Protein AF-A0A7X7FXH4-F1 (afdb_monomer)

pLDDT: mean 91.99, std 8.46, range [44.16, 98.88]

Structure (mmCIF, N/CA/C/O backbone):
data_AF-A0A7X7FXH4-F1
#
_entry.id   AF-A0A7X7FXH4-F1
#
loop_
_atom_site.group_PDB
_atom_site.id
_atom_site.type_symbol
_atom_site.label_atom_id
_atom_site.label_alt_id
_atom_site.label_comp_id
_atom_site.label_asym_id
_atom_site.label_entity_id
_atom_site.label_seq_id
_atom_site.pdbx_PDB_ins_code
_atom_site.Cartn_x
_atom_site.Cartn_y
_atom_site.Cartn_z
_atom_site.occupancy
_atom_site.B_iso_or_equiv
_atom_site.auth_seq_id
_atom_site.auth_comp_id
_atom_site.auth_asym_id
_atom_site.auth_atom_id
_atom_site.pdbx_PDB_model_num
ATOM 1 N N . PHE A 1 1 ? -47.508 25.898 56.567 1.00 87.12 1 PHE A N 1
ATOM 2 C CA . PHE A 1 1 ? -46.304 25.087 56.293 1.00 87.12 1 PHE A CA 1
ATOM 3 C C . PHE A 1 1 ? -45.355 25.938 55.475 1.00 87.12 1 PHE A C 1
ATOM 5 O O . PHE A 1 1 ? -45.806 26.508 54.492 1.00 87.12 1 PHE A O 1
ATOM 12 N N . LEU A 1 2 ? -44.099 26.065 55.893 1.00 88.69 2 LEU A N 1
ATOM 13 C CA . LEU A 1 2 ? -43.096 26.923 55.261 1.00 88.69 2 LEU A CA 1
ATOM 14 C C . LEU A 1 2 ? -41.821 26.105 55.000 1.00 88.69 2 LEU A C 1
ATOM 16 O O . LEU A 1 2 ? -41.475 25.269 55.840 1.00 88.69 2 LEU A O 1
ATOM 20 N N . PRO A 1 3 ? -41.146 26.277 53.851 1.00 85.62 3 PRO A N 1
ATOM 21 C CA . PRO A 1 3 ? -39.884 25.593 53.584 1.00 85.62 3 PRO A CA 1
ATOM 22 C C . PRO A 1 3 ? -38.814 26.029 54.593 1.00 85.62 3 PRO A C 1
ATOM 24 O O . PRO A 1 3 ? -38.832 27.163 55.071 1.00 85.62 3 PRO A O 1
ATOM 27 N N . ILE A 1 4 ? -37.896 25.122 54.933 1.00 86.38 4 ILE A N 1
ATOM 28 C CA . ILE A 1 4 ? -36.772 25.408 55.829 1.00 86.38 4 ILE A CA 1
ATOM 29 C C . ILE A 1 4 ? -35.459 24.920 55.206 1.00 86.38 4 ILE A C 1
ATOM 31 O O . ILE A 1 4 ? -35.281 23.731 54.944 1.00 86.38 4 ILE A O 1
ATOM 35 N N . GLU A 1 5 ? -34.537 25.857 54.987 1.00 77.31 5 GLU A N 1
ATOM 36 C CA . GLU A 1 5 ? -33.232 25.616 54.344 1.00 77.31 5 GLU A CA 1
ATOM 37 C C . GLU A 1 5 ? -32.051 25.707 55.325 1.00 77.31 5 GLU A C 1
ATOM 39 O O . GLU A 1 5 ? -30.897 25.521 54.950 1.00 77.31 5 GLU A O 1
ATOM 44 N N . TYR A 1 6 ? -32.333 25.956 56.604 1.00 82.19 6 TYR A N 1
ATOM 45 C CA . TYR A 1 6 ? -31.351 26.039 57.683 1.00 82.19 6 TYR A CA 1
ATOM 46 C C . TYR A 1 6 ? -31.777 25.170 58.878 1.00 82.19 6 TYR A C 1
ATOM 48 O O . TYR A 1 6 ? -32.886 24.641 58.923 1.00 82.19 6 TYR A O 1
ATOM 56 N N . LYS A 1 7 ? -30.890 24.974 59.857 1.00 82.69 7 LYS A N 1
ATOM 57 C CA . LYS A 1 7 ? -31.190 24.150 61.038 1.00 82.69 7 LYS A CA 1
ATOM 58 C C . LYS A 1 7 ? -32.093 24.915 62.018 1.00 82.69 7 LYS A C 1
ATOM 60 O O . LYS A 1 7 ? -31.718 25.990 62.475 1.00 82.69 7 LYS A O 1
ATOM 65 N N . ALA A 1 8 ? -33.243 24.341 62.365 1.00 86.81 8 ALA A N 1
ATOM 66 C CA . ALA A 1 8 ? -34.108 24.790 63.458 1.00 86.81 8 ALA A CA 1
ATOM 67 C C . ALA A 1 8 ? -34.674 23.578 64.212 1.00 86.81 8 ALA A C 1
ATOM 69 O O . ALA A 1 8 ? -34.607 22.455 63.709 1.00 86.81 8 ALA A O 1
ATOM 70 N N . GLU A 1 9 ? -35.226 23.812 65.398 1.00 90.56 9 GLU A N 1
ATOM 71 C CA . GLU A 1 9 ? -35.767 22.776 66.282 1.00 90.56 9 GLU A CA 1
ATOM 72 C C . GLU A 1 9 ? -37.276 22.966 66.481 1.00 90.56 9 GLU A C 1
ATOM 74 O O . GLU A 1 9 ? -37.794 24.085 66.418 1.00 90.56 9 GLU A O 1
ATOM 79 N N . GLU A 1 10 ? -37.997 21.863 66.686 1.00 92.38 10 GLU A N 1
ATOM 80 C CA . GLU A 1 10 ? -39.409 21.909 67.077 1.00 92.38 10 GLU A CA 1
ATOM 81 C C . GLU A 1 10 ? -39.529 22.588 68.453 1.00 92.38 10 GLU A C 1
ATOM 83 O O . GLU A 1 10 ? -38.721 22.352 69.345 1.00 92.38 10 GLU A O 1
ATOM 88 N N . GLY A 1 11 ? -40.509 23.474 68.613 1.00 90.75 11 GLY A N 1
ATOM 89 C CA . GLY A 1 11 ? -40.687 24.325 69.792 1.00 90.75 11 GLY A CA 1
ATOM 90 C C . GLY A 1 11 ? -39.987 25.686 69.722 1.00 90.75 11 GLY A C 1
ATOM 91 O O . GLY A 1 11 ? -40.245 26.532 70.574 1.00 90.75 11 GLY A O 1
ATOM 92 N N . ALA A 1 12 ? -39.149 25.950 68.713 1.00 92.38 12 ALA A N 1
ATOM 93 C CA . ALA A 1 12 ? -38.445 27.226 68.611 1.00 92.38 12 ALA A CA 1
ATOM 94 C C . ALA A 1 12 ? -39.372 28.397 68.228 1.00 92.38 12 ALA A C 1
ATOM 96 O O . ALA A 1 12 ? -40.223 28.275 67.338 1.00 92.38 12 ALA A O 1
ATOM 97 N N . GLU A 1 13 ? -39.156 29.555 68.862 1.00 94.88 13 GLU A N 1
ATOM 98 C CA . GLU A 1 13 ? -39.858 30.799 68.541 1.00 94.88 13 GLU A CA 1
ATOM 99 C C . GLU A 1 13 ? -39.310 31.453 67.269 1.00 94.88 13 GLU A C 1
ATOM 101 O O . GLU A 1 13 ? -38.097 31.616 67.075 1.00 94.88 13 GLU A O 1
ATOM 106 N N . VAL A 1 14 ? -40.223 31.891 66.407 1.00 93.81 14 VAL A N 1
ATOM 107 C CA . VAL A 1 14 ? -39.904 32.477 65.107 1.00 93.81 14 VAL A CA 1
ATOM 108 C C . VAL A 1 14 ? -40.684 33.766 64.877 1.00 93.81 14 VAL A C 1
ATOM 110 O O . VAL A 1 14 ? -41.817 33.921 65.331 1.00 93.81 14 VAL A O 1
ATOM 113 N N . PHE A 1 15 ? -40.087 34.684 64.124 1.00 94.38 15 PHE A N 1
ATOM 114 C CA . PHE A 1 15 ? -40.820 35.749 63.450 1.00 94.38 15 PHE A CA 1
ATOM 115 C C . PHE A 1 15 ? -41.315 35.222 62.102 1.00 94.38 15 PHE A C 1
ATOM 117 O O . PHE A 1 15 ? -40.534 34.661 61.335 1.00 94.38 15 PHE A O 1
ATOM 124 N N . LEU A 1 16 ? -42.598 35.410 61.806 1.00 93.44 16 LEU A N 1
ATOM 125 C CA . LEU A 1 16 ? -43.154 35.231 60.466 1.00 93.44 16 LEU A CA 1
ATOM 126 C C . LEU A 1 16 ? -42.796 36.459 59.630 1.00 93.44 16 LEU A C 1
ATOM 128 O O . LEU A 1 16 ? -42.978 37.586 60.097 1.00 93.44 16 LEU A O 1
ATOM 132 N N . VAL A 1 17 ? -42.286 36.247 58.417 1.00 92.94 17 VAL A N 1
ATOM 133 C CA . VAL A 1 17 ? -41.763 37.325 57.565 1.00 92.94 17 VAL A CA 1
ATOM 134 C C . VAL A 1 17 ? -42.345 37.313 56.154 1.00 92.94 17 VAL A C 1
ATOM 136 O O . VAL A 1 17 ? -42.807 36.275 55.665 1.00 92.94 17 VAL A O 1
ATOM 139 N N . ASP A 1 18 ? -42.327 38.476 55.504 1.00 92.62 18 ASP A N 1
ATOM 140 C CA . ASP A 1 18 ? -42.646 38.637 54.082 1.00 92.62 18 ASP A CA 1
ATOM 141 C C . ASP A 1 18 ? -41.444 38.282 53.174 1.00 92.62 18 ASP A C 1
ATOM 143 O O . ASP A 1 18 ? -40.399 37.823 53.639 1.00 92.62 18 ASP A O 1
ATOM 147 N N . ASN A 1 19 ? -41.576 38.504 51.860 1.00 88.19 19 ASN A N 1
ATOM 148 C CA . ASN A 1 19 ? -40.495 38.270 50.888 1.00 88.19 19 ASN A CA 1
ATOM 149 C C . ASN A 1 19 ? -39.268 39.182 51.085 1.00 88.19 19 ASN A C 1
ATOM 151 O O . ASN A 1 19 ? -38.202 38.878 50.556 1.00 88.19 19 ASN A O 1
ATOM 155 N N . ASN A 1 20 ? -39.410 40.284 51.824 1.00 87.88 20 ASN A N 1
ATOM 156 C CA . ASN A 1 20 ? -38.341 41.238 52.114 1.00 87.88 20 ASN A CA 1
ATOM 157 C C . ASN A 1 20 ? -37.717 41.001 53.500 1.00 87.88 20 ASN A C 1
ATOM 159 O O . ASN A 1 20 ? -36.868 41.777 53.937 1.00 87.88 20 ASN A O 1
ATOM 163 N N . GLY A 1 21 ? -38.148 39.952 54.209 1.00 85.12 21 GLY A N 1
ATOM 164 C CA . GLY A 1 21 ? -37.692 39.640 55.558 1.00 85.12 21 GLY A CA 1
ATOM 165 C C . GLY A 1 21 ? -38.289 40.534 56.648 1.00 85.12 21 GLY A C 1
ATOM 166 O O . GLY A 1 21 ? -37.800 40.487 57.772 1.00 85.12 21 GLY A O 1
ATOM 167 N N . GLN A 1 22 ? -39.325 41.334 56.360 1.00 90.38 22 GLN A N 1
ATOM 168 C CA . GLN A 1 22 ? -39.981 42.200 57.346 1.00 90.38 22 GLN A CA 1
ATOM 169 C C . GLN A 1 22 ? -40.851 41.385 58.307 1.00 90.38 22 GLN A C 1
ATOM 171 O O . GLN A 1 22 ? -41.558 40.472 57.883 1.00 90.38 22 GLN A O 1
ATOM 176 N N . LYS A 1 23 ? -40.833 41.729 59.603 1.00 92.25 23 LYS A N 1
ATOM 177 C CA . LYS A 1 23 ? -41.642 41.053 60.634 1.00 92.25 23 LYS A CA 1
ATOM 178 C C . LYS A 1 23 ? -43.129 41.329 60.420 1.00 92.25 23 LYS A C 1
ATOM 180 O O . LYS A 1 23 ? -43.569 42.464 60.564 1.00 92.25 23 LYS A O 1
ATOM 185 N N . LEU A 1 24 ? -43.891 40.276 60.147 1.00 91.56 24 LEU A N 1
ATOM 186 C CA . LEU A 1 24 ? -45.350 40.321 60.039 1.00 91.56 24 LEU A CA 1
ATOM 187 C C . LEU A 1 24 ? -46.042 39.835 61.315 1.00 91.56 24 LEU A C 1
ATOM 189 O O . LEU A 1 24 ? -47.136 40.282 61.633 1.00 91.56 24 LEU A O 1
ATOM 193 N N . GLY A 1 25 ? -45.413 38.914 62.045 1.00 91.81 25 GLY A N 1
ATOM 194 C CA . GLY A 1 25 ? -45.962 38.353 63.273 1.00 91.81 25 GLY A CA 1
ATOM 195 C C . GLY A 1 25 ? -45.006 37.362 63.921 1.00 91.81 25 GLY A C 1
ATOM 196 O O . GLY A 1 25 ? -43.842 37.247 63.538 1.00 91.81 25 GLY A O 1
ATOM 197 N N . GLU A 1 26 ? -45.507 36.623 64.897 1.00 95.25 26 GLU A N 1
ATOM 198 C CA . GLU A 1 26 ? -44.761 35.639 65.669 1.00 95.25 26 GLU A CA 1
ATOM 199 C C . GLU A 1 26 ? -45.413 34.263 65.556 1.00 95.25 26 GLU A C 1
ATOM 201 O O . GLU A 1 26 ? -46.607 34.127 65.263 1.00 95.25 26 GLU A O 1
ATOM 206 N N . GLY A 1 27 ? -44.611 33.229 65.778 1.00 93.50 27 GLY A N 1
ATOM 207 C CA . GLY A 1 27 ? -45.081 31.859 65.808 1.00 93.50 27 GLY A CA 1
ATOM 208 C C . GLY A 1 27 ? -44.084 30.911 66.452 1.00 93.50 27 GLY A C 1
ATOM 209 O O . GLY A 1 27 ? -42.991 31.299 66.863 1.00 93.50 27 GLY A O 1
ATOM 210 N N . VAL A 1 28 ? -44.479 29.646 66.511 1.00 94.94 28 VAL A N 1
ATOM 211 C CA . VAL A 1 28 ? -43.669 28.550 67.047 1.00 94.94 28 VAL A CA 1
ATOM 212 C C . VAL A 1 28 ? -43.633 27.418 66.030 1.00 94.94 28 VAL A C 1
ATOM 214 O O . VAL A 1 28 ? -44.651 27.088 65.412 1.00 94.94 28 VAL A O 1
ATOM 217 N N . ILE A 1 29 ? -42.459 26.822 65.831 1.00 94.06 29 ILE A N 1
ATOM 218 C CA . ILE A 1 29 ? -42.316 25.637 64.981 1.00 94.06 29 ILE A CA 1
ATOM 219 C C . ILE A 1 29 ? -42.950 24.449 65.704 1.00 94.06 29 ILE A C 1
ATOM 221 O O . ILE A 1 29 ? -42.416 23.971 66.692 1.00 94.06 29 ILE A O 1
ATOM 225 N N . GLU A 1 30 ? -44.074 23.937 65.220 1.00 94.19 30 GLU A N 1
ATOM 226 C CA . GLU A 1 30 ? -44.713 22.764 65.825 1.00 94.19 30 GLU A CA 1
ATOM 227 C C . GLU A 1 30 ? -44.085 21.452 65.377 1.00 94.19 30 GLU A C 1
ATOM 229 O O . GLU A 1 30 ? -44.084 20.483 66.126 1.00 94.19 30 GLU A O 1
ATOM 234 N N . LYS A 1 31 ? -43.664 21.386 64.111 1.00 93.44 31 LYS A N 1
ATOM 235 C CA . LYS A 1 31 ? -43.157 20.150 63.521 1.00 93.44 31 LYS A CA 1
ATOM 236 C C . LYS A 1 31 ? -42.252 20.425 62.333 1.00 93.44 31 LYS A C 1
ATOM 238 O O . LYS A 1 31 ? -42.580 21.283 61.512 1.00 93.44 31 LYS A O 1
ATOM 243 N N . ILE A 1 32 ? -41.182 19.654 62.173 1.00 91.69 32 ILE A N 1
ATOM 244 C CA . ILE A 1 32 ? -40.305 19.702 61.001 1.00 91.69 32 ILE A CA 1
ATOM 245 C C . ILE A 1 32 ? -40.425 18.388 60.230 1.00 91.69 32 ILE A C 1
ATOM 247 O O . ILE A 1 32 ? -40.092 17.305 60.701 1.00 91.69 32 ILE A O 1
ATOM 251 N N . LEU A 1 33 ? -40.907 18.484 58.995 1.00 91.25 33 LEU A N 1
ATOM 252 C CA . LEU A 1 33 ? -41.013 17.365 58.070 1.00 91.25 33 LEU A CA 1
ATOM 253 C C . LEU A 1 33 ? -39.721 17.271 57.257 1.00 91.25 33 LEU A C 1
ATOM 255 O O . LEU A 1 33 ? -39.524 18.027 56.302 1.00 91.25 33 LEU A O 1
ATOM 259 N N . ILE A 1 34 ? -38.852 16.335 57.639 1.00 87.50 34 ILE A N 1
ATOM 260 C CA . ILE A 1 34 ? -37.597 16.071 56.931 1.00 87.50 34 ILE A CA 1
ATOM 261 C C . ILE A 1 34 ? -37.882 15.230 55.684 1.00 87.50 34 ILE A C 1
ATOM 263 O O . ILE A 1 34 ? -38.465 14.147 55.774 1.00 87.50 34 ILE A O 1
ATOM 267 N N . LYS A 1 35 ? -37.466 15.713 54.508 1.00 83.44 35 LYS A N 1
ATOM 268 C CA . LYS A 1 35 ? -37.659 15.013 53.228 1.00 83.44 35 LYS A CA 1
ATOM 269 C C . LYS A 1 35 ? -36.333 14.504 52.666 1.00 83.44 35 LYS A C 1
ATOM 271 O O . LYS A 1 35 ? -35.306 15.169 52.762 1.00 83.44 35 LYS A O 1
ATOM 276 N N . LYS A 1 36 ? -36.361 13.342 51.998 1.00 85.75 36 LYS A N 1
ATOM 277 C CA . LYS A 1 36 ? -35.167 12.719 51.384 1.00 85.75 36 LYS A CA 1
ATOM 278 C C . LYS A 1 36 ? -34.478 13.609 50.335 1.00 85.75 36 LYS A C 1
ATOM 280 O O . LYS A 1 36 ? -33.272 13.502 50.159 1.00 85.75 36 LYS A O 1
ATOM 285 N N . ASN A 1 37 ? -35.218 14.503 49.675 1.00 83.50 37 ASN A N 1
ATOM 286 C CA . ASN A 1 37 ? -34.687 15.464 48.700 1.00 83.50 37 ASN A CA 1
ATOM 287 C C . ASN A 1 37 ? -34.111 16.748 49.338 1.00 83.50 37 ASN A C 1
ATOM 289 O O . ASN A 1 37 ? -33.814 17.693 48.616 1.00 83.50 37 ASN A O 1
ATOM 293 N N . LYS A 1 38 ? -33.969 16.790 50.673 1.00 77.31 38 LYS A N 1
ATOM 294 C CA . LYS A 1 38 ? -33.465 17.924 51.471 1.00 77.31 38 LYS A CA 1
ATOM 295 C C . LYS A 1 38 ? -34.331 19.194 51.452 1.00 77.31 38 LYS A C 1
ATOM 297 O O . LYS A 1 38 ? -33.960 20.177 52.082 1.00 77.31 38 LYS A O 1
ATOM 302 N N . THR A 1 39 ? -35.512 19.171 50.828 1.00 81.56 39 THR A N 1
ATOM 303 C CA . THR A 1 39 ? -36.508 20.256 50.913 1.00 81.56 39 THR A CA 1
ATOM 304 C C . THR A 1 39 ? -37.391 20.059 52.145 1.00 81.56 39 THR A C 1
ATOM 306 O O . THR A 1 39 ? -38.536 19.602 52.058 1.00 81.56 39 THR A O 1
ATOM 309 N N . ASN A 1 40 ? -36.832 20.339 53.317 1.00 89.50 40 ASN A N 1
ATOM 310 C CA . ASN A 1 40 ? -37.548 20.195 54.579 1.00 89.50 40 ASN A CA 1
ATOM 311 C C . ASN A 1 40 ? -38.664 21.244 54.687 1.00 89.50 40 ASN A C 1
ATOM 313 O O . ASN A 1 40 ? -38.573 22.338 54.129 1.00 89.50 40 ASN A O 1
ATOM 317 N N . VAL A 1 41 ? -39.732 20.914 55.414 1.00 90.94 41 VAL A N 1
ATOM 318 C CA . VAL A 1 41 ? -40.881 21.813 55.594 1.00 90.94 41 VAL A CA 1
ATOM 319 C C . VAL A 1 41 ? -41.230 21.912 57.071 1.00 90.94 41 VAL A C 1
ATOM 321 O O . VAL A 1 41 ? -41.503 20.901 57.713 1.00 90.94 41 VAL A O 1
ATOM 324 N N . ALA A 1 42 ? -41.277 23.128 57.603 1.00 92.62 42 ALA A N 1
ATOM 325 C CA . ALA A 1 42 ? -41.728 23.406 58.956 1.00 92.62 42 ALA A CA 1
ATOM 326 C C . ALA A 1 42 ? -43.238 23.695 58.984 1.00 92.62 42 ALA A C 1
ATOM 328 O O . ALA A 1 42 ? -43.769 24.499 58.207 1.00 92.62 42 ALA A O 1
ATOM 329 N N . ARG A 1 43 ? -43.960 23.063 59.907 1.00 93.56 43 ARG A N 1
ATOM 330 C CA . ARG A 1 43 ? -45.296 23.495 60.317 1.00 93.56 43 ARG A CA 1
ATOM 331 C C . ARG A 1 43 ? -45.121 24.527 61.422 1.00 93.56 43 ARG A C 1
ATOM 333 O O . ARG A 1 43 ? -44.734 24.175 62.528 1.00 93.56 43 ARG A O 1
ATOM 340 N N . VAL A 1 44 ? -45.378 25.789 61.104 1.00 92.44 44 VAL A N 1
ATOM 341 C CA . VAL A 1 44 ? -45.296 26.897 62.060 1.00 92.44 44 VAL A CA 1
ATOM 342 C C . VAL A 1 44 ? -46.710 27.285 62.468 1.00 92.44 44 VAL A C 1
ATOM 344 O O . VAL A 1 44 ? -47.537 27.562 61.595 1.00 92.44 44 VAL A O 1
ATOM 347 N N . LYS A 1 45 ? -46.985 27.295 63.773 1.00 93.25 45 LYS A N 1
ATOM 348 C CA . LYS A 1 45 ? -48.217 27.847 64.338 1.00 93.25 45 LYS A CA 1
ATOM 349 C C . LYS A 1 45 ? -47.999 29.326 64.607 1.00 93.25 45 LYS A C 1
ATOM 351 O O . LYS A 1 45 ? -47.153 29.685 65.421 1.00 93.25 45 LYS A O 1
ATOM 356 N N . ALA A 1 46 ? -48.751 30.170 63.913 1.00 92.44 46 ALA A N 1
ATOM 357 C CA . ALA A 1 46 ? -48.772 31.596 64.191 1.00 92.44 46 ALA A CA 1
ATOM 358 C C . ALA A 1 46 ? -49.444 31.859 65.547 1.00 92.44 46 ALA A C 1
ATOM 360 O O . ALA A 1 46 ? -50.472 31.253 65.854 1.00 92.44 46 ALA A O 1
ATOM 361 N N . THR A 1 47 ? -48.864 32.749 66.349 1.00 91.44 47 THR A N 1
ATOM 362 C CA . THR A 1 47 ? -49.405 33.168 67.652 1.00 91.44 47 THR A CA 1
ATOM 363 C C . THR A 1 47 ? -50.016 34.562 67.596 1.00 91.44 47 THR A C 1
ATOM 365 O O . THR A 1 47 ? -50.998 34.812 68.287 1.00 91.44 47 THR A O 1
ATOM 368 N N . THR A 1 48 ? -49.478 35.454 66.759 1.00 90.69 48 THR A N 1
ATOM 369 C CA . THR A 1 48 ? -49.940 36.852 66.649 1.00 90.69 48 THR A CA 1
ATOM 370 C C . THR A 1 48 ? -50.517 37.215 65.279 1.00 90.69 48 THR A C 1
ATOM 372 O O . THR A 1 48 ? -51.000 38.328 65.099 1.00 90.69 48 THR A O 1
ATOM 375 N N . LEU A 1 49 ? -50.503 36.283 64.319 1.00 88.81 49 LEU A N 1
ATOM 376 C CA . LEU A 1 49 ? -51.020 36.471 62.959 1.00 88.81 49 LEU A CA 1
ATOM 377 C C . LEU A 1 49 ? -52.231 35.552 62.737 1.00 88.81 49 LEU A C 1
ATOM 379 O O . LEU A 1 49 ? -52.158 34.362 63.045 1.00 88.81 49 LEU A O 1
ATOM 383 N N . SER A 1 50 ? -53.343 36.075 62.214 1.00 88.12 50 SER A N 1
ATOM 384 C CA . SER A 1 50 ? -54.588 35.311 62.027 1.00 88.12 50 SER A CA 1
ATOM 385 C C . SER A 1 50 ? -55.355 35.744 60.772 1.00 88.12 50 SER A C 1
ATOM 387 O O . SER A 1 50 ? -55.029 36.757 60.160 1.00 88.12 50 SER A O 1
ATOM 389 N N . GLY A 1 51 ? -56.356 34.957 60.363 1.00 86.00 51 GLY A N 1
ATOM 390 C CA . GLY A 1 51 ? -57.206 35.281 59.213 1.00 86.00 51 GLY A CA 1
ATOM 391 C C . GLY A 1 51 ? -56.438 35.373 57.890 1.00 86.00 51 GLY A C 1
ATOM 392 O O . GLY A 1 51 ? -55.504 34.607 57.644 1.00 86.00 51 GLY A O 1
ATOM 393 N N . GLU A 1 52 ? -56.834 36.315 57.032 1.00 84.31 52 GLU A N 1
ATOM 394 C CA . GLU A 1 52 ? -56.219 36.533 55.714 1.00 84.31 52 GLU A CA 1
ATOM 395 C C . GLU A 1 52 ? -54.757 37.003 55.799 1.00 84.31 52 GLU A C 1
ATOM 397 O O . GLU A 1 52 ? -53.979 36.776 54.871 1.00 84.31 52 GLU A O 1
ATOM 402 N N . ASP A 1 53 ? -54.331 37.578 56.930 1.00 85.44 53 ASP A N 1
ATOM 403 C CA . ASP A 1 53 ? -52.954 38.044 57.111 1.00 85.44 53 ASP A CA 1
ATOM 404 C C . ASP A 1 53 ? -51.935 36.898 57.142 1.00 85.44 53 ASP A C 1
ATOM 406 O O . ASP A 1 53 ? -50.774 37.095 56.778 1.00 85.44 53 ASP A O 1
ATOM 410 N N . LEU A 1 54 ? -52.363 35.668 57.458 1.00 86.19 54 LEU A N 1
ATOM 411 C CA . LEU A 1 54 ? -51.521 34.473 57.330 1.00 86.19 54 LEU A CA 1
ATOM 412 C C . LEU A 1 54 ? -51.026 34.262 55.893 1.00 86.19 54 LEU A C 1
ATOM 414 O O . LEU A 1 54 ? -49.936 33.728 55.693 1.00 86.19 54 LEU A O 1
ATOM 418 N N . ILE A 1 55 ? -51.791 34.716 54.895 1.00 86.62 55 ILE A N 1
ATOM 419 C CA . ILE A 1 55 ? -51.436 34.608 53.475 1.00 86.62 55 ILE A CA 1
ATOM 420 C C . ILE A 1 55 ? -50.285 35.560 53.126 1.00 86.62 55 ILE A C 1
ATOM 422 O O . ILE A 1 55 ? -49.615 35.348 52.118 1.00 86.62 55 ILE A O 1
ATOM 426 N N . LYS A 1 56 ? -50.002 36.583 53.943 1.00 89.00 56 LYS A N 1
ATOM 427 C CA . LYS A 1 56 ? -48.881 37.513 53.724 1.00 89.00 56 LYS A CA 1
ATOM 428 C C . LYS A 1 56 ? -47.538 36.925 54.168 1.00 89.00 56 LYS A C 1
ATOM 430 O O . LYS A 1 56 ? -46.505 37.316 53.629 1.00 89.00 56 LYS A O 1
ATOM 435 N N . ALA A 1 57 ? -47.540 35.954 55.084 1.00 91.88 57 ALA A N 1
ATOM 436 C CA . ALA A 1 57 ? -46.326 35.262 55.500 1.00 91.88 57 ALA A CA 1
ATOM 437 C C . ALA A 1 57 ? -45.757 34.416 54.346 1.00 91.88 57 ALA A C 1
ATOM 439 O O . ALA A 1 57 ? -46.441 33.578 53.753 1.00 91.88 57 ALA A O 1
ATOM 440 N N . ARG A 1 58 ? -44.487 34.650 54.013 1.00 90.50 58 ARG A N 1
ATOM 441 C CA . ARG A 1 58 ? -43.749 33.951 52.945 1.00 90.50 58 ARG A CA 1
ATOM 442 C C . ARG A 1 58 ? -42.619 33.086 53.492 1.00 90.50 58 ARG A C 1
ATOM 444 O O . ARG A 1 58 ? -42.219 32.126 52.840 1.00 90.50 58 ARG A O 1
ATOM 451 N N . GLY A 1 59 ? -42.176 33.365 54.714 1.00 90.88 59 GLY A N 1
ATOM 452 C CA . GLY A 1 59 ? -41.177 32.581 55.423 1.00 90.88 59 GLY A CA 1
ATOM 453 C C . GLY A 1 59 ? -41.223 32.825 56.926 1.00 90.88 59 GLY A C 1
ATOM 454 O O . GLY A 1 59 ? -42.137 33.463 57.453 1.00 90.88 59 GLY A O 1
ATOM 455 N N . PHE A 1 60 ? -40.225 32.298 57.621 1.00 92.25 60 PHE A N 1
ATOM 456 C CA . PHE A 1 60 ? -40.002 32.563 59.034 1.00 92.25 60 PHE A CA 1
ATOM 457 C C . PHE A 1 60 ? -38.504 32.669 59.314 1.00 92.25 60 PHE A C 1
ATOM 459 O O . PHE A 1 60 ? -37.691 32.123 58.571 1.00 92.25 60 PHE A O 1
ATOM 466 N N . ILE A 1 61 ? -38.146 33.363 60.390 1.00 91.94 61 ILE A N 1
ATOM 467 C CA . ILE A 1 61 ? -36.770 33.488 60.879 1.00 91.94 61 ILE A CA 1
ATOM 468 C C . ILE A 1 61 ? -36.794 33.214 62.383 1.00 91.94 61 ILE A C 1
ATOM 470 O O . ILE A 1 61 ? -37.654 33.738 63.089 1.00 91.94 61 ILE A O 1
ATOM 474 N N . LEU A 1 62 ? -35.864 32.401 62.891 1.00 92.00 62 LEU A N 1
ATOM 475 C CA . LEU A 1 62 ? -35.700 32.207 64.340 1.00 92.00 62 LEU A CA 1
ATOM 476 C C . LEU A 1 62 ? -35.479 33.558 65.019 1.00 92.00 62 LEU A C 1
ATOM 478 O O . LEU A 1 62 ? -34.661 34.346 64.542 1.00 92.00 62 LEU A O 1
ATOM 482 N N . LYS A 1 63 ? -36.161 33.826 66.139 1.00 91.50 63 LYS A N 1
ATOM 483 C CA . LYS A 1 63 ? -36.033 35.130 66.816 1.00 91.50 63 LYS A CA 1
ATOM 484 C C . LYS A 1 63 ? -34.579 35.474 67.158 1.00 91.50 63 LYS A C 1
ATOM 486 O O . LYS A 1 63 ? -34.182 36.628 67.016 1.00 91.50 63 LYS A O 1
ATOM 491 N N . SER A 1 64 ? -33.779 34.470 67.521 1.00 88.44 64 SER A N 1
ATOM 492 C CA . SER A 1 64 ? -32.344 34.595 67.811 1.00 88.44 64 SER A CA 1
ATOM 493 C C . SER A 1 64 ? -31.498 35.065 66.622 1.00 88.44 64 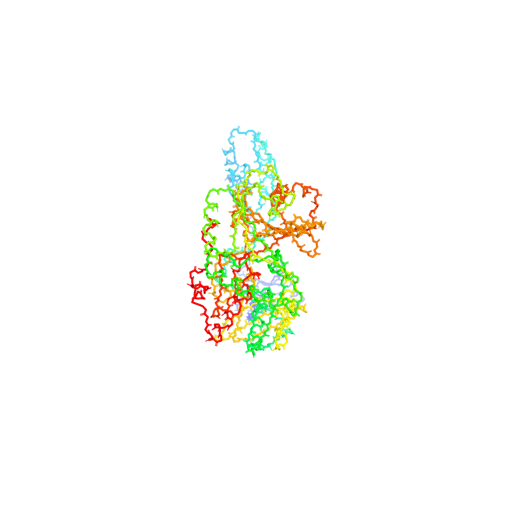SER A C 1
ATOM 495 O O . SER A 1 64 ? -30.428 35.629 66.823 1.00 88.44 64 SER A O 1
ATOM 497 N N . ASN A 1 65 ? -31.964 34.834 65.392 1.00 89.00 65 ASN A N 1
ATOM 498 C CA . ASN A 1 65 ? -31.193 35.029 64.162 1.00 89.00 65 ASN A CA 1
ATOM 499 C C . ASN A 1 65 ? -31.734 36.177 63.302 1.00 89.00 65 ASN A C 1
ATOM 501 O O . ASN A 1 65 ? -31.305 36.342 62.161 1.00 89.00 65 ASN A O 1
ATOM 505 N N . TYR A 1 66 ? -32.693 36.955 63.808 1.00 88.25 66 TYR A N 1
ATOM 506 C CA . TYR A 1 66 ? -33.235 38.073 63.048 1.00 88.25 66 TYR A CA 1
ATOM 507 C C . TYR A 1 66 ? -32.155 39.162 62.869 1.00 88.25 66 TYR A C 1
ATOM 509 O O . TYR A 1 66 ? -31.599 39.625 63.870 1.00 88.25 66 TYR A O 1
ATOM 517 N N . PRO A 1 67 ? -31.827 39.568 61.627 1.00 83.88 67 PRO A N 1
ATOM 518 C CA . PRO A 1 67 ? -30.677 40.424 61.355 1.00 83.88 67 PRO A CA 1
ATOM 519 C C . PRO A 1 67 ? -30.833 41.821 61.969 1.00 83.88 67 PRO A C 1
ATOM 521 O O . PRO A 1 67 ? -31.924 42.394 62.002 1.00 83.88 67 PRO A O 1
ATOM 524 N N . LYS A 1 68 ? -29.713 42.385 62.435 1.00 83.94 68 LYS A N 1
ATOM 525 C CA . LYS A 1 68 ? -29.621 43.799 62.827 1.00 83.94 68 LYS A CA 1
ATOM 526 C C . LYS A 1 68 ? -29.463 44.683 61.576 1.00 83.94 68 LYS A C 1
ATOM 528 O O . LYS A 1 68 ? -28.944 44.194 60.571 1.00 83.94 68 LYS A O 1
ATOM 533 N N . PRO A 1 69 ? -29.863 45.967 61.626 1.00 80.81 69 PRO A N 1
ATOM 534 C CA . PRO A 1 69 ? -29.588 46.920 60.550 1.00 80.81 69 PRO A CA 1
ATOM 535 C C . PRO A 1 69 ? -28.090 46.996 60.214 1.00 80.81 69 PRO A C 1
ATOM 537 O O . PRO A 1 69 ? -27.250 46.915 61.112 1.00 80.81 69 PRO A O 1
ATOM 540 N N . ILE A 1 70 ? -27.767 47.144 58.926 1.00 81.75 70 ILE A N 1
ATOM 541 C CA . ILE A 1 70 ? -26.386 47.286 58.442 1.00 81.75 70 ILE A CA 1
ATOM 542 C C . ILE A 1 70 ? -25.844 48.662 58.851 1.00 81.75 70 ILE A C 1
ATOM 544 O O . ILE A 1 70 ? -26.490 49.678 58.604 1.00 81.75 70 ILE A O 1
ATOM 548 N N . ASP A 1 71 ? -24.647 48.683 59.436 1.00 82.75 71 ASP A N 1
ATOM 549 C CA . ASP A 1 71 ? -23.902 49.896 59.785 1.00 82.75 71 ASP A CA 1
ATOM 550 C C . ASP A 1 71 ? -22.809 50.159 58.733 1.00 82.75 71 ASP A C 1
ATOM 552 O O . ASP A 1 71 ? -21.833 49.407 58.637 1.00 82.75 71 ASP A O 1
ATOM 556 N N . PHE A 1 72 ? -22.986 51.191 57.903 1.00 81.56 72 PHE A N 1
ATOM 557 C CA . PHE A 1 72 ? -22.017 51.569 56.870 1.00 81.56 72 PHE A CA 1
ATOM 558 C C . PHE A 1 72 ? -20.935 52.483 57.454 1.00 81.56 72 PHE A C 1
ATOM 560 O O . PHE A 1 72 ? -21.233 53.544 57.997 1.00 81.56 72 PHE A O 1
ATOM 567 N N . LYS A 1 73 ? -19.662 52.106 57.283 1.00 80.69 73 LYS A N 1
ATOM 568 C CA . LYS A 1 73 ? -18.502 52.894 57.737 1.00 80.69 73 LYS A CA 1
ATOM 569 C C . LYS A 1 73 ? -17.778 53.564 56.557 1.00 80.69 73 LYS A C 1
ATOM 571 O O . LYS A 1 73 ? -17.783 52.994 55.465 1.00 80.69 73 LYS A O 1
ATOM 576 N N . PRO A 1 74 ? -17.125 54.731 56.751 1.00 79.38 74 PRO A N 1
ATOM 577 C CA . PRO A 1 74 ? -16.349 55.396 55.701 1.00 79.38 74 PRO A CA 1
ATOM 578 C C . PRO A 1 74 ? -15.187 54.526 55.199 1.00 79.38 74 PRO A C 1
ATOM 580 O O . PRO A 1 74 ? -14.490 53.897 56.000 1.00 79.38 74 PRO A O 1
ATOM 583 N N . ALA A 1 75 ? -14.959 54.510 53.883 1.00 77.50 75 ALA A N 1
ATOM 584 C CA . ALA A 1 75 ? -13.848 53.782 53.271 1.00 77.50 75 ALA A CA 1
ATOM 585 C C . ALA A 1 75 ? -12.510 54.516 53.488 1.00 77.50 75 ALA A C 1
ATOM 587 O O . ALA A 1 75 ? -12.451 55.741 53.401 1.00 77.50 75 ALA A O 1
ATOM 588 N N . LYS A 1 76 ? -11.434 53.765 53.754 1.00 77.44 76 LYS A N 1
ATOM 589 C CA . LYS A 1 76 ? -10.054 54.278 53.772 1.00 77.44 76 LYS A CA 1
ATOM 590 C C . LYS A 1 76 ? -9.410 54.059 52.401 1.00 77.44 76 LYS A C 1
ATOM 592 O O . LYS A 1 76 ? -9.593 52.987 51.827 1.00 77.44 76 LYS A O 1
ATOM 597 N N . GLU A 1 77 ? -8.650 55.034 51.905 1.00 73.25 77 GLU A N 1
ATOM 598 C CA . GLU A 1 77 ? -7.788 54.840 50.732 1.00 73.25 77 GLU A CA 1
ATOM 599 C C . GLU A 1 77 ? -6.655 53.858 51.059 1.00 73.25 77 GLU A C 1
ATOM 601 O O . GLU A 1 77 ? -6.068 53.907 52.142 1.00 73.25 77 GLU A O 1
ATOM 606 N N . VAL A 1 78 ? -6.373 52.946 50.126 1.00 73.38 78 VAL A N 1
ATOM 607 C CA . VAL A 1 78 ? -5.308 51.941 50.229 1.00 73.38 78 VAL A CA 1
ATOM 608 C C . VAL A 1 78 ? -4.496 51.991 48.937 1.00 73.38 78 VAL A C 1
ATOM 610 O O . VAL A 1 78 ? -5.063 51.843 47.853 1.00 73.38 78 VAL A O 1
ATOM 613 N N . GLU A 1 79 ? -3.181 52.194 49.044 1.00 74.31 79 GLU A N 1
ATOM 614 C CA . GLU A 1 79 ? -2.274 52.072 47.898 1.00 74.31 79 GLU A CA 1
ATOM 615 C C . GLU A 1 79 ? -2.259 50.623 47.397 1.00 74.31 79 GLU A C 1
ATOM 617 O O . GLU A 1 79 ? -2.106 49.680 48.175 1.00 74.31 79 GLU A O 1
ATOM 622 N N . SER A 1 80 ? -2.449 50.435 46.089 1.00 76.69 80 SER A N 1
ATOM 623 C CA . SER A 1 80 ? -2.431 49.114 45.460 1.00 76.69 80 SER A CA 1
ATOM 624 C C . SER A 1 80 ? -1.822 49.171 44.064 1.00 76.69 80 SER A C 1
ATOM 626 O O . SER A 1 80 ? -1.963 50.155 43.334 1.00 76.69 80 SER A O 1
ATOM 628 N N . GLU A 1 81 ? -1.135 48.096 43.689 1.00 83.12 81 GLU A N 1
ATOM 629 C CA . GLU A 1 81 ? -0.547 47.958 42.363 1.00 83.12 81 GLU A CA 1
ATOM 630 C C . GLU A 1 81 ? -1.626 47.910 41.276 1.00 83.12 81 GLU A C 1
ATOM 632 O O . GLU A 1 81 ? -2.649 47.229 41.392 1.00 83.12 81 GLU A O 1
ATOM 637 N N . THR A 1 82 ? -1.374 48.606 40.166 1.00 87.50 82 THR A N 1
ATOM 638 C CA . THR A 1 82 ? -2.300 48.616 39.032 1.00 87.50 82 THR A CA 1
ATOM 639 C C . THR A 1 82 ? -1.891 47.587 37.983 1.00 87.50 82 THR A C 1
ATOM 641 O O . THR A 1 82 ? -0.834 47.689 37.355 1.00 87.50 82 THR A O 1
ATOM 644 N N . TYR A 1 83 ? -2.776 46.620 37.745 1.00 91.19 83 TYR A N 1
ATOM 645 C CA . TYR A 1 83 ? -2.564 45.532 36.793 1.00 91.19 83 TYR A CA 1
ATOM 646 C C . TYR A 1 83 ? -3.163 45.822 35.412 1.00 91.19 83 TYR A C 1
ATOM 648 O O . TYR A 1 83 ? -4.353 46.121 35.241 1.00 91.19 83 TYR A O 1
ATOM 656 N N . VAL A 1 84 ? -2.335 45.654 34.382 1.00 92.75 84 VAL A N 1
ATOM 657 C CA . VAL A 1 84 ? -2.751 45.700 32.976 1.00 92.75 84 VAL A CA 1
ATOM 658 C C . VAL A 1 84 ? -3.311 44.342 32.543 1.00 92.75 84 VAL A C 1
ATOM 660 O O . VAL A 1 84 ? -4.324 44.295 31.837 1.00 92.75 84 VAL A O 1
ATOM 663 N N . CYS A 1 85 ? -2.711 43.233 32.996 1.00 90.94 85 CYS A N 1
ATOM 664 C CA . CYS A 1 85 ? -3.196 41.873 32.749 1.00 90.94 85 CYS A CA 1
ATOM 665 C C . CYS A 1 85 ? -3.379 41.094 34.057 1.00 90.94 85 CYS A C 1
ATOM 667 O O . CYS A 1 85 ? -2.409 40.617 34.620 1.00 90.94 85 CYS A O 1
ATOM 669 N N . HIS A 1 86 ? -4.628 40.887 34.481 1.00 89.00 86 HIS A N 1
ATOM 670 C CA . HIS A 1 86 ? -4.951 40.083 35.674 1.00 89.00 86 HIS A CA 1
ATOM 671 C C . HIS A 1 86 ? -4.831 38.569 35.464 1.00 89.00 86 HIS A C 1
ATOM 673 O O . HIS A 1 86 ? -4.975 37.801 36.400 1.00 89.00 86 HIS A O 1
ATOM 679 N N . CYS A 1 87 ? -4.691 38.111 34.218 1.00 87.69 87 CYS A N 1
ATOM 680 C CA . CYS A 1 87 ? -4.556 36.680 33.950 1.00 87.69 87 CYS A CA 1
ATOM 681 C C . CYS A 1 87 ? -3.115 36.187 34.103 1.00 87.69 87 CYS A C 1
ATOM 683 O O . CYS A 1 87 ? -2.898 34.987 34.164 1.00 87.69 87 CYS A O 1
ATOM 685 N N . GLU A 1 88 ? -2.160 37.108 34.035 1.00 89.88 88 GLU A N 1
ATOM 686 C CA . GLU A 1 88 ? -0.720 36.839 33.990 1.00 89.88 88 GLU A CA 1
ATOM 687 C C . GLU A 1 88 ? 0.024 37.775 34.956 1.00 89.88 88 GLU A C 1
ATOM 689 O O . GLU A 1 88 ? 1.231 37.941 34.834 1.00 89.88 88 GLU A O 1
ATOM 694 N N . ASP A 1 89 ? -0.721 38.437 35.849 1.00 91.31 89 ASP A N 1
ATOM 695 C CA . ASP A 1 89 ? -0.241 39.374 36.868 1.00 91.31 89 ASP A CA 1
ATOM 696 C C . ASP A 1 89 ? 0.758 40.426 36.355 1.00 91.31 89 ASP A C 1
ATOM 698 O O . ASP A 1 89 ? 1.753 40.757 36.991 1.00 91.31 89 ASP A O 1
ATOM 702 N N . VAL A 1 90 ? 0.466 41.009 35.185 1.00 92.81 90 VAL A N 1
ATOM 703 C CA . VAL A 1 90 ? 1.307 42.056 34.578 1.00 92.81 90 VAL A CA 1
ATOM 704 C C . VAL A 1 90 ? 0.877 43.431 35.083 1.00 92.81 90 VAL A C 1
ATOM 706 O O . VAL A 1 90 ? -0.188 43.927 34.686 1.00 92.81 90 VAL A O 1
ATOM 709 N N . SER A 1 91 ? 1.703 44.052 35.929 1.00 93.69 91 SER A N 1
ATOM 710 C CA . SER A 1 91 ? 1.530 45.426 36.420 1.00 93.69 91 SER A CA 1
ATOM 711 C C . SER A 1 91 ? 1.985 46.478 35.400 1.00 93.69 91 SER A C 1
ATOM 713 O O . SER A 1 91 ? 2.725 46.177 34.461 1.00 93.69 91 SER A O 1
ATOM 715 N N . ILE A 1 92 ? 1.533 47.729 35.561 1.00 92.62 92 ILE A N 1
ATOM 716 C CA . ILE A 1 92 ? 2.012 48.856 34.736 1.00 92.62 92 ILE A CA 1
ATOM 717 C C . ILE A 1 92 ? 3.528 49.029 34.892 1.00 92.62 92 ILE A C 1
ATOM 719 O O . ILE A 1 92 ? 4.226 49.217 33.900 1.00 92.62 92 ILE A O 1
ATOM 723 N N . GLU A 1 93 ? 4.036 48.936 36.120 1.00 91.38 93 GLU A N 1
ATOM 724 C CA . GLU A 1 93 ? 5.457 49.112 36.419 1.00 91.38 93 GLU A CA 1
ATOM 725 C C . GLU A 1 93 ? 6.320 48.057 35.722 1.00 91.38 93 GLU A C 1
ATOM 727 O O . GLU A 1 93 ? 7.252 48.408 35.000 1.00 91.38 93 GLU A O 1
ATOM 732 N N . SER A 1 94 ? 5.945 46.777 35.835 1.00 91.81 94 SER A N 1
ATOM 733 C CA . SER A 1 94 ? 6.623 45.679 35.137 1.00 91.81 94 SER A CA 1
ATOM 734 C C . SER A 1 94 ? 6.609 45.882 33.618 1.00 91.81 94 SER A C 1
ATOM 736 O O . SER A 1 94 ? 7.619 45.661 32.943 1.00 91.81 94 SER A O 1
ATOM 738 N N . LEU A 1 95 ? 5.487 46.365 33.071 1.00 91.81 95 LEU A N 1
ATOM 739 C CA . LEU A 1 95 ? 5.346 46.657 31.647 1.00 91.81 95 LEU A CA 1
ATOM 740 C C . LEU A 1 95 ? 6.325 47.750 31.194 1.00 91.81 95 LEU A C 1
ATOM 742 O O . LEU A 1 95 ? 7.039 47.559 30.213 1.00 91.81 95 LEU A O 1
ATOM 746 N N . LEU A 1 96 ? 6.394 48.868 31.922 1.00 92.56 96 LEU A N 1
ATOM 747 C CA . LEU A 1 96 ? 7.291 49.987 31.614 1.00 92.56 96 LEU A CA 1
ATOM 748 C C . LEU A 1 96 ? 8.762 49.604 31.786 1.00 92.56 96 LEU A C 1
ATOM 750 O O . LEU A 1 96 ? 9.575 49.900 30.911 1.00 92.56 96 LEU A O 1
ATOM 754 N N . GLN A 1 97 ? 9.098 48.894 32.866 1.00 92.75 97 GLN A N 1
ATOM 755 C CA . GLN A 1 97 ? 10.450 48.393 33.108 1.00 92.75 97 GLN A CA 1
ATOM 756 C C . GLN A 1 97 ? 10.913 47.477 31.969 1.00 92.75 97 GLN A C 1
ATOM 758 O O . GLN A 1 97 ? 12.039 47.607 31.492 1.00 92.75 97 GLN A O 1
ATOM 763 N N . THR A 1 98 ? 10.034 46.586 31.500 1.00 90.94 98 THR A N 1
ATOM 764 C CA . THR A 1 98 ? 10.361 45.627 30.436 1.00 90.94 98 THR A CA 1
ATOM 765 C C . THR A 1 98 ? 10.476 46.296 29.063 1.00 90.94 98 THR A C 1
ATOM 767 O O . THR A 1 98 ? 11.327 45.911 28.261 1.00 90.94 98 THR A O 1
ATOM 770 N N . ILE A 1 99 ? 9.656 47.314 28.773 1.00 92.88 99 ILE A N 1
ATOM 771 C CA . ILE A 1 99 ? 9.750 48.080 27.517 1.00 92.88 99 ILE A CA 1
ATOM 772 C C . ILE A 1 99 ? 10.999 48.980 27.507 1.00 92.88 99 ILE A C 1
ATOM 774 O O . ILE A 1 99 ? 11.609 49.194 26.453 1.00 92.88 99 ILE A O 1
ATOM 778 N N . GLY A 1 100 ? 11.410 49.488 28.670 1.00 90.19 100 GLY A N 1
ATOM 779 C CA . GLY A 1 100 ? 12.580 50.345 28.818 1.00 90.19 100 GLY A CA 1
ATOM 780 C C . GLY A 1 100 ? 12.412 51.687 28.098 1.00 90.19 100 GLY A C 1
ATOM 781 O O . GLY A 1 100 ? 11.370 52.327 28.179 1.00 90.19 100 GLY A O 1
ATOM 782 N N . LYS A 1 101 ? 13.451 52.135 27.381 1.00 89.62 101 LYS A N 1
ATOM 783 C CA . LYS A 1 101 ? 13.491 53.455 26.712 1.00 89.62 101 LYS A CA 1
ATOM 784 C C . LYS A 1 101 ? 12.863 53.478 25.307 1.00 89.62 101 LYS A C 1
ATOM 786 O O . LYS A 1 101 ? 13.107 54.412 24.546 1.00 89.62 101 LYS A O 1
ATOM 791 N N . ARG A 1 102 ? 12.132 52.433 24.912 1.00 90.12 102 ARG A N 1
ATOM 792 C CA . ARG A 1 102 ? 11.558 52.321 23.561 1.00 90.12 102 ARG A CA 1
ATOM 793 C C . ARG A 1 102 ? 10.344 53.239 23.420 1.00 90.12 102 ARG A C 1
ATOM 795 O O . ARG A 1 102 ? 9.502 53.281 24.307 1.00 90.12 102 ARG A O 1
ATOM 802 N N . SER A 1 103 ? 10.227 53.908 22.277 1.00 91.31 103 SER A N 1
ATOM 803 C CA . SER A 1 103 ? 9.067 54.739 21.923 1.00 91.31 103 SER A CA 1
ATOM 804 C C . SER A 1 103 ? 7.969 53.972 21.179 1.00 91.31 103 SER A C 1
ATOM 806 O O . SER A 1 103 ? 6.873 54.496 20.995 1.00 91.31 103 SER A O 1
ATOM 808 N N . PHE A 1 104 ? 8.229 52.730 20.759 1.00 92.81 104 PHE A N 1
ATOM 809 C CA . PHE A 1 104 ? 7.228 51.852 20.156 1.00 92.81 104 PHE A CA 1
ATOM 810 C C . PHE A 1 104 ? 7.506 50.374 20.462 1.00 92.81 104 PHE A C 1
ATOM 812 O O . PHE A 1 104 ? 8.647 49.984 20.721 1.00 92.81 104 PHE A O 1
ATOM 819 N N . ILE A 1 105 ? 6.462 49.545 20.423 1.00 93.12 105 ILE A N 1
ATOM 820 C CA . ILE A 1 105 ? 6.541 48.088 20.584 1.00 93.12 105 ILE A CA 1
ATOM 821 C C . ILE A 1 105 ? 5.368 47.400 19.876 1.00 93.12 105 ILE A C 1
ATOM 823 O O . ILE A 1 105 ? 4.252 47.912 19.866 1.00 93.12 105 ILE A O 1
ATOM 827 N N . SER A 1 106 ? 5.580 46.223 19.286 1.00 93.06 106 SER A N 1
ATOM 828 C CA . SER A 1 106 ? 4.464 45.464 18.704 1.00 93.06 106 SER A CA 1
ATOM 829 C C . SER A 1 106 ? 3.679 44.692 19.769 1.00 93.06 106 SER A C 1
ATOM 831 O O . SER A 1 106 ? 4.219 44.268 20.789 1.00 93.06 106 SER A O 1
ATOM 833 N N . THR A 1 107 ? 2.394 44.441 19.515 1.00 90.94 107 THR A N 1
ATOM 834 C CA . THR A 1 107 ? 1.546 43.583 20.359 1.00 90.94 107 THR A CA 1
ATOM 835 C C . THR A 1 107 ? 2.154 42.189 20.559 1.00 90.94 107 THR A C 1
ATOM 837 O O . THR A 1 107 ? 2.054 41.629 21.651 1.00 90.94 107 THR A O 1
ATOM 840 N N . ASP A 1 108 ? 2.786 41.619 19.531 1.00 87.25 108 ASP A N 1
ATOM 841 C CA . ASP A 1 108 ? 3.407 40.298 19.636 1.00 87.25 108 ASP A CA 1
ATOM 842 C C . ASP A 1 108 ? 4.689 40.327 20.460 1.00 87.25 108 ASP A C 1
ATOM 844 O O . ASP A 1 108 ? 4.894 39.441 21.284 1.00 87.25 108 ASP A O 1
ATOM 848 N N . GLU A 1 109 ? 5.502 41.369 20.343 1.00 90.19 109 GLU A N 1
ATOM 849 C CA . GLU A 1 109 ? 6.672 41.532 21.201 1.00 90.19 109 GLU A CA 1
ATOM 850 C C . GLU A 1 109 ? 6.267 41.751 22.665 1.00 90.19 109 GLU A C 1
ATOM 852 O O . GLU A 1 109 ? 6.778 41.064 23.546 1.00 90.19 109 GLU A O 1
ATOM 857 N N . LEU A 1 110 ? 5.264 42.602 22.921 1.00 90.75 110 LEU A N 1
ATOM 858 C CA . LEU A 1 110 ? 4.716 42.844 24.258 1.00 90.75 110 LEU A CA 1
ATOM 859 C C . LEU A 1 110 ? 4.259 41.536 24.924 1.00 90.75 110 LEU A C 1
ATOM 861 O O . LEU A 1 110 ? 4.588 41.282 26.082 1.00 90.75 110 LEU A O 1
ATOM 865 N N . LYS A 1 111 ? 3.558 40.674 24.174 1.00 89.75 111 LYS A N 1
ATOM 866 C CA . LYS A 1 111 ? 3.153 39.330 24.617 1.00 89.75 111 LYS A CA 1
ATOM 867 C C . LYS A 1 111 ? 4.345 38.451 24.991 1.00 89.75 111 LYS A C 1
ATOM 869 O O . LYS A 1 111 ? 4.282 37.774 26.011 1.00 89.75 111 LYS A O 1
ATOM 874 N N . HIS A 1 112 ? 5.399 38.428 24.177 1.00 87.94 112 HIS A N 1
ATOM 875 C CA . HIS A 1 112 ? 6.546 37.544 24.401 1.00 87.94 112 HIS A CA 1
ATOM 876 C C . HIS A 1 112 ? 7.390 37.983 25.598 1.00 87.94 112 HIS A C 1
ATOM 878 O O . HIS A 1 112 ? 7.830 37.131 26.364 1.00 87.94 112 HIS A O 1
ATOM 884 N N . ILE A 1 113 ? 7.583 39.291 25.783 1.00 90.62 113 ILE A N 1
ATOM 885 C CA . ILE A 1 113 ? 8.484 39.800 26.825 1.00 90.62 113 ILE A CA 1
ATOM 886 C C . ILE A 1 113 ? 7.798 39.979 28.183 1.00 90.62 113 ILE A C 1
ATOM 888 O O . ILE A 1 113 ? 8.471 39.923 29.203 1.00 90.62 113 ILE A O 1
ATOM 892 N N . THR A 1 114 ? 6.471 40.160 28.217 1.00 90.56 114 THR A N 1
ATOM 893 C CA . THR A 1 114 ? 5.725 40.377 29.478 1.00 90.56 114 THR A CA 1
ATOM 894 C C . THR A 1 114 ? 4.684 39.308 29.790 1.00 90.56 114 THR A C 1
ATOM 896 O O . THR A 1 114 ? 4.033 39.375 30.823 1.00 90.56 114 THR A O 1
ATOM 899 N N . ARG A 1 115 ? 4.453 38.346 28.888 1.00 89.38 115 ARG A N 1
ATOM 900 C CA . ARG A 1 115 ? 3.309 37.410 28.924 1.00 89.38 115 ARG A CA 1
ATOM 901 C C . ARG A 1 115 ? 1.931 38.087 28.856 1.00 89.38 115 ARG A C 1
ATOM 903 O O . ARG A 1 115 ? 0.909 37.399 28.874 1.00 89.38 115 ARG A O 1
ATOM 910 N N . LEU A 1 116 ? 1.857 39.410 28.680 1.00 89.56 116 LEU A N 1
ATOM 911 C CA . LEU A 1 116 ? 0.598 40.138 28.548 1.00 89.56 116 LEU A CA 1
ATOM 912 C C . LEU A 1 116 ? -0.219 39.592 27.374 1.00 89.56 116 LEU A C 1
ATOM 914 O O . LEU A 1 116 ? 0.216 39.601 26.231 1.00 89.56 116 LEU A O 1
ATOM 918 N N . GLY A 1 117 ? -1.441 39.133 27.645 1.00 85.06 117 GLY A N 1
ATOM 919 C CA . GLY A 1 117 ? -2.325 38.556 26.628 1.00 85.06 117 GLY A CA 1
ATOM 920 C C . GLY A 1 117 ? -2.162 37.052 26.395 1.00 85.06 117 GLY A C 1
ATOM 921 O O . GLY A 1 117 ? -2.851 36.519 25.526 1.00 85.06 117 GLY A O 1
ATOM 922 N N . MET A 1 118 ? -1.330 36.358 27.181 1.00 86.00 118 MET A N 1
ATOM 923 C CA . MET A 1 118 ? -1.206 34.891 27.151 1.00 86.00 118 MET A CA 1
ATOM 924 C C . MET A 1 118 ? -2.321 34.158 27.911 1.00 86.00 118 MET A C 1
ATOM 926 O O . MET A 1 118 ? -2.617 33.007 27.578 1.00 86.00 118 MET A O 1
ATOM 930 N N . GLY A 1 119 ? -2.993 34.843 28.839 1.00 82.25 119 GLY A N 1
ATOM 931 C CA . GLY A 1 119 ? -4.042 34.260 29.670 1.00 82.25 119 GLY A CA 1
ATOM 932 C C . GLY A 1 119 ? -5.345 33.909 28.932 1.00 82.25 119 GLY A C 1
ATOM 933 O O . GLY A 1 119 ? -5.461 34.118 27.721 1.00 82.25 119 GLY A O 1
ATOM 934 N N . PRO A 1 120 ? -6.382 33.427 29.645 1.00 77.12 120 PRO A N 1
ATOM 935 C CA . PRO A 1 120 ? -7.602 32.871 29.043 1.00 77.12 120 PRO A CA 1
ATOM 936 C C . PRO A 1 120 ? -8.334 33.807 28.071 1.00 77.12 120 PRO A C 1
ATOM 938 O O . PRO A 1 120 ? -8.917 33.353 27.091 1.00 77.12 120 PRO A O 1
ATOM 941 N N . CYS A 1 121 ? -8.272 35.127 28.294 1.00 77.50 121 CYS A N 1
ATOM 942 C CA . CYS A 1 121 ? -8.878 36.114 27.393 1.00 77.50 121 CYS A CA 1
ATOM 943 C C . CYS A 1 121 ? -8.080 36.371 26.100 1.00 77.50 121 CYS A C 1
ATOM 945 O O . CYS A 1 121 ? -8.534 37.144 25.255 1.00 77.50 121 CYS A O 1
ATOM 947 N N . ARG A 1 122 ? -6.886 35.776 25.963 1.00 82.12 122 ARG A N 1
ATOM 948 C CA . ARG A 1 122 ? -5.982 35.869 24.803 1.00 82.12 122 ARG A CA 1
ATOM 949 C C . ARG A 1 122 ? -5.714 37.303 24.329 1.00 82.12 122 ARG A C 1
ATOM 951 O O . ARG A 1 122 ? -5.671 37.587 23.136 1.00 82.12 122 ARG A O 1
ATOM 958 N N . GLY A 1 123 ? -5.589 38.237 25.272 1.00 85.62 123 GLY A N 1
ATOM 959 C CA . GLY A 1 123 ? -5.306 39.643 24.976 1.00 85.62 123 GLY A CA 1
ATOM 960 C C . GLY A 1 123 ? -6.532 40.522 24.729 1.00 85.62 123 GLY A C 1
ATOM 961 O O . GLY A 1 123 ? -6.377 41.739 24.714 1.00 85.62 123 GLY A O 1
ATOM 962 N N . LYS A 1 124 ? -7.751 39.961 24.642 1.00 85.62 124 LYS A N 1
ATOM 963 C CA . LYS A 1 124 ? -8.989 40.717 24.346 1.00 85.62 124 LYS A CA 1
ATOM 964 C C . LYS A 1 124 ? -9.248 41.883 25.311 1.00 85.62 124 LYS A C 1
ATOM 966 O O . LYS A 1 124 ? -9.870 42.864 24.925 1.00 85.62 124 LYS A O 1
ATOM 971 N N . ARG A 1 125 ? -8.797 41.772 26.567 1.00 87.88 125 ARG A N 1
ATOM 972 C CA . ARG A 1 125 ? -8.958 42.814 27.600 1.00 87.88 125 ARG A CA 1
ATOM 973 C C . ARG A 1 125 ? -7.688 43.635 27.824 1.00 87.88 125 ARG A C 1
ATOM 975 O O . ARG A 1 125 ? -7.741 44.859 27.816 1.00 87.88 125 ARG A O 1
ATOM 982 N N . CYS A 1 126 ? -6.552 42.971 28.030 1.00 90.50 126 CYS A N 1
ATOM 983 C CA . CYS A 1 126 ? -5.319 43.644 28.436 1.00 90.50 126 CYS A CA 1
ATOM 984 C C . CYS A 1 126 ? -4.596 44.362 27.290 1.00 90.50 126 CYS A C 1
ATOM 986 O O . CYS A 1 126 ? -3.915 45.338 27.568 1.00 90.50 126 CYS A O 1
ATOM 988 N N . ILE A 1 127 ? -4.748 43.950 26.021 1.00 91.38 127 ILE A N 1
ATOM 989 C CA . ILE A 1 127 ? -4.080 44.621 24.889 1.00 91.38 127 ILE A CA 1
ATOM 990 C C . ILE A 1 127 ? -4.678 46.006 24.606 1.00 91.38 127 ILE A C 1
ATOM 992 O O . ILE A 1 127 ? -3.904 46.961 24.550 1.00 91.38 127 ILE A O 1
ATOM 996 N N . PRO A 1 128 ? -6.014 46.187 24.503 1.00 91.94 128 PRO A N 1
ATOM 997 C CA . PRO A 1 128 ? -6.595 47.528 24.402 1.00 91.94 128 PRO A CA 1
ATOM 998 C C . PRO A 1 128 ? -6.220 48.424 25.592 1.00 91.94 128 PRO A C 1
ATOM 1000 O O . PRO A 1 128 ? -5.896 49.594 25.404 1.00 91.94 128 PRO A O 1
ATOM 1003 N N . ARG A 1 129 ? -6.191 47.858 26.809 1.00 92.19 129 ARG A N 1
ATOM 1004 C CA . ARG A 1 129 ? -5.774 48.573 28.024 1.00 92.19 129 ARG A CA 1
ATOM 1005 C C . ARG A 1 129 ? -4.300 48.989 27.963 1.00 92.19 129 ARG A C 1
ATOM 1007 O O . ARG A 1 129 ? -3.992 50.140 28.247 1.00 92.19 129 ARG A O 1
ATOM 1014 N N . ALA A 1 130 ? -3.407 48.091 27.549 1.00 92.94 130 ALA A N 1
ATOM 1015 C CA . ALA A 1 130 ? -1.989 48.390 27.364 1.00 92.94 130 ALA A CA 1
ATOM 1016 C C . ALA A 1 130 ? -1.788 49.493 26.318 1.00 92.94 130 ALA A C 1
ATOM 1018 O O . ALA A 1 130 ? -1.075 50.450 26.592 1.00 92.94 130 ALA A O 1
ATOM 1019 N N . LYS A 1 131 ? -2.482 49.417 25.171 1.00 93.44 131 LYS A N 1
ATOM 1020 C CA . LYS A 1 131 ? -2.482 50.469 24.139 1.00 93.44 131 LYS A CA 1
ATOM 1021 C C . LYS A 1 131 ? -2.875 51.831 24.715 1.00 93.44 131 LYS A C 1
ATOM 1023 O O . LYS A 1 131 ? -2.237 52.829 24.404 1.00 93.44 131 LYS A O 1
ATOM 1028 N N . GLN A 1 132 ? -3.920 51.877 25.539 1.00 93.00 132 GLN A N 1
ATOM 1029 C CA . GLN A 1 132 ? -4.391 53.120 26.148 1.00 93.00 132 GLN A CA 1
ATOM 1030 C C . GLN A 1 132 ? -3.397 53.679 27.177 1.00 93.00 132 GLN A C 1
ATOM 1032 O O . GLN A 1 132 ? -3.093 54.866 27.132 1.00 93.00 132 GLN A O 1
ATOM 1037 N N . ILE A 1 133 ? -2.886 52.838 28.080 1.00 92.56 133 ILE A N 1
ATOM 1038 C CA . ILE A 1 133 ? -1.975 53.258 29.156 1.00 92.56 133 ILE A CA 1
ATOM 1039 C C . ILE A 1 133 ? -0.622 53.688 28.584 1.00 92.56 133 ILE A C 1
ATOM 1041 O O . ILE A 1 133 ? -0.142 54.772 28.898 1.00 92.56 133 ILE A O 1
ATOM 1045 N N . LEU A 1 134 ? -0.023 52.873 27.711 1.00 92.75 134 LEU A N 1
ATOM 1046 C CA . LEU A 1 134 ? 1.320 53.107 27.173 1.00 92.75 134 LEU A CA 1
ATOM 1047 C C . LEU A 1 134 ? 1.399 54.358 26.286 1.00 92.75 134 LEU A C 1
ATOM 1049 O O . LEU A 1 134 ? 2.426 55.036 26.290 1.00 92.75 134 LEU A O 1
ATOM 1053 N N . ARG A 1 135 ? 0.292 54.752 25.637 1.00 92.69 135 ARG A N 1
ATOM 1054 C CA . ARG A 1 135 ? 0.186 56.060 24.963 1.00 92.69 135 ARG A CA 1
ATOM 1055 C C . ARG A 1 135 ? 0.454 57.232 25.911 1.00 92.69 135 ARG A C 1
ATOM 1057 O O . ARG A 1 135 ? 1.103 58.186 25.501 1.00 92.69 135 ARG A O 1
ATOM 1064 N N . GLY A 1 136 ? 0.010 57.149 27.169 1.00 91.12 136 GLY A N 1
ATOM 1065 C CA . GLY A 1 136 ? 0.282 58.165 28.194 1.00 91.12 136 GLY A CA 1
ATOM 1066 C C . GLY A 1 136 ? 1.765 58.292 28.564 1.00 91.12 136 GLY A C 1
ATOM 1067 O O . GLY A 1 136 ? 2.181 59.337 29.050 1.00 91.12 136 GLY A O 1
ATOM 1068 N N . TYR A 1 137 ? 2.571 57.268 28.272 1.00 90.31 137 TYR A N 1
ATOM 1069 C CA . TYR A 1 137 ? 4.023 57.244 28.479 1.00 90.31 137 TYR A CA 1
ATOM 1070 C C . TYR A 1 137 ? 4.818 57.496 27.187 1.00 90.31 137 TYR A C 1
ATOM 1072 O O . TYR A 1 137 ? 6.023 57.271 27.156 1.00 90.31 137 TYR A O 1
ATOM 1080 N N . SER A 1 138 ? 4.169 57.975 26.117 1.00 91.88 138 SER A N 1
ATOM 1081 C CA . SER A 1 138 ? 4.782 58.173 24.789 1.00 91.88 138 SER A CA 1
ATOM 1082 C C . SER A 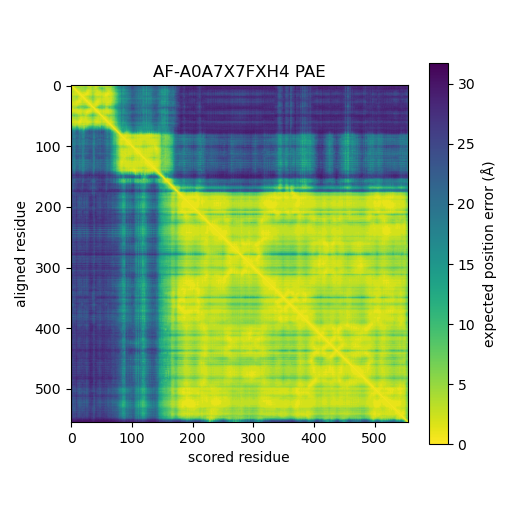1 138 ? 5.317 56.885 24.141 1.00 91.88 138 SER A C 1
ATOM 1084 O O . SER A 1 138 ? 6.288 56.923 23.387 1.00 91.88 138 SER A O 1
ATOM 1086 N N . ILE A 1 139 ? 4.677 55.744 24.425 1.00 94.31 139 ILE A N 1
ATOM 1087 C CA . ILE A 1 139 ? 5.018 54.437 23.850 1.00 94.31 139 ILE A CA 1
ATOM 1088 C C . ILE A 1 139 ? 3.874 53.975 22.942 1.00 94.31 139 ILE A C 1
ATOM 1090 O O . ILE A 1 139 ? 2.764 53.686 23.399 1.00 94.31 139 ILE A O 1
ATOM 1094 N N . GLU A 1 140 ? 4.136 53.880 21.641 1.00 93.69 140 GLU A N 1
ATOM 1095 C CA . GLU A 1 140 ? 3.164 53.386 20.669 1.00 93.69 140 GLU A CA 1
ATOM 1096 C C . GLU A 1 140 ? 3.130 51.852 20.639 1.00 93.69 140 GLU A C 1
ATOM 1098 O O . GLU A 1 140 ? 4.149 51.195 20.440 1.00 93.69 140 GLU A O 1
ATOM 1103 N N . VAL A 1 141 ? 1.941 51.261 20.790 1.00 92.94 141 VAL A N 1
ATOM 1104 C CA . VAL A 1 141 ? 1.758 49.809 20.656 1.00 92.94 141 VAL A CA 1
ATOM 1105 C C . VAL A 1 141 ? 1.137 49.476 19.300 1.00 92.94 141 VAL A C 1
ATOM 1107 O O . VAL A 1 141 ? -0.052 49.734 19.080 1.00 92.94 141 VAL A O 1
ATOM 1110 N N . THR A 1 142 ? 1.925 48.875 18.408 1.00 91.31 142 THR A N 1
ATOM 1111 C CA . THR A 1 142 ? 1.525 48.540 17.031 1.00 91.31 142 THR A CA 1
ATOM 1112 C C . THR A 1 142 ? 0.958 47.119 16.910 1.00 91.31 142 THR A C 1
ATOM 1114 O O . THR A 1 142 ? 1.167 46.254 17.768 1.00 91.31 142 THR A O 1
ATOM 1117 N N . GLY A 1 143 ? 0.198 46.861 15.841 1.00 84.94 143 GLY A N 1
ATOM 1118 C CA . GLY A 1 143 ? -0.488 45.582 15.615 1.00 84.94 143 GLY A CA 1
ATOM 1119 C C . GLY A 1 143 ? -1.672 45.350 16.560 1.00 84.94 143 GLY A C 1
ATOM 1120 O O . GLY A 1 143 ? -1.904 46.124 17.488 1.00 84.94 143 GLY A O 1
ATOM 1121 N N . ASP A 1 144 ? -2.442 44.289 16.331 1.00 79.38 144 ASP A N 1
ATOM 1122 C CA . ASP A 1 144 ? -3.619 43.949 17.135 1.00 79.38 144 ASP A CA 1
ATOM 1123 C C . ASP A 1 144 ? -3.476 42.607 17.846 1.00 79.38 144 ASP A C 1
ATOM 1125 O O . ASP A 1 144 ? -2.689 41.734 17.472 1.00 79.38 144 ASP A O 1
ATOM 1129 N N . SER A 1 145 ? -4.279 42.415 18.895 1.00 73.69 145 SER A N 1
ATOM 1130 C CA . SER A 1 145 ? -4.472 41.072 19.422 1.00 73.69 145 SER A CA 1
ATOM 1131 C C . SER A 1 145 ? -5.112 40.222 18.329 1.00 73.69 145 SER A C 1
ATOM 1133 O O . SER A 1 145 ? -6.154 40.596 17.797 1.00 73.69 145 SER A O 1
ATOM 1135 N N . THR A 1 146 ? -4.534 39.060 18.054 1.00 68.50 146 THR A N 1
ATOM 1136 C CA . THR A 1 146 ? -5.139 37.983 17.272 1.00 68.50 146 THR A CA 1
ATOM 1137 C C . THR A 1 146 ? -5.725 36.953 18.241 1.00 68.50 146 THR A C 1
ATOM 1139 O O . THR A 1 146 ? -5.137 35.883 18.425 1.00 68.50 146 THR A O 1
ATOM 1142 N N . PRO A 1 147 ? -6.842 37.245 18.947 1.00 63.78 147 PRO A N 1
ATOM 1143 C CA . PRO A 1 147 ? -7.483 36.245 19.779 1.00 63.78 147 PRO A CA 1
ATOM 1144 C C . PRO A 1 147 ? -7.998 35.155 18.839 1.00 63.78 147 PRO A C 1
ATOM 1146 O O . PRO A 1 147 ? -9.079 35.266 18.267 1.00 63.78 147 PRO A O 1
ATOM 1149 N N . ARG A 1 148 ? -7.213 34.092 18.639 1.00 59.34 148 ARG A N 1
ATOM 1150 C CA . ARG A 1 148 ? -7.751 32.858 18.069 1.00 59.34 148 ARG A CA 1
ATOM 1151 C C . ARG A 1 148 ? -8.859 32.447 19.014 1.00 59.34 148 ARG A C 1
ATOM 1153 O O . ARG A 1 148 ? -8.560 32.299 20.192 1.00 59.34 148 ARG A O 1
ATOM 1160 N N . ALA A 1 149 ? -10.092 32.302 18.543 1.00 50.44 149 ALA A N 1
ATOM 1161 C CA . ALA A 1 149 ? -11.150 31.727 19.358 1.00 50.44 149 ALA A CA 1
ATOM 1162 C C . ALA A 1 149 ? -10.728 30.298 19.730 1.00 50.44 149 ALA A C 1
ATOM 1164 O O . ALA A 1 149 ? -10.675 29.449 18.839 1.00 50.44 149 ALA A O 1
ATOM 1165 N N . PRO A 1 150 ? -10.381 29.986 20.989 1.00 52.75 150 PRO A N 1
ATOM 1166 C CA . PRO A 1 150 ? -10.360 28.605 21.409 1.00 52.75 150 PRO A CA 1
ATOM 1167 C C . PRO A 1 150 ? -11.811 28.253 21.750 1.00 52.75 150 PRO A C 1
ATOM 1169 O O . PRO A 1 150 ? -12.554 29.079 22.290 1.00 52.75 150 PRO A O 1
ATOM 1172 N N . LEU A 1 151 ? -12.216 27.014 21.475 1.00 53.09 151 LEU A N 1
ATOM 1173 C CA . LEU A 1 151 ? -13.302 26.402 22.233 1.00 53.09 151 LEU A CA 1
ATOM 1174 C C . LEU A 1 151 ? -13.048 26.719 23.713 1.00 53.09 151 LEU A C 1
ATOM 1176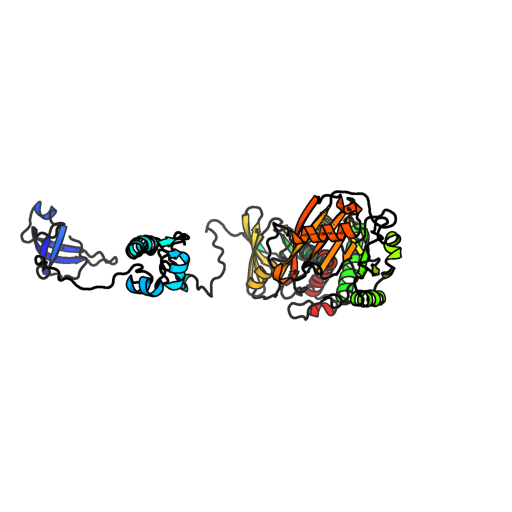 O O . LEU A 1 151 ? -11.909 26.639 24.179 1.00 53.09 151 LEU A O 1
ATOM 1180 N N . SER A 1 152 ? -14.082 27.145 24.433 1.00 51.19 152 SER A N 1
ATOM 1181 C CA . SER A 1 152 ? -14.065 27.159 25.892 1.00 51.19 152 SER A CA 1
ATOM 1182 C C . SER A 1 152 ? -13.750 25.729 26.344 1.00 51.19 152 SER A C 1
ATOM 1184 O O . SER A 1 152 ? -14.658 24.915 26.495 1.00 51.19 152 SER A O 1
ATOM 1186 N N . ASN A 1 153 ? -12.467 25.386 26.462 1.00 58.12 153 ASN A N 1
ATOM 1187 C CA . ASN A 1 153 ? -12.026 24.048 26.821 1.00 58.12 153 ASN A CA 1
ATOM 1188 C C . ASN A 1 153 ? -12.298 23.885 28.314 1.00 58.12 153 ASN A C 1
ATOM 1190 O O . ASN A 1 153 ? -11.454 24.192 29.148 1.00 58.12 153 ASN A O 1
ATOM 1194 N N . GLN A 1 154 ? -13.517 23.444 28.625 1.00 64.81 154 GLN A N 1
ATOM 1195 C CA . GLN A 1 154 ? -13.954 23.061 29.968 1.00 64.81 154 GLN A CA 1
ATOM 1196 C C . GLN A 1 154 ? -13.457 21.664 30.365 1.00 64.81 154 GLN A C 1
ATOM 1198 O O . GLN A 1 154 ? -13.807 21.180 31.433 1.00 64.81 154 GLN A O 1
ATOM 1203 N N . VAL A 1 155 ? -12.668 21.010 29.508 1.00 72.75 155 VAL A N 1
ATOM 1204 C CA . VAL A 1 155 ? -12.092 19.693 29.782 1.00 72.75 155 VAL A CA 1
ATOM 1205 C C . VAL A 1 155 ? -10.700 19.849 30.382 1.00 72.75 155 VAL A C 1
ATOM 1207 O O . VAL A 1 155 ? -9.858 20.592 29.872 1.00 72.75 155 VAL A O 1
ATOM 1210 N N . THR A 1 156 ? -10.461 19.152 31.485 1.00 78.31 156 THR A N 1
ATOM 1211 C CA . THR A 1 156 ? -9.154 19.058 32.129 1.00 78.31 156 THR A CA 1
ATOM 1212 C C . THR A 1 156 ? -8.257 18.075 31.374 1.00 78.31 156 THR A C 1
ATOM 1214 O O . THR A 1 156 ? -8.723 17.219 30.620 1.00 78.31 156 THR A O 1
ATOM 1217 N N . LEU A 1 157 ? -6.941 18.150 31.601 1.00 73.69 157 LEU A N 1
ATOM 1218 C CA . LEU A 1 157 ? -6.011 17.132 31.097 1.00 73.69 157 LEU A CA 1
ATOM 1219 C C . LEU A 1 157 ? -6.392 15.727 31.602 1.00 73.69 157 LEU A C 1
ATOM 1221 O O . LEU A 1 157 ? -6.227 14.753 30.875 1.00 73.69 157 LEU A O 1
ATOM 1225 N N . GLY A 1 158 ? -6.941 15.641 32.820 1.00 81.25 158 GLY A N 1
ATOM 1226 C CA . GLY A 1 158 ? -7.457 14.403 33.404 1.00 81.25 158 GLY A CA 1
ATOM 1227 C C . GLY A 1 158 ? -8.666 13.843 32.654 1.00 81.25 158 GLY A C 1
ATOM 1228 O O . GLY A 1 158 ? -8.725 12.639 32.438 1.00 81.25 158 GLY A O 1
ATOM 1229 N N . ASP A 1 159 ? -9.569 14.700 32.172 1.00 78.62 159 ASP A N 1
ATOM 1230 C CA . ASP A 1 159 ? -10.737 14.270 31.385 1.00 78.62 159 ASP A CA 1
ATOM 1231 C C . ASP A 1 159 ? -10.337 13.669 30.031 1.00 78.62 159 ASP A C 1
ATOM 1233 O O . ASP A 1 159 ? -11.024 12.800 29.495 1.00 78.62 159 ASP A O 1
ATOM 1237 N N . LEU A 1 160 ? -9.204 14.114 29.479 1.00 77.69 160 LEU A N 1
ATOM 1238 C CA . LEU A 1 160 ? -8.625 13.565 28.252 1.00 77.69 160 LEU A CA 1
ATOM 1239 C C . LEU A 1 160 ? -7.688 12.375 28.515 1.00 77.69 160 LEU A C 1
ATOM 1241 O O . LEU A 1 160 ? -7.388 11.611 27.595 1.00 77.69 160 LEU A O 1
ATOM 1245 N N . TYR A 1 161 ? -7.233 12.185 29.755 1.00 81.12 161 TYR A N 1
ATOM 1246 C CA . TYR A 1 161 ? -6.398 11.056 30.145 1.00 81.12 161 TYR A CA 1
ATOM 1247 C C . TYR A 1 161 ? -7.262 9.824 30.423 1.00 81.12 161 TYR A C 1
ATOM 1249 O O . TYR A 1 161 ? -7.677 9.552 31.547 1.00 81.12 161 TYR A O 1
ATOM 1257 N N . ASN A 1 162 ? -7.499 9.030 29.380 1.00 72.81 162 ASN A N 1
ATOM 1258 C CA . ASN A 1 162 ? -8.166 7.740 29.510 1.00 72.81 162 ASN A CA 1
ATOM 1259 C C . ASN A 1 162 ? -7.296 6.610 28.949 1.00 72.81 162 ASN A C 1
ATOM 1261 O O . ASN A 1 162 ? -7.474 6.157 27.820 1.00 72.81 162 ASN A O 1
ATOM 1265 N N . SER A 1 163 ? -6.367 6.116 29.772 1.00 68.94 163 SER A N 1
ATOM 1266 C CA . SER A 1 163 ? -5.463 5.007 29.423 1.00 68.94 163 SER A CA 1
ATOM 1267 C C . SER A 1 163 ? -6.173 3.672 29.165 1.00 68.94 163 SER A C 1
ATOM 1269 O O . SER A 1 163 ? -5.556 2.728 28.677 1.00 68.94 163 SER A O 1
ATOM 1271 N N . LYS A 1 164 ? -7.471 3.580 29.482 1.00 68.44 164 LYS A N 1
ATOM 1272 C CA . LYS A 1 164 ? -8.309 2.392 29.277 1.00 68.44 164 LYS A CA 1
ATOM 1273 C C . LYS A 1 164 ? -9.421 2.618 28.252 1.00 68.44 164 LYS A C 1
ATOM 1275 O O . LYS A 1 164 ? -10.284 1.748 28.123 1.00 68.44 164 LYS A O 1
ATOM 1280 N N . ALA A 1 165 ? -9.429 3.751 27.544 1.00 68.44 165 ALA A N 1
ATOM 1281 C CA . ALA A 1 165 ? -10.424 4.020 26.517 1.00 68.44 165 ALA A CA 1
ATOM 1282 C C . ALA A 1 165 ? -10.380 2.905 25.468 1.00 68.44 165 ALA A C 1
ATOM 1284 O O . ALA A 1 165 ? -9.359 2.677 24.823 1.00 68.44 165 ALA A O 1
ATOM 1285 N N . LYS A 1 166 ? -11.499 2.202 25.310 1.00 67.50 166 LYS A N 1
ATOM 1286 C CA . LYS A 1 166 ? -11.718 1.266 24.210 1.00 67.50 166 LYS A CA 1
ATOM 1287 C C . LYS A 1 166 ? -12.748 1.886 23.285 1.00 67.50 166 LYS A C 1
ATOM 1289 O O . LYS A 1 166 ? -13.705 2.493 23.758 1.00 67.50 166 LYS A O 1
ATOM 1294 N N . GLU A 1 167 ? -12.551 1.729 21.982 1.00 71.94 167 GLU A N 1
ATOM 1295 C CA . GLU A 1 167 ? -13.551 2.123 20.994 1.00 71.94 167 GLU A CA 1
ATOM 1296 C C . GLU A 1 167 ? -14.835 1.321 21.259 1.00 71.94 167 GLU A C 1
ATOM 1298 O O . GLU A 1 167 ? -14.862 0.096 21.133 1.00 71.94 167 GLU A O 1
ATOM 1303 N N . THR A 1 168 ? -15.880 2.006 21.723 1.00 73.44 168 THR A N 1
ATOM 1304 C CA . THR A 1 168 ? -17.188 1.416 22.017 1.00 73.44 168 THR A CA 1
ATOM 1305 C C . THR A 1 168 ? -18.158 1.732 20.896 1.00 73.44 168 THR A C 1
ATOM 1307 O O . THR A 1 168 ? -18.479 2.893 20.652 1.00 73.44 168 THR A O 1
ATOM 1310 N N . PHE A 1 169 ? -18.668 0.684 20.256 1.00 78.19 169 PHE A N 1
ATOM 1311 C CA . PHE A 1 169 ? -19.772 0.783 19.312 1.00 78.19 169 PHE A CA 1
ATOM 1312 C C . PHE A 1 169 ? -21.079 0.674 20.097 1.00 78.19 169 PHE A C 1
ATOM 1314 O O . PHE A 1 169 ? -21.382 -0.378 20.662 1.00 78.19 169 PHE A O 1
ATOM 1321 N N . VAL A 1 170 ? -21.817 1.780 20.185 1.00 78.25 170 VAL A N 1
ATOM 1322 C CA . VAL A 1 170 ? -23.119 1.836 20.858 1.00 78.25 170 VAL A CA 1
ATOM 1323 C C . VAL A 1 170 ? -24.201 1.776 19.790 1.00 78.25 170 VAL A C 1
ATOM 1325 O O . VAL A 1 170 ? -24.307 2.677 18.961 1.00 78.25 170 VAL A O 1
ATOM 1328 N N . PHE A 1 171 ? -24.991 0.709 19.815 1.00 79.69 171 PHE A N 1
ATOM 1329 C CA . PHE A 1 171 ? -26.131 0.521 18.924 1.00 79.69 171 PHE A CA 1
ATOM 1330 C C . PHE A 1 171 ? -27.422 0.838 19.674 1.00 79.69 171 PHE A C 1
ATOM 1332 O O . PHE A 1 171 ? -27.518 0.607 20.882 1.00 79.69 171 PHE A O 1
ATOM 1339 N N . SER A 1 172 ? -28.410 1.386 18.966 1.00 73.00 172 SER A N 1
ATOM 1340 C CA . SER A 1 172 ? -29.748 1.566 19.527 1.00 73.00 172 SER A CA 1
ATOM 1341 C C . SER A 1 172 ? -30.324 0.204 19.914 1.00 73.00 172 SER A C 1
ATOM 1343 O O . SER A 1 172 ? -30.109 -0.774 19.205 1.00 73.00 172 SER A O 1
ATOM 1345 N N . ALA A 1 173 ? -31.108 0.135 20.992 1.00 69.50 173 ALA A N 1
ATOM 1346 C CA . ALA A 1 173 ? -31.797 -1.099 21.384 1.00 69.50 173 ALA A CA 1
ATOM 1347 C C . ALA A 1 173 ? -32.727 -1.647 20.279 1.00 69.50 173 ALA A C 1
ATOM 1349 O O . ALA A 1 173 ? -33.054 -2.829 20.282 1.00 69.50 173 ALA A O 1
ATOM 1350 N N . ASN A 1 174 ? -33.123 -0.791 19.329 1.00 68.38 174 ASN A N 1
ATOM 1351 C CA . ASN A 1 174 ? -33.946 -1.156 18.178 1.00 68.38 174 ASN A CA 1
ATOM 1352 C C . ASN A 1 174 ? -33.122 -1.561 16.935 1.00 68.38 174 ASN A C 1
ATOM 1354 O O . ASN A 1 174 ? -33.686 -2.146 16.015 1.00 68.38 174 ASN A O 1
ATOM 1358 N N . ASP A 1 175 ? -31.811 -1.285 16.906 1.00 68.12 175 ASP A N 1
ATOM 1359 C CA . ASP A 1 175 ? -30.888 -1.702 15.841 1.00 68.12 175 ASP A CA 1
ATOM 1360 C C . ASP A 1 175 ? -30.149 -2.970 16.278 1.00 68.12 175 ASP A C 1
ATOM 1362 O O . ASP A 1 175 ? -29.023 -2.938 16.784 1.00 68.12 175 ASP A O 1
ATOM 1366 N N . ASN A 1 176 ? -30.796 -4.120 16.092 1.00 75.81 176 ASN A N 1
ATOM 1367 C CA . ASN A 1 176 ? -30.165 -5.401 16.382 1.00 75.81 176 ASN A CA 1
ATOM 1368 C C . ASN A 1 176 ? -29.032 -5.664 15.381 1.00 75.81 176 ASN A C 1
ATOM 1370 O O . ASN A 1 176 ? -29.280 -5.947 14.209 1.00 75.81 176 ASN A O 1
ATOM 1374 N N . VAL A 1 177 ? -27.785 -5.614 15.859 1.00 88.00 177 VAL A N 1
ATOM 1375 C CA . VAL A 1 177 ? -26.614 -6.070 15.096 1.00 88.00 177 VAL A CA 1
ATOM 1376 C C . VAL A 1 177 ? -26.833 -7.531 14.718 1.00 88.00 177 VAL A C 1
ATOM 1378 O O . VAL A 1 177 ? -26.938 -8.400 15.592 1.00 88.00 177 VAL A O 1
ATOM 1381 N N . LYS A 1 178 ? -26.913 -7.809 13.414 1.00 92.06 178 LYS A N 1
ATOM 1382 C CA . LYS A 1 178 ? -27.107 -9.172 12.918 1.00 92.06 178 LYS A CA 1
ATOM 1383 C C . LYS A 1 178 ? -25.878 -10.003 13.275 1.00 92.06 178 LYS A C 1
ATOM 1385 O O . LYS A 1 178 ? -24.754 -9.536 13.112 1.00 92.06 178 LYS A O 1
ATOM 1390 N N . LYS A 1 179 ? -26.083 -11.227 13.756 1.00 94.44 179 LYS A N 1
ATOM 1391 C CA . LYS A 1 179 ? -24.995 -12.150 14.089 1.00 94.44 179 LYS A CA 1
ATOM 1392 C C . LYS A 1 179 ? -24.953 -13.292 13.097 1.00 94.44 179 LYS A C 1
ATOM 1394 O O . LYS A 1 179 ? -25.966 -13.950 12.877 1.00 94.44 179 LYS A O 1
ATOM 1399 N N . GLU A 1 180 ? -23.780 -13.534 12.535 1.00 96.69 180 GLU A N 1
ATOM 1400 C CA . GLU A 1 180 ? -23.554 -14.587 11.548 1.00 96.69 180 GLU A CA 1
ATOM 1401 C C . GLU A 1 180 ? -22.279 -15.376 11.866 1.00 96.69 180 GLU A C 1
ATOM 1403 O O . GLU A 1 180 ? -21.459 -14.966 12.693 1.00 96.69 180 GLU A O 1
ATOM 1408 N N . SER A 1 181 ? -22.128 -16.545 11.241 1.00 96.38 181 SER A N 1
ATOM 1409 C CA . SER A 1 181 ? -20.959 -17.414 11.411 1.00 96.38 181 SER A CA 1
ATOM 1410 C C . SER A 1 181 ? -20.364 -17.754 10.054 1.00 96.38 181 SER A C 1
ATOM 1412 O O . SER A 1 181 ? -21.098 -18.076 9.125 1.00 96.38 181 SER A O 1
ATOM 1414 N N . VAL A 1 182 ? -19.040 -17.731 9.959 1.00 97.12 182 VAL A N 1
ATOM 1415 C CA . VAL A 1 182 ? -18.285 -18.179 8.782 1.00 97.12 182 VAL A CA 1
ATOM 1416 C C . VAL A 1 182 ? -17.008 -18.866 9.259 1.00 97.12 182 VAL A C 1
ATOM 1418 O O . VAL A 1 182 ? -16.532 -18.565 10.347 1.00 97.12 182 VAL A O 1
ATOM 1421 N N . ASP A 1 183 ? -16.445 -19.804 8.500 1.00 97.75 183 ASP A N 1
ATOM 1422 C CA . ASP A 1 183 ? -15.205 -20.472 8.923 1.00 97.75 183 ASP A CA 1
ATOM 1423 C C . ASP A 1 183 ? -14.012 -19.506 8.823 1.00 97.75 183 ASP A C 1
ATOM 1425 O O . ASP A 1 183 ? -13.331 -19.230 9.816 1.00 97.75 183 ASP A O 1
ATOM 1429 N N . ILE A 1 184 ? -13.834 -18.911 7.638 1.00 98.62 184 ILE A N 1
ATOM 1430 C CA . ILE A 1 184 ? -12.745 -17.980 7.325 1.00 98.62 184 ILE A CA 1
ATOM 1431 C C . ILE A 1 184 ? -13.318 -16.612 6.933 1.00 98.62 184 ILE A C 1
ATOM 1433 O O . ILE A 1 184 ? -14.086 -16.509 5.978 1.00 98.62 184 ILE A O 1
ATOM 1437 N N . LEU A 1 185 ? -12.907 -15.538 7.610 1.00 98.81 185 LEU A N 1
ATOM 1438 C CA . LEU A 1 185 ? -13.231 -14.166 7.204 1.00 98.81 185 LEU A CA 1
ATOM 1439 C C . LEU A 1 185 ? -11.965 -13.437 6.762 1.00 98.81 185 LEU A C 1
ATOM 1441 O O . LEU A 1 185 ? -11.016 -13.305 7.530 1.00 98.81 185 LEU A O 1
ATOM 1445 N N . ILE A 1 186 ? -11.963 -12.936 5.530 1.00 98.88 186 ILE A N 1
ATOM 1446 C CA . ILE A 1 186 ? -10.841 -12.224 4.916 1.00 98.88 186 ILE A CA 1
ATOM 1447 C C . ILE A 1 186 ? -11.237 -10.759 4.756 1.00 98.88 186 ILE A C 1
ATOM 1449 O O . ILE A 1 186 ? -12.226 -10.443 4.099 1.00 98.88 186 ILE A O 1
ATOM 1453 N N . ALA A 1 187 ? -10.461 -9.851 5.338 1.00 98.56 187 ALA A N 1
ATOM 1454 C CA . ALA A 1 187 ? -10.661 -8.417 5.195 1.00 98.56 187 ALA A CA 1
ATOM 1455 C C . ALA A 1 187 ? -9.632 -7.824 4.228 1.00 98.56 187 ALA A C 1
ATOM 1457 O O . ALA A 1 187 ? -8.428 -7.904 4.468 1.00 98.56 187 ALA A O 1
ATOM 1458 N N . GLY A 1 188 ? -10.112 -7.181 3.162 1.00 98.00 188 GLY A N 1
ATOM 1459 C CA . GLY A 1 188 ? -9.295 -6.517 2.145 1.00 98.00 188 GLY A CA 1
ATOM 1460 C C . GLY A 1 188 ? -9.320 -7.245 0.806 1.00 98.00 188 GLY A C 1
ATOM 1461 O O . GLY A 1 188 ? -8.753 -8.318 0.652 1.00 98.00 188 GLY A O 1
ATOM 1462 N N . GLY A 1 189 ? -9.940 -6.630 -0.197 1.00 97.00 189 GLY A N 1
ATOM 1463 C CA . GLY A 1 189 ? -10.187 -7.228 -1.507 1.00 97.00 189 GLY A CA 1
ATOM 1464 C C . GLY A 1 189 ? -9.178 -6.868 -2.595 1.00 97.00 189 GLY A C 1
ATOM 1465 O O . GLY A 1 189 ? -9.487 -7.041 -3.769 1.00 97.00 189 GLY A O 1
ATOM 1466 N N . GLY A 1 190 ? -7.980 -6.378 -2.276 1.00 96.94 190 GLY A N 1
ATOM 1467 C CA . GLY A 1 190 ? -6.924 -6.304 -3.294 1.00 96.94 190 GLY A CA 1
ATOM 1468 C C . GLY A 1 190 ? -6.519 -7.706 -3.777 1.00 96.94 190 GLY A C 1
ATOM 1469 O O . GLY A 1 190 ? -6.830 -8.692 -3.115 1.00 96.94 190 GLY A O 1
ATOM 1470 N N . ILE A 1 191 ? -5.752 -7.812 -4.865 1.00 98.06 191 ILE A N 1
ATOM 1471 C CA . ILE A 1 191 ? -4.484 -8.537 -4.755 1.00 98.06 191 ILE A CA 1
ATOM 1472 C C . ILE A 1 191 ? -4.452 -9.866 -3.984 1.00 98.06 191 ILE A C 1
ATOM 1474 O O . ILE A 1 191 ? -5.018 -10.896 -4.345 1.00 98.06 191 ILE A O 1
ATOM 1478 N N . ALA A 1 192 ? -3.747 -9.758 -2.861 1.00 97.88 192 ALA A N 1
ATOM 1479 C CA . ALA A 1 192 ? -3.477 -10.800 -1.896 1.00 97.88 192 ALA A CA 1
ATOM 1480 C C . ALA A 1 192 ? -4.748 -11.353 -1.239 1.00 97.88 192 ALA A C 1
ATOM 1482 O O . ALA A 1 192 ? -4.919 -12.563 -1.184 1.00 97.88 192 ALA A O 1
ATOM 1483 N N . GLY A 1 193 ? -5.665 -10.492 -0.784 1.00 98.38 193 GLY A N 1
ATOM 1484 C CA . GLY A 1 193 ? -6.898 -10.943 -0.134 1.00 98.38 193 GLY A CA 1
ATOM 1485 C C . GLY A 1 193 ? -7.879 -11.623 -1.090 1.00 98.38 193 GLY A C 1
ATOM 1486 O O . GLY A 1 193 ? -8.505 -12.612 -0.723 1.00 98.38 193 GLY A O 1
ATOM 1487 N N . SER A 1 194 ? -7.934 -11.186 -2.351 1.00 98.62 194 SER A N 1
ATOM 1488 C CA . SER A 1 194 ? -8.684 -11.885 -3.404 1.00 98.62 194 SER A CA 1
ATOM 1489 C C . SER A 1 194 ? -8.087 -13.264 -3.694 1.00 98.62 194 SER A C 1
ATOM 1491 O O . SER A 1 194 ? -8.823 -14.235 -3.848 1.00 98.62 194 SER A O 1
ATOM 1493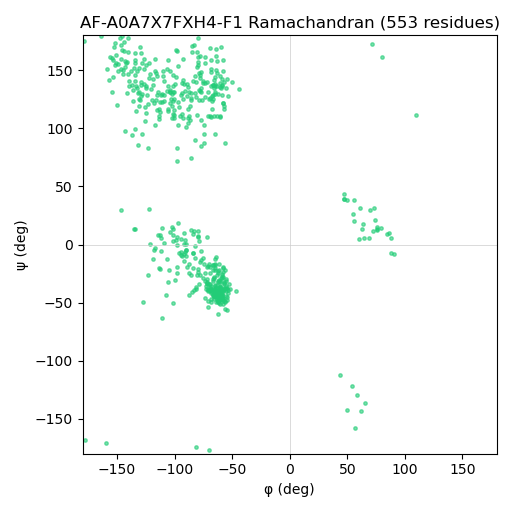 N N . ALA A 1 195 ? -6.757 -13.378 -3.728 1.00 98.75 195 ALA A N 1
ATOM 1494 C CA . ALA A 1 195 ? -6.092 -14.664 -3.912 1.00 98.75 195 ALA A CA 1
ATOM 1495 C C . ALA A 1 195 ? -6.268 -15.597 -2.701 1.00 98.75 195 ALA A C 1
ATOM 1497 O O . ALA A 1 195 ? -6.517 -16.784 -2.889 1.00 98.75 195 ALA A O 1
ATOM 1498 N N . LEU A 1 196 ? -6.223 -15.073 -1.470 1.00 98.88 196 LEU A N 1
ATOM 1499 C CA . LEU A 1 196 ? -6.564 -15.832 -0.261 1.00 98.88 196 LEU A CA 1
ATOM 1500 C C . LEU A 1 196 ? -7.989 -16.374 -0.348 1.00 98.88 196 LEU A C 1
ATOM 1502 O O . LEU A 1 196 ? -8.209 -17.557 -0.107 1.00 98.88 196 LEU A O 1
ATOM 1506 N N . PHE A 1 197 ? -8.941 -15.519 -0.733 1.00 98.88 197 PHE A N 1
ATOM 1507 C CA . PHE A 1 197 ? -10.341 -15.892 -0.907 1.00 98.88 197 PHE A CA 1
ATOM 1508 C C . PHE A 1 197 ? -10.493 -17.052 -1.890 1.00 98.88 197 PHE A C 1
ATOM 1510 O O . PHE A 1 197 ? -11.110 -18.061 -1.549 1.00 98.88 197 PHE A O 1
ATOM 1517 N N . ARG A 1 198 ? -9.846 -16.950 -3.056 1.00 98.62 198 ARG A N 1
ATOM 1518 C CA . ARG A 1 198 ? -9.789 -18.026 -4.046 1.00 98.62 198 ARG A CA 1
ATOM 1519 C C . ARG A 1 198 ? -9.255 -19.330 -3.452 1.00 98.62 198 ARG A C 1
ATOM 1521 O O . ARG A 1 198 ? -9.940 -20.341 -3.537 1.00 98.62 198 ARG A O 1
ATOM 1528 N N . TYR A 1 199 ? -8.057 -19.324 -2.866 1.00 98.81 199 TYR A N 1
ATOM 1529 C CA . TYR A 1 199 ? -7.409 -20.565 -2.425 1.00 98.81 199 TYR A CA 1
ATOM 1530 C C . TYR A 1 199 ? -8.098 -21.212 -1.221 1.00 98.81 199 TYR A C 1
ATOM 1532 O O . TYR A 1 199 ? -8.175 -22.436 -1.155 1.00 98.81 199 TYR A O 1
ATOM 1540 N N . PHE A 1 200 ? -8.654 -20.424 -0.297 1.00 98.81 200 PHE A N 1
ATOM 1541 C CA . PHE A 1 200 ? -9.487 -20.972 0.774 1.00 98.81 200 PHE A CA 1
ATOM 1542 C C . PHE A 1 200 ? -10.757 -21.634 0.226 1.00 98.81 200 PHE A C 1
ATOM 1544 O O . PHE A 1 200 ? -11.088 -22.743 0.646 1.00 98.81 200 PHE A O 1
ATOM 1551 N N . ALA A 1 201 ? -11.436 -20.997 -0.734 1.00 98.56 201 ALA A N 1
ATOM 1552 C CA . ALA A 1 201 ? -12.627 -21.566 -1.359 1.00 98.56 201 ALA A CA 1
ATOM 1553 C C . ALA A 1 201 ? -12.298 -22.833 -2.175 1.00 98.56 201 ALA A C 1
ATOM 1555 O O . ALA A 1 201 ? -12.992 -23.840 -2.065 1.00 98.56 201 ALA A O 1
ATOM 1556 N N . GLU A 1 202 ? -11.199 -22.832 -2.941 1.00 98.50 202 GLU A N 1
ATOM 1557 C CA . GLU A 1 202 ? -10.704 -24.013 -3.669 1.00 98.50 202 GLU A CA 1
ATOM 1558 C C . GLU A 1 202 ? -10.361 -25.181 -2.727 1.00 98.50 202 GLU A C 1
ATOM 1560 O O . GLU A 1 202 ? -10.560 -26.337 -3.099 1.00 98.50 202 GLU A O 1
ATOM 1565 N N . ALA A 1 203 ? -9.926 -24.892 -1.497 1.00 98.19 203 ALA A N 1
ATOM 1566 C CA . ALA A 1 203 ? -9.708 -25.880 -0.439 1.00 98.19 203 ALA A CA 1
ATOM 1567 C C . ALA A 1 203 ? -10.998 -26.326 0.286 1.00 98.19 203 ALA A C 1
ATOM 1569 O O . ALA A 1 203 ? -10.928 -27.033 1.293 1.00 98.19 203 ALA A O 1
ATOM 1570 N N . GLY A 1 204 ? -12.176 -25.905 -0.187 1.00 97.75 204 GLY A N 1
ATOM 1571 C CA . GLY A 1 204 ? -13.478 -26.283 0.369 1.00 97.75 204 GLY A CA 1
ATOM 1572 C C . GLY A 1 204 ? -13.847 -25.570 1.673 1.00 97.75 204 GLY A C 1
ATOM 1573 O O . GLY A 1 204 ? -14.760 -26.012 2.371 1.00 97.75 204 GLY A O 1
ATOM 1574 N N . LYS A 1 205 ? -13.149 -24.483 2.034 1.00 97.62 205 LYS A N 1
ATOM 1575 C CA . LYS A 1 205 ? -13.474 -23.685 3.223 1.00 97.62 205 LYS A CA 1
ATOM 1576 C C . LYS A 1 205 ? -14.610 -22.711 2.928 1.00 97.62 205 LYS A C 1
ATOM 1578 O O . LYS A 1 205 ? -14.628 -22.057 1.890 1.00 97.62 205 LYS A O 1
ATOM 1583 N N . GLN A 1 206 ? -15.524 -22.563 3.885 1.00 96.06 206 GLN A N 1
ATOM 1584 C CA . GLN A 1 206 ? -16.558 -21.529 3.844 1.00 96.06 206 GLN A CA 1
ATOM 1585 C C . GLN A 1 206 ? -15.917 -20.178 4.169 1.00 96.06 206 GLN A C 1
ATOM 1587 O O . GLN A 1 206 ? -15.600 -19.903 5.329 1.00 96.06 206 GLN A O 1
ATOM 1592 N N . CYS A 1 207 ? -15.682 -19.355 3.148 1.00 97.06 207 CYS A N 1
ATOM 1593 C CA . CYS A 1 207 ? -14.987 -18.083 3.299 1.00 97.06 207 CYS A CA 1
ATOM 1594 C C . CYS A 1 207 ? -15.845 -16.878 2.896 1.00 97.06 207 CYS A C 1
ATOM 1596 O O . CYS A 1 207 ? -16.601 -16.914 1.924 1.00 97.06 207 CYS A O 1
ATOM 1598 N N . LEU A 1 208 ? -15.686 -15.788 3.647 1.00 98.69 208 LEU A N 1
ATOM 1599 C CA . LEU A 1 208 ? -16.266 -14.480 3.362 1.00 98.69 208 LEU A CA 1
ATOM 1600 C C . LEU A 1 208 ? -15.142 -13.464 3.148 1.00 98.69 208 LEU A C 1
ATOM 1602 O O . LEU A 1 208 ? -14.331 -13.240 4.045 1.00 98.69 208 LEU A O 1
ATOM 1606 N N . LEU A 1 209 ? -15.118 -12.820 1.984 1.00 98.75 209 LEU A N 1
ATOM 1607 C CA . LEU A 1 209 ? -14.266 -11.670 1.699 1.00 98.75 209 LEU A CA 1
ATOM 1608 C C . LEU A 1 209 ? -15.058 -10.373 1.889 1.00 98.75 209 LEU A C 1
ATOM 1610 O O . LEU A 1 209 ? -16.049 -10.150 1.198 1.00 98.75 209 LEU A O 1
ATOM 1614 N N . VAL A 1 210 ? -14.589 -9.485 2.765 1.00 98.56 210 VAL A N 1
ATOM 1615 C CA . VAL A 1 210 ? -15.134 -8.124 2.911 1.00 98.56 210 VAL A CA 1
ATOM 1616 C C . VAL A 1 210 ? -14.169 -7.097 2.322 1.00 98.56 210 VAL A C 1
ATOM 1618 O O . VAL A 1 210 ? -12.961 -7.128 2.589 1.00 98.56 210 VAL A O 1
ATOM 1621 N N . ASN A 1 211 ? -14.687 -6.180 1.505 1.00 97.75 211 ASN A N 1
ATOM 1622 C CA . ASN A 1 211 ? -13.902 -5.129 0.866 1.00 97.75 211 ASN A CA 1
ATOM 1623 C C . ASN A 1 211 ? -14.643 -3.787 0.864 1.00 97.75 211 ASN A C 1
ATOM 1625 O O . ASN A 1 211 ? -15.840 -3.746 0.608 1.00 97.75 211 ASN A O 1
ATOM 1629 N N . PHE A 1 212 ? -13.917 -2.690 1.096 1.00 95.88 212 PHE A N 1
ATOM 1630 C CA . PHE A 1 212 ? -14.483 -1.334 1.151 1.00 95.88 212 PHE A CA 1
ATOM 1631 C C . PHE A 1 212 ? -13.760 -0.349 0.225 1.00 95.88 212 PHE A C 1
ATOM 1633 O O . PHE A 1 212 ? -14.387 0.345 -0.565 1.00 95.88 212 PHE A O 1
ATOM 1640 N N . ASP A 1 213 ? -12.427 -0.294 0.292 1.00 88.94 213 ASP A N 1
ATOM 1641 C CA . ASP A 1 213 ? -11.620 0.591 -0.557 1.00 88.94 213 ASP A CA 1
ATOM 1642 C C . ASP A 1 213 ? -11.066 -0.176 -1.772 1.00 88.94 213 ASP A C 1
ATOM 1644 O O . ASP A 1 213 ? -11.037 -1.405 -1.830 1.00 88.94 213 ASP A O 1
ATOM 1648 N N . ARG A 1 214 ? -10.567 0.570 -2.752 1.00 87.00 214 ARG A N 1
ATOM 1649 C CA . ARG A 1 214 ? -9.808 0.066 -3.898 1.00 87.00 214 ARG A CA 1
ATOM 1650 C C . ARG A 1 214 ? -8.339 -0.199 -3.530 1.00 87.00 214 ARG A C 1
ATOM 1652 O O . ARG A 1 214 ? -7.674 -1.037 -4.127 1.00 87.00 214 ARG A O 1
ATOM 1659 N N . GLY A 1 215 ? -7.789 0.491 -2.530 1.00 91.69 215 GLY A N 1
ATOM 1660 C CA . GLY A 1 215 ? -6.420 0.249 -2.054 1.00 91.69 215 GLY A CA 1
ATOM 1661 C C . GLY A 1 215 ? -5.315 0.378 -3.120 1.00 91.69 215 GLY A C 1
ATOM 1662 O O . GLY A 1 215 ? -5.473 1.085 -4.117 1.00 91.69 215 GLY A O 1
ATOM 1663 N N . ALA A 1 216 ? -4.159 -0.254 -2.892 1.00 94.94 216 ALA A N 1
ATOM 1664 C CA . ALA A 1 216 ? -2.994 -0.153 -3.784 1.00 94.94 216 ALA A CA 1
ATOM 1665 C C . ALA A 1 216 ? -3.150 -0.970 -5.081 1.00 94.94 216 ALA A C 1
ATOM 1667 O O . ALA A 1 216 ? -2.626 -0.601 -6.131 1.00 94.94 216 ALA A O 1
ATOM 1668 N N . SER A 1 217 ? -3.909 -2.069 -5.041 1.00 95.25 217 SER A N 1
ATOM 1669 C CA . SER A 1 217 ? -4.072 -2.973 -6.189 1.00 95.25 217 SER A CA 1
ATOM 1670 C C . SER A 1 217 ? -4.827 -2.351 -7.369 1.00 95.25 217 SER A C 1
ATOM 1672 O O . SER A 1 217 ? -4.701 -2.838 -8.484 1.00 95.25 217 SER A O 1
ATOM 1674 N N . TRP A 1 218 ? -5.553 -1.255 -7.151 1.00 92.00 218 TRP A N 1
ATOM 1675 C CA . TRP A 1 218 ? -6.228 -0.487 -8.205 1.00 92.00 218 TRP A CA 1
ATOM 1676 C C . TRP A 1 218 ? -5.439 0.744 -8.677 1.00 92.00 218 TRP A C 1
ATOM 1678 O O . TRP A 1 218 ? -5.911 1.482 -9.534 1.00 92.00 218 TRP A O 1
ATOM 1688 N N . ARG A 1 219 ? -4.263 0.994 -8.092 1.00 94.50 219 ARG A N 1
ATOM 1689 C CA . ARG A 1 219 ? -3.435 2.188 -8.334 1.00 94.50 219 ARG A CA 1
ATOM 1690 C C . ARG A 1 219 ? -2.029 1.855 -8.845 1.00 94.50 219 ARG A C 1
ATOM 1692 O O . ARG A 1 219 ? -1.234 2.768 -9.031 1.00 94.50 219 ARG A O 1
ATOM 1699 N N . ASN A 1 220 ? -1.705 0.574 -9.018 1.00 94.12 220 ASN A N 1
ATOM 1700 C CA . ASN A 1 220 ? -0.401 0.144 -9.522 1.00 94.12 220 ASN A CA 1
ATOM 1701 C C . ASN A 1 220 ? -0.324 0.263 -11.052 1.00 94.12 220 ASN A C 1
ATOM 1703 O O . ASN A 1 220 ? -1.342 0.393 -11.729 1.00 94.12 220 ASN A O 1
ATOM 1707 N N . ILE A 1 221 ? 0.895 0.176 -11.581 1.00 95.06 221 ILE A N 1
ATOM 1708 C CA . ILE A 1 221 ? 1.177 0.369 -13.007 1.00 95.06 221 ILE A CA 1
ATOM 1709 C C . ILE A 1 221 ? 1.142 -0.925 -13.843 1.00 95.06 221 ILE A C 1
ATOM 1711 O O . ILE A 1 221 ? 1.553 -0.913 -14.998 1.00 95.06 221 ILE A O 1
ATOM 1715 N N . GLY A 1 222 ? 0.677 -2.044 -13.274 1.00 93.69 222 GLY A N 1
ATOM 1716 C CA . GLY A 1 222 ? 0.393 -3.291 -13.995 1.00 93.69 222 GLY A CA 1
ATOM 1717 C C . GLY A 1 222 ? 1.601 -4.098 -14.478 1.00 93.69 222 GLY A C 1
ATOM 1718 O O . GLY A 1 222 ? 1.415 -5.010 -15.273 1.00 93.69 222 GLY A O 1
ATOM 1719 N N . GLY A 1 223 ? 2.822 -3.775 -14.043 1.00 93.06 223 GLY A N 1
ATOM 1720 C CA . GLY A 1 223 ? 4.046 -4.494 -14.422 1.00 93.06 223 GLY A CA 1
ATOM 1721 C C . GLY A 1 223 ? 4.488 -5.535 -13.390 1.00 93.06 223 GLY A C 1
ATOM 1722 O O . GLY A 1 223 ? 4.219 -5.388 -12.194 1.00 93.06 223 GLY A O 1
ATOM 1723 N N . GLY A 1 224 ? 5.210 -6.559 -13.843 1.00 94.69 224 GLY A N 1
ATOM 1724 C CA . GLY A 1 224 ? 5.842 -7.567 -12.999 1.00 94.69 224 GLY A CA 1
ATOM 1725 C C . GLY A 1 224 ? 7.180 -8.043 -13.557 1.00 94.69 224 GLY A C 1
ATOM 1726 O O . GLY A 1 224 ? 7.404 -8.052 -14.764 1.00 94.69 224 GLY A O 1
ATOM 1727 N N . ARG A 1 225 ? 8.085 -8.434 -12.656 1.00 93.06 225 ARG A N 1
ATOM 1728 C CA . ARG A 1 225 ? 9.385 -9.035 -12.980 1.00 93.06 225 ARG A CA 1
ATOM 1729 C C . ARG A 1 225 ? 9.612 -10.251 -12.079 1.00 93.06 225 ARG A C 1
ATOM 1731 O O . ARG A 1 225 ? 9.253 -10.171 -10.906 1.00 93.06 225 ARG A O 1
ATOM 1738 N N . PRO A 1 226 ? 10.184 -11.354 -12.578 1.00 89.56 226 PRO A N 1
ATOM 1739 C CA . PRO A 1 226 ? 10.461 -12.530 -11.765 1.00 89.56 226 PRO A CA 1
ATOM 1740 C C . PRO A 1 226 ? 11.880 -12.539 -11.179 1.00 89.56 226 PRO A C 1
ATOM 1742 O O . PRO A 1 226 ? 12.173 -13.352 -10.308 1.00 89.56 226 PRO A O 1
ATOM 1745 N N . THR A 1 227 ? 12.752 -11.628 -11.617 1.00 85.50 227 THR A N 1
ATOM 1746 C CA . THR A 1 227 ? 14.144 -11.553 -11.163 1.00 85.50 227 THR A CA 1
ATOM 1747 C C . THR A 1 227 ? 14.348 -10.439 -10.131 1.00 85.50 227 THR A C 1
ATOM 1749 O O . THR A 1 227 ? 14.103 -9.256 -10.395 1.00 85.50 227 THR A O 1
ATOM 1752 N N . PHE A 1 228 ? 14.860 -10.827 -8.962 1.00 86.81 228 PHE A N 1
ATOM 1753 C CA . PHE A 1 228 ? 15.235 -9.969 -7.839 1.00 86.81 228 PHE A CA 1
ATOM 1754 C C . PHE A 1 228 ? 16.664 -10.278 -7.368 1.00 86.81 228 PHE A C 1
ATOM 1756 O O . PHE A 1 228 ? 17.235 -11.317 -7.690 1.00 86.81 228 PHE A O 1
ATOM 1763 N N . SER A 1 229 ? 17.243 -9.380 -6.564 1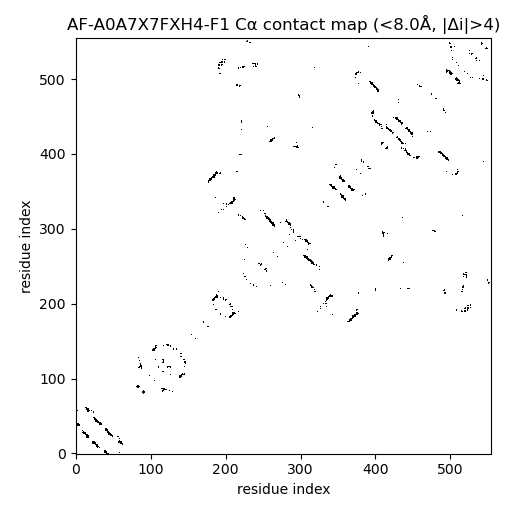.00 82.12 229 SER A N 1
ATOM 1764 C CA . SER A 1 229 ? 18.546 -9.627 -5.915 1.00 82.12 229 SER A CA 1
ATOM 1765 C C . SER A 1 229 ? 18.488 -10.704 -4.826 1.00 82.12 229 SER A C 1
ATOM 1767 O O . SER A 1 229 ? 19.510 -11.275 -4.464 1.00 82.12 229 SER A O 1
ATOM 1769 N N . ASN A 1 230 ? 17.290 -10.993 -4.315 1.00 87.12 230 ASN A N 1
ATOM 1770 C CA . ASN A 1 230 ? 17.044 -12.064 -3.364 1.00 87.12 230 ASN A CA 1
ATOM 1771 C C . ASN A 1 230 ? 16.455 -13.289 -4.102 1.00 87.12 230 ASN A C 1
ATOM 1773 O O . ASN A 1 230 ? 15.434 -13.141 -4.791 1.00 87.12 230 ASN A O 1
ATOM 1777 N N . PRO A 1 231 ? 17.063 -14.483 -3.976 1.00 88.25 231 PRO A N 1
ATOM 1778 C CA . PRO A 1 231 ? 16.608 -15.683 -4.677 1.00 88.25 231 PRO A CA 1
ATOM 1779 C C . PRO A 1 231 ? 15.220 -16.149 -4.222 1.00 88.25 231 PRO A C 1
ATOM 1781 O O . PRO A 1 231 ? 14.429 -16.554 -5.069 1.00 88.25 231 PRO A O 1
ATOM 1784 N N . ASP A 1 232 ? 14.878 -16.009 -2.940 1.00 93.38 232 ASP A N 1
ATOM 1785 C CA . ASP A 1 232 ? 13.571 -16.416 -2.406 1.00 93.38 232 ASP A CA 1
ATOM 1786 C C . ASP A 1 232 ? 12.450 -15.516 -2.946 1.00 93.38 232 ASP A C 1
ATOM 1788 O O . ASP A 1 232 ? 11.380 -15.987 -3.327 1.00 93.38 232 ASP A O 1
ATOM 1792 N N . ILE A 1 233 ? 12.708 -14.207 -3.069 1.00 93.81 233 ILE A N 1
ATOM 1793 C CA . ILE A 1 233 ? 11.758 -13.282 -3.715 1.00 93.81 233 ILE A CA 1
ATOM 1794 C C . ILE A 1 233 ? 11.602 -13.630 -5.202 1.00 93.81 233 ILE A C 1
ATOM 1796 O O . ILE A 1 233 ? 10.491 -13.588 -5.731 1.00 93.81 233 ILE A O 1
ATOM 1800 N N . SER A 1 234 ? 12.698 -13.999 -5.871 1.00 92.00 234 SER A N 1
ATOM 1801 C CA . SER A 1 234 ? 12.661 -14.415 -7.278 1.00 92.00 234 SER A CA 1
ATOM 1802 C C . SER A 1 234 ? 11.867 -15.708 -7.471 1.00 92.00 234 SER A C 1
ATOM 1804 O O . SER A 1 234 ? 11.079 -15.808 -8.407 1.00 92.00 234 SER A O 1
ATOM 1806 N N . ASP A 1 235 ? 12.018 -16.681 -6.570 1.00 94.62 235 ASP A N 1
ATOM 1807 C CA . ASP A 1 235 ? 11.227 -17.914 -6.559 1.00 94.62 235 ASP A CA 1
ATOM 1808 C C . ASP A 1 235 ? 9.724 -17.616 -6.455 1.00 94.62 235 ASP A C 1
ATOM 1810 O O . ASP A 1 235 ? 8.934 -18.092 -7.277 1.00 94.62 235 ASP A O 1
ATOM 1814 N N . ILE A 1 236 ? 9.338 -16.747 -5.514 1.00 97.12 236 ILE A N 1
ATOM 1815 C CA . ILE A 1 236 ? 7.945 -16.314 -5.341 1.00 97.12 236 ILE A CA 1
ATOM 1816 C C . ILE A 1 236 ? 7.415 -15.669 -6.627 1.00 97.12 236 ILE A C 1
ATOM 1818 O O . ILE A 1 236 ? 6.309 -15.973 -7.078 1.00 97.12 236 ILE A O 1
ATOM 1822 N N . ALA A 1 237 ? 8.201 -14.775 -7.225 1.00 96.19 237 ALA A N 1
ATOM 1823 C CA . ALA A 1 237 ? 7.802 -14.024 -8.406 1.00 96.19 237 ALA A CA 1
ATOM 1824 C C . ALA A 1 237 ? 7.690 -14.903 -9.664 1.00 96.19 237 ALA A C 1
ATOM 1826 O O . ALA A 1 237 ? 6.766 -14.708 -10.454 1.00 96.19 237 ALA A O 1
ATOM 1827 N N . LYS A 1 238 ? 8.573 -15.899 -9.831 1.00 95.88 238 LYS A N 1
ATOM 1828 C CA . LYS A 1 238 ? 8.512 -16.898 -10.914 1.00 95.88 238 LYS A CA 1
ATOM 1829 C C . LYS A 1 238 ? 7.242 -17.740 -10.825 1.00 95.88 238 LYS A C 1
ATOM 1831 O O . LYS A 1 238 ? 6.504 -17.832 -11.801 1.00 95.88 238 LYS A O 1
ATOM 1836 N N . HIS A 1 239 ? 6.928 -18.278 -9.648 1.00 97.81 239 HIS A N 1
ATOM 1837 C CA . HIS A 1 239 ? 5.689 -19.036 -9.457 1.00 97.81 239 HIS A CA 1
ATOM 1838 C C . HIS A 1 239 ? 4.445 -18.164 -9.655 1.00 97.81 239 HIS A C 1
ATOM 1840 O O . HIS A 1 239 ? 3.457 -18.601 -10.244 1.00 97.81 239 HIS A O 1
ATOM 1846 N N . ASN A 1 240 ? 4.491 -16.905 -9.215 1.00 98.12 240 ASN A N 1
ATOM 1847 C CA . ASN A 1 240 ? 3.398 -15.972 -9.442 1.00 98.12 240 ASN A CA 1
ATOM 1848 C C . ASN A 1 240 ? 3.225 -15.640 -10.937 1.00 98.12 240 ASN A C 1
ATOM 1850 O O . ASN A 1 240 ? 2.093 -15.573 -11.404 1.00 98.12 240 ASN A O 1
ATOM 1854 N N . LEU A 1 241 ? 4.311 -15.497 -11.704 1.00 97.50 241 LEU A N 1
ATOM 1855 C CA . LEU A 1 241 ? 4.271 -15.330 -13.163 1.00 97.50 241 LEU A CA 1
ATOM 1856 C C . LEU A 1 241 ? 3.573 -16.506 -13.862 1.00 97.50 241 LEU A C 1
ATOM 1858 O O . LEU A 1 241 ? 2.731 -16.278 -14.731 1.00 97.50 241 LEU A O 1
ATOM 1862 N N . GLU A 1 242 ? 3.850 -17.747 -13.460 1.00 98.12 242 GLU A N 1
ATOM 1863 C CA . GLU A 1 242 ? 3.152 -18.910 -14.025 1.00 98.12 242 GLU A CA 1
ATOM 1864 C C . GLU A 1 242 ? 1.638 -18.840 -13.780 1.00 98.12 242 GLU A C 1
ATOM 1866 O O . GLU A 1 242 ? 0.857 -19.091 -14.695 1.00 98.12 242 GLU A O 1
ATOM 1871 N N . ILE A 1 243 ? 1.196 -18.365 -12.607 1.00 98.38 243 ILE A N 1
ATOM 1872 C CA . ILE A 1 243 ? -0.234 -18.125 -12.346 1.00 98.38 243 ILE A CA 1
ATOM 1873 C C . ILE A 1 243 ? -0.817 -17.128 -13.362 1.00 98.38 243 ILE A C 1
ATOM 1875 O O . ILE A 1 243 ? -1.900 -17.363 -13.892 1.00 98.38 243 ILE A O 1
ATOM 1879 N N . PHE A 1 244 ? -0.116 -16.033 -13.673 1.00 98.31 244 PHE A N 1
ATOM 1880 C CA . PHE A 1 244 ? -0.574 -15.063 -14.677 1.00 98.31 244 PHE A CA 1
ATOM 1881 C C . PHE A 1 244 ? -0.687 -15.674 -16.081 1.00 98.31 244 PHE A C 1
ATOM 1883 O O . PHE A 1 244 ? -1.682 -15.426 -16.769 1.00 98.31 244 PHE A O 1
ATOM 1890 N N . LYS A 1 245 ? 0.283 -16.504 -16.486 1.00 98.25 245 LYS A N 1
ATOM 1891 C CA . LYS A 1 245 ? 0.239 -17.230 -17.766 1.00 98.25 245 LYS A CA 1
ATOM 1892 C C . LYS A 1 245 ? -0.956 -18.178 -17.830 1.00 98.25 245 LYS A C 1
ATOM 1894 O O . LYS A 1 245 ? -1.669 -18.175 -18.831 1.00 98.25 245 LYS A O 1
ATOM 1899 N N . GLU A 1 246 ? -1.217 -18.939 -16.767 1.00 98.31 246 GLU A N 1
ATOM 1900 C CA . GLU A 1 246 ? -2.375 -19.840 -16.709 1.00 98.31 246 GLU A CA 1
ATOM 1901 C C . GLU A 1 246 ? -3.704 -19.080 -16.752 1.00 98.31 246 GLU A C 1
ATOM 1903 O O . GLU A 1 246 ? -4.623 -19.494 -17.459 1.00 98.31 246 GLU A O 1
ATOM 1908 N N . ILE A 1 247 ? -3.809 -17.936 -16.065 1.00 98.19 247 ILE A N 1
ATOM 1909 C CA . ILE A 1 247 ? -5.010 -17.093 -16.133 1.00 98.19 247 ILE A CA 1
ATOM 1910 C C . ILE A 1 247 ? -5.243 -16.622 -17.570 1.00 98.19 247 ILE A C 1
ATOM 1912 O O . ILE A 1 247 ? -6.353 -16.771 -18.075 1.00 98.19 247 ILE A O 1
ATOM 1916 N N . GLN A 1 248 ? -4.210 -16.108 -18.246 1.00 97.38 248 GLN A N 1
ATOM 1917 C CA . GLN A 1 248 ? -4.338 -15.592 -19.612 1.00 97.38 248 GLN A CA 1
ATOM 1918 C C . GLN A 1 248 ? -4.875 -16.639 -20.600 1.00 97.38 248 GLN A C 1
ATOM 1920 O O . GLN A 1 248 ? -5.597 -16.270 -21.526 1.00 97.38 248 GLN A O 1
ATOM 1925 N N . LYS A 1 249 ? -4.565 -17.931 -20.406 1.00 98.12 249 LYS A N 1
ATOM 1926 C CA . LYS A 1 249 ? -5.066 -19.022 -21.263 1.00 98.12 249 LYS A CA 1
ATOM 1927 C C . LYS A 1 249 ? -6.589 -19.161 -21.226 1.00 98.12 249 LYS A C 1
ATOM 1929 O O . LYS A 1 249 ? -7.177 -19.579 -22.217 1.00 98.12 249 LYS A O 1
ATOM 1934 N N . VAL A 1 250 ? -7.221 -18.837 -20.096 1.00 98.00 250 VAL A N 1
ATOM 1935 C CA . VAL A 1 250 ? -8.663 -19.056 -19.874 1.00 98.00 250 VAL A CA 1
ATOM 1936 C C . VAL A 1 250 ? -9.464 -17.761 -19.759 1.00 98.00 250 VAL A C 1
ATOM 1938 O O . VAL A 1 250 ? -10.676 -17.762 -19.952 1.00 98.00 250 VAL A O 1
ATOM 1941 N N . TYR A 1 251 ? -8.807 -16.647 -19.446 1.00 97.81 251 TYR A N 1
ATOM 1942 C CA . TYR A 1 251 ? -9.423 -15.338 -19.317 1.00 97.81 251 TYR A CA 1
ATOM 1943 C C . TYR A 1 251 ? -8.416 -14.256 -19.692 1.00 97.81 251 TYR A C 1
ATOM 1945 O O . TYR A 1 251 ? -7.375 -14.103 -19.056 1.00 97.81 251 TYR A O 1
ATOM 1953 N N . ASN A 1 252 ? -8.740 -13.465 -20.715 1.00 97.12 252 ASN A N 1
ATOM 1954 C CA . ASN A 1 252 ? -7.849 -12.405 -21.163 1.00 97.12 252 ASN A CA 1
ATOM 1955 C C . ASN A 1 252 ? -7.672 -11.356 -20.053 1.00 97.12 252 ASN A C 1
ATOM 1957 O O . ASN A 1 252 ? -8.601 -10.601 -19.778 1.00 97.12 252 ASN A O 1
ATOM 1961 N N . ILE A 1 253 ? -6.491 -11.258 -19.453 1.00 96.62 253 ILE A N 1
ATOM 1962 C CA . ILE A 1 253 ? -6.115 -10.212 -18.486 1.00 96.62 253 ILE A CA 1
ATOM 1963 C C . ILE A 1 253 ? -5.229 -9.144 -19.128 1.00 96.62 253 ILE A C 1
ATOM 1965 O O . ILE A 1 253 ? -4.618 -8.346 -18.424 1.00 96.62 253 ILE A O 1
ATOM 1969 N N . ASP A 1 254 ? -5.178 -9.127 -20.461 1.00 95.31 254 ASP A N 1
ATOM 1970 C CA . ASP A 1 254 ? -4.245 -8.337 -21.257 1.00 95.31 254 ASP A CA 1
ATOM 1971 C C . ASP A 1 254 ? -2.779 -8.642 -20.869 1.00 95.31 254 ASP A C 1
ATOM 1973 O O . ASP A 1 254 ? -1.949 -7.737 -20.796 1.00 95.31 254 ASP A O 1
ATOM 1977 N N . TYR A 1 255 ? -2.463 -9.915 -20.576 1.00 96.25 255 TYR A N 1
ATOM 1978 C CA . TYR A 1 255 ? -1.093 -10.333 -20.272 1.00 96.25 255 TYR A CA 1
ATOM 1979 C C . TYR A 1 255 ? -0.202 -10.200 -21.509 1.00 96.25 255 TYR A C 1
ATOM 1981 O O . TYR A 1 255 ? -0.513 -10.750 -22.569 1.00 96.25 255 TYR A O 1
ATOM 1989 N N . LYS A 1 256 ? 0.934 -9.523 -21.349 1.00 93.75 256 LYS A N 1
ATOM 1990 C CA . LYS A 1 256 ? 1.958 -9.377 -22.384 1.00 93.75 256 LYS A CA 1
ATOM 1991 C C . LYS A 1 256 ? 3.351 -9.581 -21.780 1.00 93.75 256 LYS A C 1
ATOM 1993 O O . LYS A 1 256 ? 3.714 -8.826 -20.876 1.00 93.75 256 LYS A O 1
ATOM 1998 N N . PRO A 1 257 ? 4.154 -10.526 -22.298 1.00 95.12 257 PRO A N 1
ATOM 1999 C CA . PRO A 1 257 ? 5.595 -10.538 -22.070 1.00 95.12 257 PRO A CA 1
ATOM 2000 C C . PRO A 1 257 ? 6.240 -9.243 -22.583 1.00 95.12 257 PRO A C 1
ATOM 2002 O O . PRO A 1 257 ? 5.909 -8.755 -23.663 1.00 95.12 257 PRO A O 1
ATOM 2005 N N . THR A 1 258 ? 7.152 -8.675 -21.809 1.00 95.00 258 THR A N 1
ATOM 2006 C CA . THR A 1 258 ? 7.911 -7.467 -22.157 1.00 95.00 258 THR A CA 1
ATOM 2007 C C . THR A 1 258 ? 9.312 -7.590 -21.564 1.00 95.00 258 THR A C 1
ATOM 2009 O O . THR A 1 258 ? 9.636 -8.577 -20.908 1.00 95.00 258 THR A O 1
ATOM 2012 N N . ARG A 1 259 ? 10.170 -6.601 -21.776 1.00 95.81 259 ARG A N 1
ATOM 2013 C CA . ARG A 1 259 ? 11.516 -6.580 -21.207 1.00 95.81 259 ARG A CA 1
ATOM 2014 C C . ARG A 1 259 ? 11.603 -5.578 -20.063 1.00 95.81 259 ARG A C 1
ATOM 2016 O O . ARG A 1 259 ? 10.784 -4.664 -19.949 1.00 95.81 259 ARG A O 1
ATOM 2023 N N . TYR A 1 260 ? 12.600 -5.762 -19.207 1.00 95.75 260 TYR A N 1
ATOM 2024 C CA . TYR A 1 260 ? 12.932 -4.813 -18.149 1.00 95.75 260 TYR A CA 1
ATOM 2025 C C . TYR A 1 260 ? 14.295 -4.190 -18.426 1.00 95.75 260 TYR A C 1
ATOM 2027 O O . TYR A 1 260 ? 15.319 -4.866 -18.347 1.00 95.75 260 TYR A O 1
ATOM 2035 N N . VAL A 1 261 ? 14.293 -2.903 -18.765 1.00 97.25 261 VAL A N 1
ATOM 2036 C CA . VAL A 1 261 ? 15.474 -2.124 -19.144 1.00 97.25 261 VAL A CA 1
ATOM 2037 C C . VAL A 1 261 ? 15.967 -1.357 -17.918 1.00 97.25 261 VAL A C 1
ATOM 2039 O O . VAL A 1 261 ? 15.382 -0.347 -17.524 1.00 97.25 261 VAL A O 1
ATOM 2042 N N . ASN A 1 262 ? 17.042 -1.844 -17.297 1.00 96.25 262 ASN A N 1
ATOM 2043 C CA . ASN A 1 262 ? 17.667 -1.208 -16.136 1.00 96.25 262 ASN A CA 1
ATOM 2044 C C . ASN A 1 262 ? 18.824 -0.327 -16.600 1.00 96.25 262 ASN A C 1
ATOM 2046 O O . ASN A 1 262 ? 19.849 -0.841 -17.052 1.00 96.25 262 ASN A O 1
ATOM 2050 N N . LEU A 1 263 ? 18.661 0.990 -16.484 1.00 97.75 263 LEU A N 1
ATOM 2051 C CA . LEU A 1 263 ? 19.658 1.955 -16.933 1.00 97.75 263 LEU A CA 1
ATOM 2052 C C . LEU A 1 263 ? 20.827 2.055 -15.941 1.00 97.75 263 LEU A C 1
ATOM 2054 O O . LEU A 1 263 ? 20.636 2.220 -14.734 1.00 97.75 263 LEU A O 1
ATOM 2058 N N . VAL A 1 264 ? 22.050 1.989 -16.467 1.00 97.25 264 VAL A N 1
ATOM 2059 C CA . VAL A 1 264 ? 23.297 2.093 -15.703 1.00 97.25 264 VAL A CA 1
ATOM 2060 C C . VAL A 1 264 ? 23.776 3.539 -15.705 1.00 97.25 264 VAL A C 1
ATOM 2062 O O . VAL A 1 264 ? 24.199 4.043 -16.743 1.00 97.25 264 VAL A O 1
ATOM 2065 N N . HIS A 1 265 ? 23.751 4.187 -14.543 1.00 95.44 265 HIS A N 1
ATOM 2066 C CA . HIS A 1 265 ? 24.157 5.587 -14.369 1.00 95.44 265 HIS A CA 1
ATOM 2067 C C . HIS A 1 265 ? 25.503 5.765 -13.650 1.00 95.44 265 HIS A C 1
ATOM 2069 O O . HIS A 1 265 ? 26.056 6.861 -13.654 1.00 95.44 265 HIS A O 1
ATOM 2075 N N . ASP A 1 266 ? 26.041 4.705 -13.045 1.00 95.31 266 ASP A N 1
ATOM 2076 C CA . ASP A 1 266 ? 27.354 4.694 -12.403 1.00 95.31 266 ASP A CA 1
ATOM 2077 C C . ASP A 1 266 ? 27.982 3.288 -12.424 1.00 95.31 266 ASP A C 1
ATOM 2079 O O . ASP A 1 266 ? 27.374 2.300 -12.853 1.00 95.31 266 ASP A O 1
ATOM 2083 N N . GLU A 1 267 ? 29.236 3.194 -11.979 1.00 95.50 267 GLU A N 1
ATOM 2084 C CA . GLU A 1 267 ? 29.989 1.940 -11.995 1.00 95.50 267 GLU A CA 1
ATOM 2085 C C . GLU A 1 267 ? 29.490 0.927 -10.951 1.00 95.50 267 GLU A C 1
ATOM 2087 O O . GLU A 1 267 ? 29.554 -0.283 -11.179 1.00 95.50 267 GLU A O 1
ATOM 2092 N N . ALA A 1 268 ? 28.939 1.393 -9.827 1.00 92.62 268 ALA A N 1
ATOM 2093 C CA . ALA A 1 268 ? 28.357 0.518 -8.811 1.00 92.62 268 ALA A CA 1
ATOM 2094 C C . ALA A 1 268 ? 27.118 -0.212 -9.358 1.00 92.62 268 ALA A C 1
ATOM 2096 O O . ALA A 1 268 ? 27.017 -1.437 -9.261 1.00 92.62 268 ALA A O 1
ATOM 2097 N N . THR A 1 269 ? 26.228 0.530 -10.018 1.00 91.81 269 THR A N 1
ATOM 2098 C CA . THR A 1 269 ? 25.045 0.013 -10.709 1.00 91.81 269 THR A CA 1
ATOM 2099 C C . THR A 1 269 ? 25.442 -0.936 -11.832 1.00 91.81 269 THR A C 1
ATOM 2101 O O . THR A 1 269 ? 24.823 -1.992 -11.968 1.00 91.81 269 THR A O 1
ATOM 2104 N N . TYR A 1 270 ? 26.495 -0.615 -12.599 1.00 94.88 270 TYR A N 1
ATOM 2105 C CA . TYR A 1 270 ? 27.019 -1.514 -13.631 1.00 94.88 270 TYR A CA 1
ATOM 2106 C C . TYR A 1 270 ? 27.391 -2.869 -13.028 1.00 94.88 270 TYR A C 1
ATOM 2108 O O . TYR A 1 270 ? 26.869 -3.892 -13.457 1.00 94.88 270 TYR A O 1
ATOM 2116 N N . ARG A 1 271 ? 28.246 -2.880 -11.996 1.00 92.56 271 ARG A N 1
ATOM 2117 C CA . ARG A 1 271 ? 28.725 -4.118 -11.359 1.00 92.56 271 ARG A CA 1
ATOM 2118 C C . ARG A 1 271 ? 27.577 -4.940 -10.768 1.00 92.56 271 ARG A C 1
ATOM 2120 O O . ARG A 1 271 ? 27.558 -6.157 -10.934 1.00 92.56 271 ARG A O 1
ATOM 2127 N N . ALA A 1 272 ? 26.612 -4.288 -10.117 1.00 87.75 272 ALA A N 1
ATOM 2128 C CA . ALA A 1 272 ? 25.452 -4.958 -9.532 1.00 87.75 272 ALA A CA 1
ATOM 2129 C C . ALA A 1 272 ? 24.554 -5.610 -10.597 1.00 87.75 272 ALA A C 1
ATOM 2131 O O . ALA A 1 272 ? 24.139 -6.761 -10.442 1.00 87.75 272 ALA A O 1
ATOM 2132 N N . LEU A 1 273 ? 24.273 -4.898 -11.693 1.00 89.94 273 LEU A N 1
ATOM 2133 C CA . LEU A 1 273 ? 23.470 -5.424 -12.797 1.00 89.94 273 LEU A CA 1
ATOM 2134 C C . LEU A 1 273 ? 24.219 -6.502 -13.587 1.00 89.94 273 LEU A C 1
ATOM 2136 O O . LEU A 1 273 ? 23.625 -7.524 -13.924 1.00 89.94 273 LEU A O 1
ATOM 2140 N N . ASP A 1 274 ? 25.517 -6.327 -13.825 1.00 90.88 274 ASP A N 1
ATOM 2141 C CA . ASP A 1 274 ?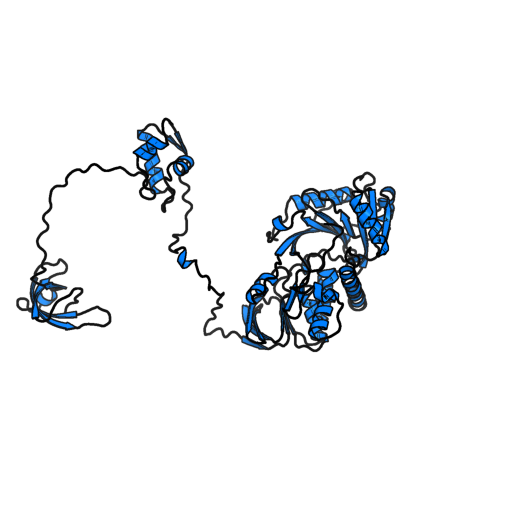 26.345 -7.300 -14.536 1.00 90.88 274 ASP A CA 1
ATOM 2142 C C . ASP A 1 274 ? 26.424 -8.640 -13.793 1.00 90.88 274 ASP A C 1
ATOM 2144 O O . ASP A 1 274 ? 26.238 -9.695 -14.405 1.00 90.88 274 ASP A O 1
ATOM 2148 N N . ALA A 1 275 ? 26.588 -8.592 -12.464 1.00 86.88 275 ALA A N 1
ATOM 2149 C CA . ALA A 1 275 ? 26.559 -9.771 -11.602 1.00 86.88 275 ALA A CA 1
ATOM 2150 C C . ALA A 1 275 ? 25.211 -10.506 -11.673 1.00 86.88 275 ALA A C 1
ATOM 2152 O O . ALA A 1 275 ? 25.177 -11.737 -11.670 1.00 86.88 275 ALA A O 1
ATOM 2153 N N . SER A 1 276 ? 24.100 -9.769 -11.798 1.00 84.88 276 SER A N 1
ATOM 2154 C CA . SER A 1 276 ? 22.758 -10.362 -11.831 1.00 84.88 276 SER A CA 1
ATOM 2155 C C . SER A 1 276 ? 22.481 -11.252 -13.047 1.00 84.88 276 SER A C 1
ATOM 2157 O O . SER A 1 276 ? 21.585 -12.098 -12.998 1.00 84.88 276 SER A O 1
ATOM 2159 N N . ARG A 1 277 ? 23.289 -11.148 -14.112 1.00 87.75 277 ARG A N 1
ATOM 2160 C CA . ARG A 1 277 ? 23.209 -12.026 -15.295 1.00 87.75 277 ARG A CA 1
ATOM 2161 C C . ARG A 1 277 ? 23.479 -13.495 -14.973 1.00 87.75 277 ARG A C 1
ATOM 2163 O O . ARG A 1 277 ? 23.024 -14.366 -15.700 1.00 87.75 277 ARG A O 1
ATOM 2170 N N . ALA A 1 278 ? 24.181 -13.793 -13.878 1.00 85.06 278 ALA A N 1
ATOM 2171 C CA . ALA A 1 278 ? 24.487 -15.173 -13.498 1.00 85.06 278 ALA A CA 1
ATOM 2172 C C . ALA A 1 278 ? 23.239 -15.994 -13.107 1.00 85.06 278 ALA A C 1
ATOM 2174 O O . ALA A 1 278 ? 23.299 -17.221 -13.082 1.00 85.06 278 ALA A O 1
ATOM 2175 N N . TRP A 1 279 ? 22.111 -15.341 -12.808 1.00 78.06 279 TRP A N 1
ATOM 2176 C CA . TRP A 1 279 ? 20.856 -16.000 -12.423 1.00 78.06 279 TRP A CA 1
ATOM 2177 C C . TRP A 1 279 ? 19.612 -15.417 -13.111 1.00 78.06 279 TRP A C 1
ATOM 2179 O O . TRP A 1 279 ? 18.486 -15.721 -12.701 1.00 78.06 279 TRP A O 1
ATOM 2189 N N . SER A 1 280 ? 19.798 -14.594 -14.149 1.00 82.19 280 SER A N 1
ATOM 2190 C CA . SER A 1 280 ? 18.719 -13.969 -14.918 1.00 82.19 280 SER A CA 1
ATOM 2191 C C . SER A 1 280 ? 18.955 -14.070 -16.423 1.00 82.19 280 SER A C 1
ATOM 2193 O O . SER A 1 280 ? 20.093 -14.017 -16.885 1.00 82.19 280 SER A O 1
ATOM 2195 N N . ASP A 1 281 ? 17.873 -14.219 -17.190 1.00 90.50 281 ASP A N 1
ATOM 2196 C CA . ASP A 1 281 ? 17.912 -14.133 -18.653 1.00 90.50 281 ASP A CA 1
ATOM 2197 C C . ASP A 1 281 ? 17.989 -12.657 -19.061 1.00 90.50 281 ASP A C 1
ATOM 2199 O O . ASP A 1 281 ? 16.972 -11.983 -19.268 1.00 90.50 281 ASP A O 1
ATOM 2203 N N . ALA A 1 282 ? 19.218 -12.141 -19.068 1.00 93.31 282 ALA A N 1
ATOM 2204 C CA . ALA A 1 282 ? 19.502 -10.746 -19.334 1.00 93.31 282 ALA A CA 1
ATOM 2205 C C . ALA A 1 282 ? 20.832 -10.547 -20.065 1.00 93.31 282 ALA A C 1
ATOM 2207 O O . ALA A 1 282 ? 21.798 -11.290 -19.879 1.00 93.31 282 ALA A O 1
ATOM 2208 N N . TYR A 1 283 ? 20.903 -9.481 -20.856 1.00 95.69 283 TYR A N 1
ATOM 2209 C CA . TYR A 1 283 ? 22.110 -9.066 -21.564 1.00 95.69 283 TYR A CA 1
ATOM 2210 C C . TYR A 1 283 ? 22.378 -7.575 -21.354 1.00 95.69 283 TYR A C 1
ATOM 2212 O O . TYR A 1 283 ? 21.466 -6.789 -21.093 1.00 95.69 283 TYR A O 1
ATOM 2220 N N . MET A 1 284 ? 23.653 -7.193 -21.425 1.00 97.06 284 MET A N 1
ATOM 2221 C CA . MET A 1 284 ? 24.083 -5.802 -21.291 1.00 97.06 284 MET A CA 1
ATOM 2222 C C . MET A 1 284 ? 24.144 -5.150 -22.672 1.00 97.06 284 MET A C 1
ATOM 2224 O O . MET A 1 284 ? 24.610 -5.768 -23.628 1.00 97.06 284 MET A O 1
ATOM 2228 N N . VAL A 1 285 ? 23.682 -3.907 -22.764 1.00 97.56 285 VAL A N 1
ATOM 2229 C CA . VAL A 1 285 ? 23.652 -3.110 -23.992 1.00 97.56 285 VAL A CA 1
ATOM 2230 C C . VAL A 1 285 ? 24.404 -1.806 -23.770 1.00 97.56 285 VAL A C 1
ATOM 2232 O O . VAL A 1 285 ? 24.116 -1.084 -22.817 1.00 97.56 285 VAL A O 1
ATOM 2235 N N . ASP A 1 286 ? 25.337 -1.482 -24.662 1.00 97.75 286 ASP A N 1
ATOM 2236 C CA . ASP A 1 286 ? 26.023 -0.190 -24.693 1.00 97.75 286 ASP A CA 1
ATOM 2237 C C . ASP A 1 286 ? 25.081 0.953 -25.093 1.00 97.75 286 ASP A C 1
ATOM 2239 O O . ASP A 1 286 ? 24.212 0.792 -25.952 1.00 97.75 286 ASP A O 1
ATOM 2243 N N . ARG A 1 287 ? 25.329 2.164 -24.575 1.00 97.25 287 ARG A N 1
ATOM 2244 C CA . ARG A 1 287 ? 24.574 3.382 -24.933 1.00 97.25 287 ARG A CA 1
ATOM 2245 C C . ARG A 1 287 ? 24.374 3.572 -26.441 1.00 97.25 287 ARG A C 1
ATOM 2247 O O . ARG A 1 287 ? 23.302 3.994 -26.868 1.00 97.25 287 ARG A O 1
ATOM 2254 N N . LYS A 1 288 ? 25.398 3.273 -27.251 1.00 96.94 288 LYS A N 1
ATOM 2255 C CA . LYS A 1 288 ? 25.353 3.425 -28.720 1.00 96.94 288 LYS A CA 1
ATOM 2256 C C . LYS A 1 288 ? 24.227 2.610 -29.373 1.00 96.94 288 LYS A C 1
ATOM 2258 O O . LYS A 1 288 ? 23.770 2.969 -30.450 1.00 96.94 288 LYS A O 1
ATOM 2263 N N . ASP A 1 289 ? 23.774 1.547 -28.711 1.00 97.88 289 ASP A N 1
ATOM 2264 C CA . ASP A 1 289 ? 22.770 0.616 -29.210 1.00 97.88 289 ASP A CA 1
ATOM 2265 C C . ASP A 1 289 ? 21.374 0.863 -28.609 1.00 97.88 289 ASP A C 1
ATOM 2267 O O . ASP A 1 289 ? 20.430 0.157 -28.954 1.00 97.88 289 ASP A O 1
ATOM 2271 N N . PHE A 1 290 ? 21.171 1.886 -27.767 1.00 98.25 290 PHE A N 1
ATOM 2272 C CA . PHE A 1 290 ? 19.855 2.164 -27.165 1.00 98.25 290 PHE A CA 1
ATOM 2273 C C . PHE A 1 290 ? 18.759 2.457 -28.192 1.00 98.25 290 PHE A C 1
ATOM 2275 O O . PHE A 1 290 ? 17.628 1.997 -28.019 1.00 98.25 290 PHE A O 1
ATOM 2282 N N . GLN A 1 291 ? 19.090 3.140 -29.294 1.00 97.62 291 GLN A N 1
ATOM 2283 C CA . GLN A 1 291 ? 18.126 3.370 -30.374 1.00 97.62 291 GLN A CA 1
ATOM 2284 C C . GLN A 1 291 ? 17.648 2.063 -31.025 1.00 97.62 291 GLN A C 1
ATOM 2286 O O . GLN A 1 291 ? 16.502 1.941 -31.452 1.00 97.62 291 GLN A O 1
ATOM 2291 N N . LYS A 1 292 ? 18.522 1.057 -31.067 1.00 97.44 292 LYS A N 1
ATOM 2292 C CA . LYS A 1 292 ? 18.235 -0.262 -31.634 1.00 97.44 292 LYS A CA 1
ATOM 2293 C C . LYS A 1 292 ? 17.548 -1.187 -30.629 1.00 97.44 292 LYS A C 1
ATOM 2295 O O . LYS A 1 292 ? 16.661 -1.953 -30.999 1.00 97.44 292 LYS A O 1
ATOM 2300 N N . GLU A 1 293 ? 17.978 -1.159 -29.373 1.00 97.69 293 GLU A N 1
ATOM 2301 C CA . GLU A 1 293 ? 17.599 -2.158 -28.373 1.00 97.69 293 GLU A CA 1
ATOM 2302 C C . GLU A 1 293 ? 16.458 -1.721 -27.451 1.00 97.69 293 GLU A C 1
ATOM 2304 O O . GLU A 1 293 ? 15.744 -2.593 -26.954 1.00 97.69 293 GLU A O 1
ATOM 2309 N N . VAL A 1 294 ? 16.234 -0.416 -27.262 1.00 97.44 294 VAL A N 1
ATOM 2310 C CA . VAL A 1 294 ? 15.201 0.129 -26.361 1.00 97.44 294 VAL A CA 1
ATOM 2311 C C . VAL A 1 294 ? 14.080 0.800 -27.154 1.00 97.44 294 VAL A C 1
ATOM 2313 O O . VAL A 1 294 ? 12.937 0.346 -27.116 1.00 97.44 294 VAL A O 1
ATOM 2316 N N . SER A 1 295 ? 14.401 1.863 -27.893 1.00 98.00 295 SER A N 1
ATOM 2317 C CA . SER A 1 295 ? 13.428 2.662 -28.644 1.00 98.00 295 SER A CA 1
ATOM 2318 C C . SER A 1 295 ? 14.101 3.356 -29.826 1.00 98.00 295 SER A C 1
ATOM 2320 O O . SER A 1 295 ? 15.080 4.060 -29.592 1.00 98.00 295 SER A O 1
ATOM 2322 N N . PRO A 1 296 ? 13.556 3.300 -31.056 1.00 97.56 296 PRO A N 1
ATOM 2323 C CA . PRO A 1 296 ? 14.099 4.063 -32.187 1.00 97.56 296 PRO A CA 1
ATOM 2324 C C . PRO A 1 296 ? 14.070 5.584 -31.964 1.00 97.56 296 PRO A C 1
ATOM 2326 O O . PRO A 1 296 ? 14.767 6.319 -32.656 1.00 97.56 296 PRO A O 1
ATOM 2329 N N . LEU A 1 297 ? 13.278 6.056 -30.995 1.00 97.06 297 LEU A N 1
ATOM 2330 C CA . LEU A 1 297 ? 13.152 7.464 -30.618 1.00 97.06 297 LEU A CA 1
ATOM 2331 C C . LEU A 1 297 ? 14.014 7.834 -29.401 1.00 97.06 297 LEU A C 1
ATOM 2333 O O . LEU A 1 297 ? 13.906 8.951 -28.894 1.00 97.06 297 LEU A O 1
ATOM 2337 N N . TRP A 1 298 ? 14.850 6.911 -28.914 1.00 98.25 298 TRP A N 1
ATOM 2338 C CA . TRP A 1 298 ? 15.754 7.189 -27.806 1.00 98.25 298 TRP A CA 1
ATOM 2339 C C . TRP A 1 298 ? 16.694 8.350 -28.148 1.00 98.25 298 TRP A C 1
ATOM 2341 O O . TRP A 1 298 ? 17.238 8.407 -29.255 1.00 98.25 298 TRP A O 1
ATOM 2351 N N . ASN A 1 299 ? 16.910 9.253 -27.191 1.00 98.00 299 ASN A N 1
ATOM 2352 C CA . ASN A 1 299 ? 17.781 10.412 -27.341 1.00 98.00 299 ASN A CA 1
ATOM 2353 C C . ASN A 1 299 ? 19.259 9.998 -27.509 1.00 98.00 299 ASN A C 1
ATOM 2355 O O . ASN A 1 299 ? 19.882 9.565 -26.534 1.00 98.00 299 ASN A O 1
ATOM 2359 N N . PRO A 1 300 ? 19.872 10.173 -28.695 1.00 95.62 300 PRO A N 1
ATOM 2360 C CA . PRO A 1 300 ? 21.263 9.778 -28.916 1.00 95.62 300 PRO A CA 1
ATOM 2361 C C . PRO A 1 300 ? 22.261 10.693 -28.188 1.00 95.62 300 PRO A C 1
ATOM 2363 O O . PRO A 1 300 ? 23.404 10.300 -27.962 1.00 95.62 300 PRO A O 1
ATOM 2366 N N . GLY A 1 301 ? 21.842 11.906 -27.808 1.00 95.88 301 GLY A N 1
ATOM 2367 C CA . GLY A 1 301 ? 22.666 12.866 -27.074 1.00 95.88 301 GLY A CA 1
ATOM 2368 C C . GLY A 1 301 ? 22.679 12.650 -25.559 1.00 95.88 301 GLY A C 1
ATOM 2369 O O . GLY A 1 301 ? 23.442 13.315 -24.862 1.00 95.88 301 GLY A O 1
ATOM 2370 N N . LEU A 1 302 ? 21.853 11.741 -25.027 1.00 96.31 302 LEU A N 1
ATOM 2371 C CA . LEU A 1 302 ? 21.752 11.512 -23.588 1.00 96.31 302 LEU A CA 1
ATOM 2372 C C . LEU A 1 302 ? 22.942 10.693 -23.078 1.00 96.31 302 LEU A C 1
ATOM 2374 O O . LEU A 1 302 ? 23.026 9.486 -23.295 1.00 96.31 302 LEU A O 1
ATOM 2378 N N . THR A 1 303 ? 23.861 11.343 -22.364 1.00 96.38 303 THR A N 1
ATOM 2379 C CA . THR A 1 303 ? 25.103 10.720 -21.875 1.00 96.38 303 THR A CA 1
ATOM 2380 C C . THR A 1 303 ? 25.021 10.178 -20.452 1.00 96.38 303 THR A C 1
ATOM 2382 O O . THR A 1 303 ? 25.948 9.491 -20.029 1.00 96.38 303 THR A O 1
ATOM 2385 N N . THR A 1 304 ? 23.914 10.435 -19.752 1.00 96.94 304 THR A N 1
ATOM 2386 C CA . THR A 1 304 ? 23.653 10.037 -18.360 1.00 96.94 304 THR A CA 1
ATOM 2387 C C . THR A 1 304 ? 23.860 8.546 -18.095 1.00 96.94 304 THR A C 1
ATOM 2389 O O . THR A 1 304 ? 24.275 8.178 -17.000 1.00 96.94 304 THR A O 1
ATOM 2392 N N . TYR A 1 305 ? 23.568 7.690 -19.077 1.00 97.81 305 TYR A N 1
ATOM 2393 C CA . TYR A 1 305 ? 23.638 6.241 -18.915 1.00 97.81 305 TYR A CA 1
ATOM 2394 C C . TYR A 1 305 ? 24.714 5.648 -19.818 1.00 97.81 305 TYR A C 1
ATOM 2396 O O . TYR A 1 305 ? 24.735 5.911 -21.022 1.00 97.81 305 TYR A O 1
ATOM 2404 N N . SER A 1 306 ? 25.603 4.840 -19.244 1.00 97.06 306 SER A N 1
ATOM 2405 C CA . SER A 1 306 ? 26.672 4.175 -19.998 1.00 97.06 306 SER A CA 1
ATOM 2406 C C . SER A 1 306 ? 26.171 2.909 -20.695 1.00 97.06 306 SER A C 1
ATOM 2408 O O . SER A 1 306 ? 26.543 2.646 -21.839 1.00 97.06 306 SER A O 1
ATOM 2410 N N . HIS A 1 307 ? 25.299 2.161 -20.017 1.00 98.19 307 HIS A N 1
ATOM 2411 C CA . HIS A 1 307 ? 24.763 0.879 -20.464 1.00 98.19 307 HIS A CA 1
ATOM 2412 C C . HIS A 1 307 ? 23.322 0.683 -19.979 1.00 98.19 307 HIS A C 1
ATOM 2414 O O . HIS A 1 307 ? 22.809 1.449 -19.159 1.00 98.19 307 HIS A O 1
ATOM 2420 N N . ALA A 1 308 ? 22.672 -0.368 -20.464 1.00 97.69 308 ALA A N 1
ATOM 2421 C CA . ALA A 1 308 ? 21.423 -0.868 -19.917 1.00 97.69 308 ALA A CA 1
ATOM 2422 C C . ALA A 1 308 ? 21.461 -2.394 -19.831 1.00 97.69 308 ALA A C 1
ATOM 2424 O O . ALA A 1 308 ? 21.814 -3.062 -20.802 1.00 97.69 308 ALA A O 1
ATOM 2425 N N . LEU A 1 309 ? 21.053 -2.945 -18.688 1.00 96.38 309 LEU A N 1
ATOM 2426 C CA . LEU A 1 309 ? 20.780 -4.374 -18.570 1.00 96.38 309 LEU A CA 1
ATOM 2427 C C . LEU A 1 309 ? 19.332 -4.628 -18.998 1.00 96.38 309 LEU A C 1
ATOM 2429 O O . LEU A 1 309 ? 18.406 -4.104 -18.373 1.00 96.38 309 LEU A O 1
ATOM 2433 N N . ILE A 1 310 ? 19.139 -5.437 -20.036 1.00 96.62 310 ILE A N 1
ATOM 2434 C CA . ILE A 1 310 ? 17.820 -5.812 -20.552 1.00 96.62 310 ILE A CA 1
ATOM 2435 C C . ILE A 1 310 ? 17.520 -7.251 -20.139 1.00 96.62 310 ILE A C 1
ATOM 2437 O O . ILE A 1 310 ? 18.197 -8.168 -20.597 1.00 96.62 310 ILE A O 1
ATOM 2441 N N . ALA A 1 311 ? 16.501 -7.440 -19.296 1.00 94.38 311 ALA A N 1
ATOM 2442 C CA . ALA A 1 311 ? 15.986 -8.756 -18.907 1.00 94.38 311 ALA A CA 1
ATOM 2443 C C . ALA A 1 311 ? 14.717 -9.117 -19.698 1.00 94.38 311 ALA A C 1
ATOM 2445 O O . ALA A 1 311 ? 13.847 -8.262 -19.880 1.00 94.38 311 ALA A O 1
ATOM 2446 N N . ASN A 1 312 ? 14.595 -10.369 -20.147 1.00 93.25 312 ASN A N 1
ATOM 2447 C CA . ASN A 1 312 ? 13.541 -10.818 -21.076 1.00 93.25 312 ASN A CA 1
ATOM 2448 C C . ASN A 1 312 ? 12.256 -11.333 -20.402 1.00 93.25 312 ASN A C 1
ATOM 2450 O O . ASN A 1 312 ? 11.284 -11.666 -21.077 1.00 93.25 312 ASN A O 1
ATOM 2454 N N . ASP A 1 313 ? 12.246 -11.425 -19.077 1.00 90.56 313 ASP A N 1
ATOM 2455 C CA . ASP A 1 313 ? 11.237 -12.137 -18.291 1.00 90.56 313 ASP A CA 1
ATOM 2456 C C . ASP A 1 313 ? 10.183 -11.213 -17.647 1.00 90.56 313 ASP A C 1
ATOM 2458 O O . ASP A 1 313 ? 9.348 -11.656 -16.853 1.00 90.56 313 ASP A O 1
ATOM 2462 N N . CYS A 1 314 ? 10.195 -9.926 -17.999 1.00 94.75 314 CYS A N 1
ATOM 2463 C CA . CYS A 1 314 ? 9.219 -8.951 -17.532 1.00 94.75 314 CYS A CA 1
ATOM 2464 C C . CYS A 1 314 ? 7.861 -9.152 -18.215 1.00 94.75 314 CYS A C 1
ATOM 2466 O O . CYS A 1 314 ? 7.723 -9.796 -19.256 1.00 94.75 314 CYS A O 1
ATOM 2468 N N . TRP A 1 315 ? 6.812 -8.609 -17.616 1.00 96.12 315 TRP A N 1
ATOM 2469 C CA . TRP A 1 315 ? 5.468 -8.717 -18.161 1.00 96.12 315 TRP A CA 1
ATOM 2470 C C . TRP A 1 315 ? 4.576 -7.588 -17.658 1.00 96.12 315 TRP A C 1
ATOM 2472 O O . TRP A 1 315 ? 4.847 -6.950 -16.638 1.00 96.12 315 TRP A O 1
ATOM 2482 N N . GLN A 1 316 ? 3.477 -7.371 -18.370 1.00 95.69 316 GLN A N 1
ATOM 2483 C CA . GLN A 1 316 ? 2.385 -6.504 -17.945 1.00 95.69 316 GLN A CA 1
ATOM 2484 C C . GLN A 1 316 ? 1.051 -7.247 -17.998 1.00 95.69 316 GLN A C 1
ATOM 2486 O O . GLN A 1 316 ? 0.886 -8.165 -18.798 1.00 95.69 316 GLN A O 1
ATOM 2491 N N . ALA A 1 317 ? 0.112 -6.858 -17.139 1.00 96.19 317 ALA A N 1
ATOM 2492 C CA . ALA A 1 317 ? -1.276 -7.315 -17.154 1.00 96.19 317 ALA A CA 1
ATOM 2493 C C . ALA A 1 317 ? -2.191 -6.256 -16.522 1.00 96.19 317 ALA A C 1
ATOM 2495 O O . ALA A 1 317 ? -1.748 -5.430 -15.723 1.00 96.19 317 ALA A O 1
ATOM 2496 N N . THR A 1 318 ? -3.485 -6.300 -16.837 1.00 95.69 318 THR A N 1
ATOM 2497 C CA . THR A 1 318 ? -4.485 -5.362 -16.312 1.00 95.69 318 THR A CA 1
ATOM 2498 C C . THR A 1 318 ? -4.936 -5.773 -14.900 1.00 95.69 318 THR A C 1
ATOM 2500 O O . THR A 1 318 ? -5.688 -6.747 -14.770 1.00 95.69 318 THR A O 1
ATOM 2503 N N . PRO A 1 319 ? -4.608 -5.011 -13.831 1.00 95.19 319 PRO A N 1
ATOM 2504 C CA . PRO A 1 319 ? -4.857 -5.448 -12.455 1.00 95.19 319 PRO A CA 1
ATOM 2505 C C . PRO A 1 319 ? -6.322 -5.718 -12.126 1.00 95.19 319 PRO A C 1
ATOM 2507 O O . PRO A 1 319 ? -6.637 -6.730 -11.505 1.00 95.19 319 PRO A O 1
ATOM 2510 N N . GLY A 1 320 ? -7.228 -4.848 -12.583 1.00 95.19 320 GLY A N 1
ATOM 2511 C CA . GLY A 1 320 ? -8.664 -5.015 -12.345 1.00 95.19 320 GLY A CA 1
ATOM 2512 C C . GLY A 1 320 ? -9.216 -6.304 -12.959 1.00 95.19 320 GLY A C 1
ATOM 2513 O O . GLY A 1 320 ? -9.978 -7.010 -12.309 1.00 95.19 320 GLY A O 1
ATOM 2514 N N . ARG A 1 321 ? -8.772 -6.666 -14.172 1.00 96.50 321 ARG A N 1
ATOM 2515 C CA . ARG A 1 321 ? -9.195 -7.905 -14.847 1.00 96.50 321 ARG A CA 1
ATOM 2516 C C . ARG A 1 321 ? -8.667 -9.140 -14.122 1.00 96.50 321 ARG A C 1
ATOM 2518 O O . ARG A 1 321 ? -9.407 -10.103 -13.958 1.00 96.50 321 ARG A O 1
ATOM 2525 N N . THR A 1 322 ? -7.416 -9.101 -13.662 1.00 97.81 322 THR A N 1
ATOM 2526 C CA . THR A 1 322 ? -6.826 -10.192 -12.876 1.00 97.81 322 THR A CA 1
ATOM 2527 C C . THR A 1 322 ? -7.564 -10.397 -11.556 1.00 97.81 322 THR A C 1
ATOM 2529 O O . THR A 1 322 ? -7.925 -11.524 -11.234 1.00 97.81 322 THR A O 1
ATOM 2532 N N . ILE A 1 323 ? -7.815 -9.324 -10.799 1.00 97.62 323 ILE A N 1
ATOM 2533 C CA . ILE A 1 323 ? -8.510 -9.401 -9.505 1.00 97.62 323 ILE A CA 1
ATOM 2534 C C . ILE A 1 323 ? -9.927 -9.947 -9.686 1.00 97.62 323 ILE A C 1
ATOM 2536 O O . ILE A 1 323 ? -10.334 -10.824 -8.928 1.00 97.62 323 ILE A O 1
ATOM 2540 N N . GLU A 1 324 ? -10.643 -9.479 -10.708 1.00 97.06 324 GLU A N 1
ATOM 2541 C CA . GLU A 1 324 ? -11.989 -9.958 -11.021 1.00 97.06 324 GLU A CA 1
ATOM 2542 C C . GLU A 1 324 ? -12.005 -11.461 -11.313 1.00 97.06 324 GLU A C 1
ATOM 2544 O O . GLU A 1 324 ? -12.784 -12.201 -10.717 1.00 97.06 324 GLU A O 1
ATOM 2549 N N . PHE A 1 325 ? -11.080 -11.943 -12.151 1.00 98.44 325 PHE A N 1
ATOM 2550 C CA . PHE A 1 325 ? -10.952 -13.374 -12.426 1.00 98.44 325 PHE A CA 1
ATOM 2551 C C . PHE A 1 325 ? -10.673 -14.189 -11.157 1.00 98.44 325 PHE A C 1
ATOM 2553 O O . PHE A 1 325 ? -11.304 -15.218 -10.918 1.00 98.44 325 PHE A O 1
ATOM 2560 N N . VAL A 1 326 ? -9.727 -13.734 -10.330 1.00 98.38 326 VAL A N 1
ATOM 2561 C CA . VAL A 1 326 ? -9.346 -14.427 -9.092 1.00 98.38 326 VAL A CA 1
ATOM 2562 C C . VAL A 1 326 ? -10.536 -14.524 -8.136 1.00 98.38 326 VAL A C 1
ATOM 2564 O O . VAL A 1 326 ? -10.777 -15.586 -7.565 1.00 98.38 326 VAL A O 1
ATOM 2567 N N . ARG A 1 327 ? -11.314 -13.447 -7.996 1.00 98.12 327 ARG A N 1
ATOM 2568 C CA . ARG A 1 327 ? -12.534 -13.426 -7.181 1.00 98.12 327 ARG A CA 1
ATOM 2569 C C . ARG A 1 327 ? -13.606 -14.357 -7.730 1.00 98.12 327 ARG A C 1
ATOM 2571 O O . ARG A 1 327 ? -14.171 -15.126 -6.959 1.00 98.12 327 ARG A O 1
ATOM 2578 N N . ALA A 1 328 ? -13.830 -14.353 -9.043 1.00 98.38 328 ALA A N 1
ATOM 2579 C CA . ALA A 1 328 ? -14.775 -15.265 -9.681 1.00 98.38 328 ALA A CA 1
ATOM 2580 C C . ALA A 1 328 ? -14.452 -16.734 -9.363 1.00 98.38 328 ALA A C 1
ATOM 2582 O O . ALA A 1 328 ? -15.350 -17.496 -9.028 1.00 98.38 328 ALA A O 1
ATOM 2583 N N . LYS A 1 329 ? -13.168 -17.122 -9.335 1.00 98.38 329 LYS A N 1
ATOM 2584 C CA . LYS A 1 329 ? -12.769 -18.491 -8.960 1.00 98.38 329 LYS A CA 1
ATOM 2585 C C . LYS A 1 329 ? -13.133 -18.870 -7.524 1.00 98.38 329 LYS A C 1
ATOM 2587 O O . LYS A 1 329 ? -13.469 -20.024 -7.281 1.00 98.38 329 LYS A O 1
ATOM 2592 N N . GLY A 1 330 ? -13.082 -17.927 -6.584 1.00 98.06 330 GLY A N 1
ATOM 2593 C CA . GLY A 1 330 ? -13.552 -18.179 -5.220 1.00 98.06 330 GLY A CA 1
ATOM 2594 C C . GLY A 1 330 ? -15.079 -18.292 -5.133 1.00 98.06 330 GLY A C 1
ATOM 2595 O O . GLY A 1 330 ? -15.588 -19.171 -4.439 1.00 98.06 330 GLY A O 1
ATOM 2596 N N . LEU A 1 331 ? -15.810 -17.469 -5.895 1.00 98.50 331 LEU A N 1
ATOM 2597 C CA . LEU A 1 331 ? -17.274 -17.544 -6.000 1.00 98.50 331 LEU A CA 1
ATOM 2598 C C . LEU A 1 331 ? -17.734 -18.876 -6.621 1.00 98.50 331 LEU A C 1
ATOM 2600 O O . LEU A 1 331 ? -18.631 -19.517 -6.081 1.00 98.50 331 LEU A O 1
ATOM 2604 N N . ASP A 1 332 ? -17.063 -19.348 -7.682 1.00 98.19 332 ASP A N 1
ATOM 2605 C CA . ASP A 1 332 ? -17.318 -20.649 -8.334 1.00 98.19 332 ASP A CA 1
ATOM 2606 C C . ASP A 1 332 ? -17.213 -21.836 -7.353 1.00 98.19 332 ASP A C 1
ATOM 2608 O O . ASP A 1 332 ? -17.733 -22.924 -7.611 1.00 98.19 332 ASP A O 1
ATOM 2612 N N . LYS A 1 333 ? -16.505 -21.649 -6.232 1.00 98.12 333 LYS A N 1
ATOM 2613 C CA . LYS A 1 333 ? -16.288 -22.648 -5.178 1.00 98.12 333 LYS A CA 1
ATOM 2614 C C . LYS A 1 333 ? -17.141 -22.413 -3.927 1.00 98.12 333 LYS A C 1
ATOM 2616 O O . LYS A 1 333 ? -16.933 -23.081 -2.919 1.00 98.12 333 LYS A O 1
ATOM 2621 N N . GLY A 1 334 ? -18.120 -21.511 -3.997 1.00 97.19 334 GLY A N 1
ATOM 2622 C CA . GLY A 1 334 ? -19.078 -21.255 -2.920 1.00 97.19 334 GLY A CA 1
ATOM 2623 C C . GLY A 1 334 ? -18.613 -20.246 -1.869 1.00 97.19 334 GLY A C 1
ATOM 2624 O O . GLY A 1 334 ? -19.276 -20.101 -0.845 1.00 97.19 334 GLY A O 1
ATOM 2625 N N . GLY A 1 335 ? -17.499 -19.543 -2.095 1.00 98.06 335 GLY A N 1
ATOM 2626 C CA . GLY A 1 335 ? -17.125 -18.401 -1.264 1.00 98.06 335 GLY A CA 1
ATOM 2627 C C . GLY A 1 335 ? -18.084 -17.219 -1.455 1.00 98.06 335 GLY A C 1
ATOM 2628 O O . GLY A 1 335 ? -18.744 -17.099 -2.486 1.00 98.06 335 GLY A O 1
ATOM 2629 N N . MET A 1 336 ? -18.131 -16.308 -0.484 1.00 98.38 336 MET A N 1
ATOM 2630 C CA . MET A 1 336 ? -18.954 -15.094 -0.533 1.00 98.38 336 MET A CA 1
ATOM 2631 C C . MET A 1 336 ? -18.095 -13.828 -0.547 1.00 98.38 336 MET A C 1
ATOM 2633 O O . MET A 1 336 ? -17.063 -13.760 0.121 1.00 98.38 336 MET A O 1
ATOM 2637 N N . ILE A 1 337 ? -18.542 -12.796 -1.266 1.00 98.44 337 ILE A N 1
ATOM 2638 C CA . ILE A 1 337 ? -17.896 -11.477 -1.293 1.00 98.44 337 ILE A CA 1
ATOM 2639 C C . ILE A 1 337 ? -18.913 -10.405 -0.904 1.00 98.44 337 ILE A C 1
ATOM 2641 O O . ILE A 1 337 ? -20.022 -10.373 -1.433 1.00 98.44 337 ILE A O 1
ATOM 2645 N N . MET A 1 338 ? -18.507 -9.490 -0.025 1.00 98.00 338 MET A N 1
ATOM 2646 C CA . MET A 1 338 ? -19.230 -8.260 0.288 1.00 98.00 338 MET A CA 1
ATOM 2647 C C . MET A 1 338 ? -18.380 -7.050 -0.102 1.00 98.00 338 MET A C 1
ATOM 2649 O O . MET A 1 338 ? -17.437 -6.680 0.601 1.00 98.00 338 MET A O 1
ATOM 2653 N N . GLU A 1 339 ? -18.723 -6.440 -1.235 1.00 96.94 339 GLU A N 1
ATOM 2654 C CA . GLU A 1 339 ? -18.187 -5.142 -1.653 1.00 96.94 339 GLU A CA 1
ATOM 2655 C C . GLU A 1 339 ? -18.897 -3.984 -0.939 1.00 96.94 339 GLU A C 1
ATOM 2657 O O . GLU A 1 339 ? -20.016 -4.131 -0.444 1.00 96.94 339 GLU A O 1
ATOM 2662 N N . ASP A 1 340 ? -18.217 -2.838 -0.868 1.00 96.75 340 ASP A N 1
ATOM 2663 C CA . ASP A 1 340 ? -18.594 -1.686 -0.036 1.00 96.75 340 ASP A CA 1
ATOM 2664 C C . ASP A 1 340 ? -18.962 -2.078 1.411 1.00 96.75 340 ASP A C 1
ATOM 2666 O O . ASP A 1 340 ? -19.898 -1.564 2.022 1.00 96.75 340 ASP A O 1
ATOM 2670 N N . CYS A 1 341 ? -18.211 -3.034 1.966 1.00 97.81 341 CYS A N 1
ATOM 2671 C CA . CYS A 1 341 ? -18.366 -3.535 3.321 1.00 97.81 341 CYS A CA 1
ATOM 2672 C C . CYS A 1 341 ? -17.144 -3.175 4.168 1.00 97.81 341 CYS A C 1
ATOM 2674 O O . CYS A 1 341 ? -16.043 -3.708 3.996 1.00 97.81 341 CYS A O 1
ATOM 2676 N N . GLN A 1 342 ? -17.338 -2.233 5.088 1.00 97.44 342 GLN A N 1
ATOM 2677 C CA . GLN A 1 342 ? -16.285 -1.689 5.928 1.00 97.44 342 GLN A CA 1
ATOM 2678 C C . GLN A 1 342 ? -16.078 -2.549 7.174 1.00 97.44 342 GLN A C 1
ATOM 2680 O O . GLN A 1 342 ? -16.991 -2.717 7.978 1.00 97.44 342 GLN A O 1
ATOM 2685 N N . LEU A 1 343 ? -14.846 -3.015 7.389 1.00 97.88 343 LEU A N 1
ATOM 2686 C CA . LEU A 1 343 ? -14.436 -3.547 8.685 1.00 97.88 343 LEU A CA 1
ATOM 2687 C C . LEU A 1 343 ? -14.367 -2.410 9.713 1.00 97.88 343 LEU A C 1
ATOM 2689 O O . LEU A 1 343 ? -13.674 -1.414 9.497 1.00 97.88 343 LEU A O 1
ATOM 2693 N N . LEU A 1 344 ? -15.060 -2.572 10.837 1.00 96.00 344 LEU A N 1
ATOM 2694 C CA . LEU A 1 344 ? -15.103 -1.585 11.915 1.00 96.00 344 LEU A CA 1
ATOM 2695 C C . LEU A 1 344 ? -14.307 -2.032 13.133 1.00 96.00 344 LEU A C 1
ATOM 2697 O O . LEU A 1 344 ? -13.554 -1.238 13.694 1.00 96.00 344 LEU A O 1
ATOM 2701 N N . ASN A 1 345 ? -14.446 -3.300 13.520 1.00 96.12 345 ASN A N 1
ATOM 2702 C CA . ASN A 1 345 ? -13.789 -3.841 14.700 1.00 96.12 345 ASN A CA 1
ATOM 2703 C C . ASN A 1 345 ? -13.466 -5.324 14.532 1.00 96.12 345 ASN A C 1
ATOM 2705 O O . ASN A 1 345 ? -14.199 -6.057 13.870 1.00 96.12 345 ASN A O 1
ATOM 2709 N N . VAL A 1 346 ? -12.390 -5.764 15.178 1.00 97.06 346 VAL A N 1
ATOM 2710 C CA . VAL A 1 346 ? -12.064 -7.179 15.326 1.00 97.06 346 VAL A CA 1
ATOM 2711 C C . VAL A 1 346 ? -11.547 -7.434 16.737 1.00 97.06 346 VAL A C 1
ATOM 2713 O O . VAL A 1 346 ? -10.734 -6.673 17.258 1.00 97.06 346 VAL A O 1
ATOM 2716 N N . LYS A 1 347 ? -12.016 -8.514 17.358 1.00 95.50 347 LYS A N 1
ATOM 2717 C CA . LYS A 1 347 ? -11.540 -8.997 18.661 1.00 95.50 347 LYS A CA 1
ATOM 2718 C C . LYS A 1 347 ? -11.396 -10.515 18.622 1.00 95.50 347 LYS A C 1
ATOM 2720 O O . LYS A 1 347 ? -12.166 -11.194 17.946 1.00 95.50 347 LYS A O 1
ATOM 2725 N N . LYS A 1 348 ? -10.447 -11.047 19.388 1.00 95.44 348 LYS A N 1
ATOM 2726 C CA . LYS A 1 348 ? -10.305 -12.488 19.628 1.00 95.44 348 LYS A CA 1
ATOM 2727 C C . LYS A 1 348 ? -10.811 -12.816 21.032 1.00 95.44 348 LYS A C 1
ATOM 2729 O O . LYS A 1 348 ? -10.455 -12.121 21.983 1.00 95.44 348 LYS A O 1
ATOM 2734 N N . GLN A 1 349 ? -11.660 -13.833 21.165 1.00 94.25 349 GLN A N 1
ATOM 2735 C CA . GLN A 1 349 ? -12.115 -14.357 22.457 1.00 94.25 349 GLN A CA 1
ATOM 2736 C C . GLN A 1 349 ? -12.025 -15.885 22.428 1.00 94.25 349 GLN A C 1
ATOM 2738 O O . GLN A 1 349 ? -12.726 -16.534 21.649 1.00 94.25 349 GLN A O 1
ATOM 2743 N N . GLY A 1 350 ? -11.149 -16.449 23.264 1.00 93.00 350 GLY A N 1
ATOM 2744 C CA . GLY A 1 350 ? -10.761 -17.856 23.150 1.00 93.00 350 GLY A CA 1
ATOM 2745 C C . GLY A 1 350 ? -10.165 -18.140 21.768 1.00 93.00 350 GLY A C 1
ATOM 2746 O O . GLY A 1 350 ? -9.323 -17.379 21.283 1.00 93.00 350 GLY A O 1
ATOM 2747 N N . ASP A 1 351 ? -10.668 -19.184 21.115 1.00 92.31 351 ASP A N 1
ATOM 2748 C CA . ASP A 1 351 ? -10.195 -19.625 19.797 1.00 92.31 351 ASP A CA 1
ATOM 2749 C C . ASP A 1 351 ? -10.944 -18.981 18.622 1.00 92.31 351 ASP A C 1
ATOM 2751 O O . ASP A 1 351 ? -10.631 -19.257 17.467 1.00 92.31 351 ASP A O 1
ATOM 2755 N N . LYS A 1 352 ? -11.923 -18.107 18.892 1.00 96.88 352 LYS A N 1
ATOM 2756 C CA . LYS A 1 352 ? -12.739 -17.462 17.856 1.00 96.88 352 LYS A CA 1
ATOM 2757 C C . LYS A 1 352 ? -12.457 -15.974 17.716 1.00 96.88 352 LYS A C 1
ATOM 2759 O O . LYS A 1 352 ? -12.165 -15.264 18.684 1.00 96.88 352 LYS A O 1
ATOM 2764 N N . TYR A 1 353 ? -12.633 -15.494 16.494 1.00 98.19 353 TYR A N 1
ATOM 2765 C CA . TYR A 1 353 ? -12.635 -14.080 16.150 1.00 98.19 353 TYR A CA 1
ATOM 2766 C C . TYR A 1 353 ? -14.068 -13.576 16.034 1.00 98.19 353 TYR A C 1
ATOM 2768 O O . TYR A 1 353 ? -14.951 -14.290 15.565 1.00 98.19 353 TYR A O 1
ATOM 2776 N N . TYR A 1 354 ? -14.281 -12.333 16.447 1.00 97.62 354 TYR A N 1
ATOM 2777 C CA . TYR A 1 354 ? -15.540 -11.612 16.315 1.00 97.62 354 TYR A CA 1
ATOM 2778 C C . TYR A 1 354 ? -15.262 -10.329 15.546 1.00 97.62 354 TYR A C 1
ATOM 2780 O O . TYR A 1 354 ? -14.430 -9.517 15.959 1.00 97.62 354 TYR A O 1
ATOM 2788 N N . VAL A 1 355 ? -15.933 -10.182 14.412 1.00 98.06 355 VAL A N 1
ATOM 2789 C CA . VAL A 1 355 ? -15.626 -9.200 13.380 1.00 98.06 355 VAL A CA 1
ATOM 2790 C C . VAL A 1 355 ? -16.876 -8.375 13.117 1.00 98.06 355 VAL A C 1
ATOM 2792 O O . VAL A 1 355 ? -17.865 -8.889 12.602 1.00 98.06 355 VAL A O 1
ATOM 2795 N N . LEU A 1 356 ? -16.833 -7.093 13.463 1.00 97.25 356 LEU A N 1
ATOM 2796 C CA . LEU A 1 356 ? -17.919 -6.156 13.203 1.00 97.25 356 LEU A CA 1
ATOM 2797 C C . LEU A 1 356 ? -17.680 -5.452 11.871 1.00 97.25 356 LEU A C 1
ATOM 2799 O O . LEU A 1 356 ? -16.653 -4.789 11.689 1.00 97.25 356 LEU A O 1
ATOM 2803 N N . VAL A 1 357 ? -18.662 -5.533 10.981 1.00 97.50 357 VAL A N 1
ATOM 2804 C CA . VAL A 1 357 ? -18.647 -4.854 9.686 1.00 97.50 357 VAL A CA 1
ATOM 2805 C C . VAL A 1 357 ? -19.878 -3.972 9.502 1.00 97.50 357 VAL A C 1
ATOM 2807 O O . VAL A 1 357 ? -20.931 -4.227 10.086 1.00 97.50 357 VAL A O 1
ATOM 2810 N N . GLN A 1 358 ? -19.746 -2.946 8.664 1.00 95.81 358 GLN A N 1
ATOM 2811 C CA . GLN A 1 358 ? -20.861 -2.171 8.129 1.00 95.81 358 GLN A CA 1
ATOM 2812 C C . GLN A 1 358 ? -21.001 -2.451 6.634 1.00 95.81 358 GLN A C 1
ATOM 2814 O O . GLN A 1 358 ? -20.025 -2.377 5.892 1.00 95.81 358 GLN A O 1
ATOM 2819 N N . THR A 1 359 ? -22.205 -2.787 6.190 1.00 96.12 359 THR A N 1
ATOM 2820 C CA . THR A 1 359 ? -22.506 -3.119 4.792 1.00 96.12 359 THR A CA 1
ATOM 2821 C C . THR A 1 359 ? -22.748 -1.868 3.940 1.00 96.12 359 THR A C 1
ATOM 2823 O O . THR A 1 359 ? -22.906 -0.761 4.466 1.00 96.12 359 THR A O 1
ATOM 2826 N N . HIS A 1 360 ? -22.863 -2.051 2.619 1.00 94.62 360 HIS A N 1
ATOM 2827 C CA . HIS A 1 360 ? -23.237 -0.994 1.670 1.00 94.62 360 HIS A CA 1
ATOM 2828 C C . HIS A 1 360 ? -24.523 -0.256 2.089 1.00 94.62 360 HIS A C 1
ATOM 2830 O O . HIS A 1 360 ? -24.620 0.967 2.001 1.00 94.62 360 HIS A O 1
ATOM 2836 N N . THR A 1 361 ? -25.494 -0.996 2.639 1.00 93.75 361 THR A N 1
ATOM 2837 C CA . THR A 1 361 ? -26.789 -0.482 3.115 1.00 93.75 361 THR A CA 1
ATOM 2838 C C . THR A 1 361 ? -26.739 0.102 4.530 1.00 93.75 361 THR A C 1
ATOM 2840 O O . THR A 1 361 ? -27.781 0.373 5.120 1.00 93.75 361 THR A O 1
ATOM 2843 N N . LYS A 1 362 ? -25.536 0.304 5.086 1.00 91.75 362 LYS A N 1
ATOM 2844 C CA . LYS A 1 362 ? -25.288 0.824 6.443 1.00 91.75 362 LYS A CA 1
ATOM 2845 C C . LYS A 1 362 ? -25.800 -0.067 7.575 1.00 91.75 362 LYS A C 1
ATOM 2847 O O . LYS A 1 362 ? -25.874 0.383 8.715 1.00 91.75 362 LYS A O 1
ATOM 2852 N N . GLN A 1 363 ? -26.074 -1.339 7.290 1.00 92.56 363 GLN A N 1
ATOM 2853 C CA . GLN A 1 363 ? -26.395 -2.328 8.316 1.00 92.56 363 GLN A CA 1
ATOM 2854 C C . GLN A 1 363 ? -25.125 -2.826 9.003 1.00 92.56 363 GLN A C 1
ATOM 2856 O O . GLN A 1 363 ? -24.073 -2.941 8.372 1.00 92.56 363 GLN A O 1
ATOM 2861 N N . TYR A 1 364 ? -25.238 -3.156 10.287 1.00 94.38 364 TYR A N 1
ATOM 2862 C CA . TYR A 1 364 ? -24.147 -3.718 11.076 1.00 94.38 364 TYR A CA 1
ATOM 2863 C C . TYR A 1 364 ? -24.311 -5.229 11.226 1.00 94.38 364 TYR A C 1
ATOM 2865 O O . TYR A 1 364 ? -25.381 -5.709 11.609 1.00 94.38 364 TYR A O 1
ATOM 2873 N N . ILE A 1 365 ? -23.236 -5.968 10.951 1.00 96.31 365 ILE A N 1
ATOM 2874 C CA . ILE A 1 365 ? -23.180 -7.424 11.111 1.00 96.31 365 ILE A CA 1
ATOM 2875 C C . ILE A 1 365 ? -21.942 -7.777 11.942 1.00 96.31 365 ILE A C 1
ATOM 2877 O O . ILE A 1 365 ? -20.841 -7.319 11.639 1.00 96.31 365 ILE A O 1
ATOM 2881 N N . GLU A 1 366 ? -22.117 -8.581 12.991 1.00 96.62 366 GLU A N 1
ATOM 2882 C CA . GLU A 1 366 ? -21.030 -9.213 13.742 1.00 96.62 366 GLU A CA 1
ATOM 2883 C C . GLU A 1 366 ? -20.891 -10.667 13.275 1.00 96.62 366 GLU A C 1
ATOM 2885 O O . GLU A 1 366 ? -21.761 -11.507 13.516 1.00 96.62 366 GLU A O 1
ATOM 2890 N N . TYR A 1 367 ? -19.786 -10.972 12.605 1.00 98.19 367 TYR A N 1
ATOM 2891 C CA . TYR A 1 367 ? -19.420 -12.337 12.249 1.00 98.19 367 TYR A CA 1
ATOM 2892 C C . TYR A 1 367 ? -18.591 -12.962 13.365 1.00 98.19 367 TYR A C 1
ATOM 2894 O O . TYR A 1 367 ? -17.673 -12.324 13.877 1.00 98.19 367 TYR A O 1
ATOM 2902 N N . ASN A 1 368 ? -18.857 -14.225 13.696 1.00 97.62 368 ASN A N 1
ATOM 2903 C CA . ASN A 1 368 ? -17.885 -15.061 14.397 1.00 97.62 368 ASN A CA 1
ATOM 2904 C C . ASN A 1 368 ? -17.206 -16.014 13.408 1.00 97.62 368 ASN A C 1
ATOM 2906 O O . ASN A 1 368 ? -17.881 -16.600 12.560 1.00 97.62 368 ASN A O 1
ATOM 2910 N N . CYS A 1 369 ? -15.887 -16.163 13.517 1.00 98.12 369 CYS A N 1
ATOM 2911 C CA . CYS A 1 369 ? -15.124 -17.067 12.664 1.00 98.12 369 CYS A CA 1
ATOM 2912 C C . CYS A 1 369 ? -13.978 -17.766 13.393 1.00 98.12 369 CYS A C 1
ATOM 2914 O O . CYS A 1 369 ? -13.508 -17.305 14.438 1.00 98.12 369 CYS A O 1
ATOM 2916 N N . ASN A 1 370 ? -13.547 -18.900 12.837 1.00 97.88 370 ASN A N 1
ATOM 2917 C CA . ASN A 1 370 ? -12.415 -19.667 13.356 1.00 97.88 370 ASN A CA 1
ATOM 2918 C C . ASN A 1 370 ? -11.091 -19.027 12.932 1.00 97.88 370 ASN A C 1
ATOM 2920 O O . ASN A 1 370 ? -10.130 -19.026 13.696 1.00 97.88 370 ASN A O 1
ATOM 2924 N N . HIS A 1 371 ? -11.056 -18.436 11.733 1.00 98.50 371 HIS A N 1
ATOM 2925 C CA . HIS A 1 371 ? -9.882 -17.737 11.228 1.00 98.50 371 HIS A CA 1
ATOM 2926 C C . HIS A 1 371 ? -10.235 -16.362 10.670 1.00 98.50 371 HIS A C 1
ATOM 2928 O O . HIS A 1 371 ? -11.141 -16.223 9.844 1.00 98.50 371 HIS A O 1
ATOM 2934 N N . PHE A 1 372 ? -9.502 -15.340 11.101 1.00 98.75 372 PHE A N 1
ATOM 2935 C CA . PHE A 1 372 ? -9.587 -13.989 10.554 1.00 98.75 372 PHE A CA 1
ATOM 2936 C C . PHE A 1 372 ? -8.293 -13.657 9.819 1.00 98.75 372 PHE A C 1
ATOM 2938 O O . PHE A 1 372 ? -7.209 -13.778 10.388 1.00 98.75 372 PHE A O 1
ATOM 2945 N N . VAL A 1 373 ? -8.408 -13.199 8.574 1.00 98.75 373 VAL A N 1
ATOM 2946 C CA . VAL A 1 373 ? -7.266 -12.803 7.750 1.00 98.75 373 VAL A CA 1
ATOM 2947 C C . VAL A 1 373 ? -7.320 -11.311 7.456 1.00 98.75 373 VAL A C 1
ATOM 2949 O O . VAL A 1 373 ? -8.206 -10.814 6.764 1.00 98.75 373 VAL A O 1
ATOM 2952 N N . ASN A 1 374 ? -6.329 -10.591 7.958 1.00 98.62 374 ASN A N 1
ATOM 2953 C CA . ASN A 1 374 ? -6.088 -9.186 7.705 1.00 98.62 374 ASN A CA 1
ATOM 2954 C C . ASN A 1 374 ? -5.212 -9.023 6.453 1.00 98.62 374 ASN A C 1
ATOM 2956 O O . ASN A 1 374 ? -3.999 -9.239 6.491 1.00 98.62 374 ASN A O 1
ATOM 2960 N N . ALA A 1 375 ? -5.836 -8.620 5.347 1.00 98.25 375 ALA A N 1
ATOM 2961 C CA . ALA A 1 375 ? -5.205 -8.317 4.061 1.00 98.25 375 ALA A CA 1
ATOM 2962 C C . ALA A 1 375 ? -5.506 -6.868 3.611 1.00 98.25 375 ALA A C 1
ATOM 2964 O O . ALA A 1 375 ? -5.573 -6.557 2.420 1.00 98.25 375 ALA A O 1
ATOM 2965 N N . LEU A 1 376 ? -5.682 -5.949 4.570 1.00 97.25 376 LEU A N 1
ATOM 2966 C CA . LEU A 1 376 ? -6.154 -4.571 4.348 1.00 97.25 376 LEU A CA 1
ATOM 2967 C C . LEU A 1 376 ? -5.082 -3.583 3.848 1.00 97.25 376 LEU A C 1
ATOM 2969 O O . LEU A 1 376 ? -5.307 -2.369 3.845 1.00 97.25 376 LEU A O 1
ATOM 2973 N N . GLY A 1 377 ? -3.909 -4.068 3.430 1.00 95.38 377 GLY A N 1
ATOM 2974 C CA . GLY A 1 377 ? -2.809 -3.224 2.950 1.00 95.38 377 GLY A CA 1
ATOM 2975 C C . GLY A 1 377 ? -2.428 -2.142 3.968 1.00 95.38 377 GLY A C 1
ATOM 2976 O O . GLY A 1 377 ? -2.133 -2.450 5.120 1.00 95.38 377 GLY A O 1
ATOM 2977 N N . TYR A 1 378 ? -2.493 -0.868 3.569 1.00 94.00 378 TYR A N 1
ATOM 2978 C CA . TYR A 1 378 ? -2.149 0.272 4.432 1.00 94.00 378 TYR A CA 1
ATOM 2979 C C . TYR A 1 378 ? -3.025 0.416 5.686 1.00 94.00 378 TYR A C 1
ATOM 2981 O O . TYR A 1 378 ? -2.600 1.050 6.648 1.00 94.00 378 TYR A O 1
ATOM 2989 N N . ASN A 1 379 ? -4.234 -0.152 5.688 1.00 94.50 379 ASN A N 1
ATOM 2990 C CA . ASN A 1 379 ? -5.144 -0.104 6.834 1.00 94.50 379 ASN A CA 1
ATOM 2991 C C . ASN A 1 379 ? -4.962 -1.286 7.796 1.00 94.50 379 ASN A C 1
ATOM 2993 O O . ASN A 1 379 ? -5.604 -1.312 8.845 1.00 94.50 379 ASN A O 1
ATOM 2997 N N . ALA A 1 380 ? -4.105 -2.258 7.470 1.00 96.44 380 ALA A N 1
ATOM 2998 C CA . ALA A 1 380 ? -3.976 -3.480 8.254 1.00 96.44 380 ALA A CA 1
ATOM 2999 C C . ALA A 1 380 ? -3.518 -3.234 9.695 1.00 96.44 380 ALA A C 1
ATOM 3001 O O . ALA A 1 380 ? -4.040 -3.866 10.612 1.00 96.44 380 ALA A O 1
ATOM 3002 N N . GLU A 1 381 ? -2.594 -2.293 9.904 1.00 95.00 381 GLU A N 1
ATOM 3003 C CA . GLU A 1 381 ? -2.031 -1.980 11.222 1.00 95.00 381 GLU A CA 1
ATOM 3004 C C . GLU A 1 381 ? -3.121 -1.593 12.238 1.00 95.00 381 GLU A C 1
ATOM 3006 O O . GLU A 1 381 ? -3.078 -2.033 13.385 1.00 95.00 381 GLU A O 1
ATOM 3011 N N . LYS A 1 382 ? -4.150 -0.844 11.805 1.00 94.50 382 LYS A N 1
ATOM 3012 C CA . LYS A 1 382 ? -5.284 -0.452 12.661 1.00 94.50 382 LYS A CA 1
ATOM 3013 C C . LYS A 1 382 ? -5.936 -1.678 13.308 1.00 94.50 382 LYS A C 1
ATOM 3015 O O . LYS A 1 382 ? -6.190 -1.681 14.508 1.00 94.50 382 LYS A O 1
ATOM 3020 N N . PHE A 1 383 ? -6.207 -2.709 12.512 1.00 96.56 383 PHE A N 1
ATOM 3021 C CA . PHE A 1 383 ? -6.926 -3.903 12.961 1.00 96.56 383 PHE A CA 1
ATOM 3022 C C . PHE A 1 383 ? -6.003 -4.943 13.603 1.00 96.56 383 PHE A C 1
ATOM 3024 O O . PHE A 1 383 ? -6.438 -5.671 14.488 1.00 96.56 383 PHE A O 1
ATOM 3031 N N . ALA A 1 384 ? -4.719 -4.966 13.237 1.00 97.38 384 ALA A N 1
ATOM 3032 C CA . ALA A 1 384 ? -3.711 -5.748 13.951 1.00 97.38 384 ALA A CA 1
ATOM 3033 C C . ALA A 1 384 ? -3.558 -5.261 15.405 1.00 97.38 384 ALA A C 1
ATOM 3035 O O . ALA A 1 384 ? -3.591 -6.070 16.331 1.00 97.38 384 ALA A O 1
ATOM 3036 N N . LYS A 1 385 ? -3.529 -3.939 15.629 1.00 95.25 385 LYS A N 1
ATOM 3037 C CA . LYS A 1 385 ? -3.487 -3.342 16.975 1.00 95.25 385 LYS A CA 1
ATOM 3038 C C . LYS A 1 385 ? -4.694 -3.706 17.839 1.00 95.25 385 LYS A C 1
ATOM 3040 O O . LYS A 1 385 ? -4.532 -3.951 19.030 1.00 95.25 385 LYS A O 1
ATOM 3045 N N . MET A 1 386 ? -5.890 -3.821 17.252 1.00 94.81 386 MET A N 1
ATOM 3046 C CA . MET A 1 386 ? -7.086 -4.294 17.973 1.00 94.81 386 MET A CA 1
ATOM 3047 C C . MET A 1 386 ? -6.945 -5.740 18.480 1.00 94.81 386 MET A C 1
ATOM 3049 O O . MET A 1 386 ? -7.558 -6.102 19.482 1.00 94.81 386 MET A O 1
ATOM 3053 N N . LEU A 1 387 ? 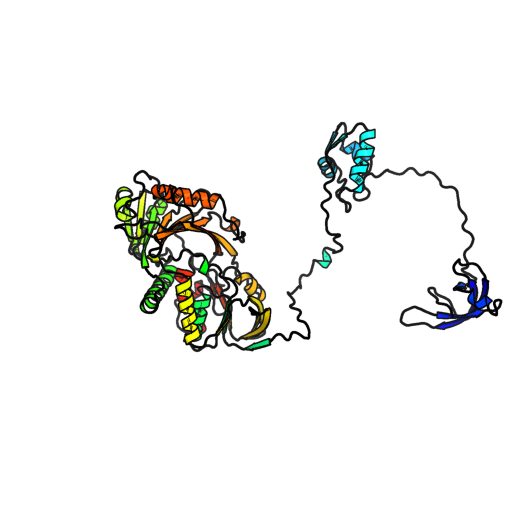-6.106 -6.546 17.821 1.00 95.88 387 LEU A N 1
ATOM 3054 C CA . LEU A 1 387 ? -5.744 -7.905 18.227 1.00 95.88 387 LEU A CA 1
ATOM 3055 C C . LEU A 1 387 ? -4.498 -7.959 19.132 1.00 95.88 387 LEU A C 1
ATOM 3057 O O . LEU A 1 387 ? -4.060 -9.050 19.486 1.00 95.88 387 LEU A O 1
ATOM 3061 N N . GLY A 1 388 ? -3.926 -6.809 19.511 1.00 94.75 388 GLY A N 1
ATOM 3062 C CA . GLY A 1 388 ? -2.687 -6.734 20.292 1.00 94.75 388 GLY A CA 1
ATOM 3063 C C . GLY A 1 388 ? -1.425 -7.070 19.491 1.00 94.75 388 GLY A C 1
ATOM 3064 O O . GLY A 1 388 ? -0.415 -7.451 20.077 1.00 94.75 388 GLY A O 1
ATOM 3065 N N . ILE A 1 389 ? -1.483 -6.961 18.161 1.00 96.69 389 ILE A N 1
ATOM 3066 C CA . ILE A 1 389 ? -0.389 -7.309 17.253 1.00 96.69 389 ILE A CA 1
ATOM 3067 C C . ILE A 1 389 ? 0.258 -6.030 16.713 1.00 96.69 389 ILE A C 1
ATOM 3069 O O . ILE A 1 389 ? -0.367 -5.265 15.976 1.00 96.69 389 ILE A O 1
ATOM 3073 N N . GLU A 1 390 ? 1.535 -5.831 17.032 1.00 95.56 390 GLU A N 1
ATOM 3074 C CA . GLU A 1 390 ? 2.348 -4.734 16.501 1.00 95.56 390 GLU A CA 1
ATOM 3075 C C . GLU A 1 390 ? 3.091 -5.191 15.242 1.00 95.56 390 GLU A C 1
ATOM 3077 O O . GLU A 1 390 ? 4.019 -5.997 15.305 1.00 95.56 390 GLU A O 1
ATOM 3082 N N . THR A 1 391 ? 2.677 -4.688 14.077 1.00 94.75 391 THR A N 1
ATOM 3083 C CA . THR A 1 391 ? 3.263 -5.107 12.792 1.00 94.75 391 THR A CA 1
ATOM 3084 C C . THR A 1 391 ? 4.467 -4.267 12.373 1.00 94.75 391 THR A C 1
ATOM 3086 O O . THR A 1 391 ? 5.225 -4.683 11.496 1.00 94.75 391 THR A O 1
ATOM 3089 N N . GLY A 1 392 ? 4.617 -3.064 12.942 1.00 92.62 392 GLY A N 1
ATOM 3090 C CA . GLY A 1 392 ? 5.605 -2.069 12.511 1.00 92.62 392 GLY A CA 1
ATOM 3091 C C . GLY A 1 392 ? 5.395 -1.563 11.078 1.00 92.62 392 GLY A C 1
ATOM 3092 O O . GLY A 1 392 ? 6.299 -0.963 10.502 1.00 92.62 392 GLY A O 1
ATOM 3093 N N . SER A 1 393 ? 4.234 -1.839 10.474 1.00 92.94 393 SER A N 1
ATOM 3094 C CA . SER A 1 393 ? 3.960 -1.495 9.080 1.00 92.94 393 SER A CA 1
ATOM 3095 C C . SER A 1 393 ? 3.486 -0.055 8.942 1.00 92.94 393 SER A C 1
ATOM 3097 O O . SER A 1 393 ? 2.659 0.399 9.728 1.00 92.94 393 SER A O 1
ATOM 3099 N N . TYR A 1 394 ? 3.933 0.641 7.901 1.00 94.44 394 TYR A N 1
ATOM 3100 C CA . TYR A 1 394 ? 3.513 2.014 7.630 1.00 94.44 394 TYR A CA 1
ATOM 3101 C C . TYR A 1 394 ? 3.300 2.255 6.130 1.00 94.44 394 TYR A C 1
ATOM 3103 O O . TYR A 1 394 ? 3.970 1.643 5.294 1.00 94.44 394 TYR A O 1
ATOM 3111 N N . PRO A 1 395 ? 2.334 3.112 5.756 1.00 95.62 395 PRO A N 1
ATOM 3112 C CA . PRO A 1 395 ? 2.075 3.409 4.359 1.00 95.62 395 PRO A CA 1
ATOM 3113 C C . PRO A 1 395 ? 2.908 4.581 3.851 1.00 95.62 395 PRO A C 1
ATOM 3115 O O . PRO A 1 395 ? 2.850 5.671 4.416 1.00 95.62 395 PRO A O 1
ATOM 3118 N N . VAL A 1 396 ? 3.603 4.368 2.740 1.00 95.88 396 VAL A N 1
ATOM 3119 C CA . VAL A 1 396 ? 4.419 5.359 2.034 1.00 95.88 396 VAL A CA 1
ATOM 3120 C C . VAL A 1 396 ? 3.728 5.735 0.733 1.00 95.88 396 VAL A C 1
ATOM 3122 O O . VAL A 1 396 ? 3.407 4.868 -0.091 1.00 95.88 396 VAL A O 1
ATOM 3125 N N . LYS A 1 397 ? 3.464 7.028 0.547 1.00 96.31 397 LYS A N 1
ATOM 3126 C CA . LYS A 1 397 ? 2.824 7.544 -0.659 1.00 96.31 397 LYS A CA 1
ATOM 3127 C C . LYS A 1 397 ? 3.754 7.390 -1.861 1.00 96.31 397 LYS A C 1
ATOM 3129 O O . LYS A 1 397 ? 4.895 7.826 -1.852 1.00 96.31 397 LYS A O 1
ATOM 3134 N N . HIS A 1 398 ? 3.217 6.787 -2.911 1.00 95.62 398 HIS A N 1
ATOM 3135 C CA . HIS A 1 398 ? 3.833 6.676 -4.224 1.00 95.62 398 HIS A CA 1
ATOM 3136 C C . HIS A 1 398 ? 2.909 7.306 -5.256 1.00 95.62 398 HIS A C 1
ATOM 3138 O O . HIS A 1 398 ? 1.681 7.226 -5.149 1.00 95.62 398 HIS A O 1
ATOM 3144 N N . GLN A 1 399 ? 3.502 7.960 -6.244 1.00 97.00 399 GLN A N 1
ATOM 3145 C CA . GLN A 1 399 ? 2.790 8.780 -7.213 1.00 97.00 399 GLN A CA 1
ATOM 3146 C C . GLN A 1 399 ? 2.997 8.213 -8.605 1.00 97.00 399 GLN A C 1
ATOM 3148 O O . GLN A 1 399 ? 4.106 7.822 -8.958 1.00 97.00 399 GLN A O 1
ATOM 3153 N N . ALA A 1 400 ? 1.923 8.166 -9.383 1.00 97.56 400 ALA A N 1
ATOM 3154 C CA . ALA A 1 400 ? 1.927 7.590 -10.712 1.00 97.56 400 ALA A CA 1
ATOM 3155 C C . ALA A 1 400 ? 1.196 8.498 -11.697 1.00 97.56 400 ALA A C 1
ATOM 3157 O O . ALA A 1 400 ? 0.346 9.308 -11.320 1.00 97.56 400 ALA A O 1
ATOM 3158 N N . PHE A 1 401 ? 1.538 8.352 -12.969 1.00 98.12 401 PHE A N 1
ATOM 3159 C CA . PHE A 1 401 ? 0.937 9.096 -14.063 1.00 98.12 401 PHE A CA 1
ATOM 3160 C C . PHE A 1 401 ? 0.606 8.166 -15.221 1.00 98.12 401 PHE A C 1
ATOM 3162 O O . PHE A 1 401 ? 1.188 7.091 -15.364 1.00 98.12 401 PHE A O 1
ATOM 3169 N N . ILE A 1 402 ? -0.309 8.615 -16.073 1.00 98.00 402 ILE A N 1
ATOM 3170 C CA . ILE A 1 402 ? -0.566 8.016 -17.377 1.00 98.00 402 ILE A CA 1
ATOM 3171 C C . ILE A 1 402 ? -0.735 9.119 -18.420 1.00 98.00 402 ILE A C 1
ATOM 3173 O O . ILE A 1 402 ? -1.390 10.132 -18.163 1.00 98.00 402 ILE A O 1
ATOM 3177 N N . THR A 1 403 ? -0.139 8.949 -19.594 1.00 98.38 403 THR A N 1
ATOM 3178 C CA . THR A 1 403 ? -0.198 9.924 -20.694 1.00 98.38 403 THR A CA 1
ATOM 3179 C C . THR A 1 403 ? -1.452 9.750 -21.552 1.00 98.38 403 THR A C 1
ATOM 3181 O O . THR A 1 403 ? -2.208 8.788 -21.397 1.00 98.38 403 THR A O 1
ATOM 3184 N N . ARG A 1 404 ? -1.715 10.688 -22.471 1.00 96.62 404 ARG A N 1
ATOM 3185 C CA . ARG A 1 404 ? -2.676 10.464 -23.568 1.00 96.62 404 ARG A CA 1
ATOM 3186 C C . ARG A 1 404 ? -2.191 9.335 -24.490 1.00 96.62 404 ARG A C 1
ATOM 3188 O O . ARG A 1 404 ? -1.009 9.011 -24.517 1.00 96.62 404 ARG A O 1
ATOM 3195 N N . ARG A 1 405 ? -3.116 8.717 -25.233 1.00 96.56 405 ARG A N 1
ATOM 3196 C CA . ARG A 1 405 ? -2.785 7.639 -26.183 1.00 96.56 405 ARG A CA 1
ATOM 3197 C C . ARG A 1 405 ? -1.799 8.136 -27.242 1.00 96.56 405 ARG A C 1
ATOM 3199 O O . ARG A 1 405 ? -1.924 9.267 -27.705 1.00 96.56 405 ARG A O 1
ATOM 3206 N N . MET A 1 406 ? -0.864 7.277 -27.628 1.00 95.25 406 MET A N 1
ATOM 3207 C CA . MET A 1 406 ? 0.184 7.565 -28.610 1.00 95.25 406 MET A CA 1
ATOM 3208 C C . MET A 1 406 ? 0.606 6.278 -29.338 1.00 95.25 406 MET A C 1
ATOM 3210 O O . MET A 1 406 ? 0.307 5.187 -28.843 1.00 95.25 406 MET A O 1
ATOM 3214 N N . PRO A 1 407 ? 1.290 6.382 -30.493 1.00 95.38 407 PRO A N 1
ATOM 3215 C CA . PRO A 1 407 ? 1.912 5.235 -31.147 1.00 95.38 407 PRO A CA 1
ATOM 3216 C C . PRO A 1 407 ? 2.920 4.523 -30.245 1.00 95.38 407 PRO A C 1
ATOM 3218 O O . PRO A 1 407 ? 3.453 5.098 -29.293 1.00 95.38 407 PRO A O 1
ATOM 3221 N N . PHE A 1 408 ? 3.199 3.266 -30.567 1.00 97.31 408 PHE A N 1
ATOM 3222 C CA . PHE A 1 408 ? 4.195 2.488 -29.853 1.00 97.31 408 PHE A CA 1
ATOM 3223 C C . PHE A 1 408 ? 5.606 3.036 -30.068 1.00 97.31 408 PHE A C 1
ATOM 3225 O O . PHE A 1 408 ? 5.970 3.424 -31.177 1.00 97.31 408 PHE A O 1
ATOM 3232 N N . LEU A 1 409 ? 6.377 3.096 -28.983 1.00 97.00 409 LEU A N 1
ATOM 3233 C CA . LEU A 1 409 ? 7.692 3.740 -28.963 1.00 97.00 409 LEU A CA 1
ATOM 3234 C C . LEU A 1 409 ? 8.839 2.748 -28.779 1.00 97.00 409 LEU A C 1
ATOM 3236 O O . LEU A 1 409 ? 9.991 3.161 -28.789 1.00 97.00 409 LEU A O 1
ATOM 3240 N N . GLY A 1 410 ? 8.560 1.473 -28.547 1.00 96.56 410 GLY A N 1
ATOM 3241 C CA . GLY A 1 410 ? 9.572 0.455 -28.311 1.00 96.56 410 GLY A CA 1
ATOM 3242 C C . GLY A 1 410 ? 10.237 -0.050 -29.589 1.00 96.56 410 GLY A C 1
ATOM 3243 O O . GLY A 1 410 ? 9.921 0.338 -30.720 1.00 96.56 410 GLY A O 1
ATOM 3244 N N . LYS A 1 411 ? 11.203 -0.945 -29.384 1.00 94.62 411 LYS A N 1
ATOM 3245 C CA . LYS A 1 411 ? 11.924 -1.666 -30.438 1.00 94.62 411 LYS A CA 1
ATOM 3246 C C . LYS A 1 411 ? 10.957 -2.311 -31.440 1.00 94.62 411 LYS A C 1
ATOM 3248 O O . LYS A 1 411 ? 9.940 -2.880 -31.058 1.00 94.62 411 LYS A O 1
ATOM 3253 N N . ASN A 1 412 ? 11.308 -2.259 -32.728 1.00 93.44 412 ASN A N 1
ATOM 3254 C CA . ASN A 1 412 ? 10.559 -2.890 -33.825 1.00 93.44 412 ASN A CA 1
ATOM 3255 C C . ASN A 1 412 ? 9.070 -2.485 -33.908 1.00 93.44 412 ASN A C 1
ATOM 3257 O O . ASN A 1 412 ? 8.254 -3.250 -34.415 1.00 93.44 412 ASN A O 1
ATOM 3261 N N . GLY A 1 413 ? 8.713 -1.294 -33.414 1.00 91.75 413 GLY A N 1
ATOM 3262 C CA . GLY A 1 413 ? 7.331 -0.811 -33.408 1.00 91.75 413 GLY A CA 1
ATOM 3263 C C . GLY A 1 413 ? 6.438 -1.455 -32.342 1.00 91.75 413 GLY A C 1
ATOM 3264 O O . GLY A 1 413 ? 5.222 -1.306 -32.422 1.00 91.75 413 GLY A O 1
ATOM 3265 N N . ASP A 1 414 ? 7.007 -2.162 -31.361 1.00 95.38 414 ASP A N 1
ATOM 3266 C CA . ASP A 1 414 ? 6.277 -2.678 -30.197 1.00 95.38 414 ASP A CA 1
ATOM 3267 C C . ASP A 1 414 ? 6.171 -1.616 -29.086 1.00 95.38 414 ASP A C 1
ATOM 3269 O O . ASP A 1 414 ? 6.851 -0.592 -29.115 1.00 95.38 414 ASP A O 1
ATOM 3273 N N . ALA A 1 415 ? 5.297 -1.821 -28.101 1.00 96.00 415 ALA A N 1
ATOM 3274 C CA . ALA A 1 415 ? 5.159 -0.945 -26.941 1.00 96.00 415 ALA A CA 1
ATOM 3275 C C . ALA A 1 415 ? 6.491 -0.815 -26.178 1.00 96.00 415 ALA A C 1
ATOM 3277 O O . ALA A 1 415 ? 7.198 -1.805 -25.996 1.00 96.00 415 ALA A O 1
ATOM 3278 N N . LEU A 1 416 ? 6.807 0.398 -25.708 1.00 97.50 416 LEU A N 1
ATOM 3279 C CA . LEU A 1 416 ? 7.980 0.649 -24.869 1.00 97.50 416 LEU A CA 1
ATOM 3280 C C . LEU A 1 416 ? 7.979 -0.279 -23.649 1.00 97.50 416 LEU A C 1
ATOM 3282 O O . LEU A 1 416 ? 6.998 -0.339 -22.899 1.00 97.50 416 LEU A O 1
ATOM 3286 N N . ASP A 1 417 ? 9.101 -0.966 -23.468 1.00 97.38 417 ASP A N 1
ATOM 3287 C CA . ASP A 1 417 ? 9.365 -1.845 -22.337 1.00 97.38 417 ASP A CA 1
ATOM 3288 C C . ASP A 1 417 ? 9.302 -1.108 -20.995 1.00 97.38 417 ASP A C 1
ATOM 3290 O O . ASP A 1 417 ? 9.266 0.122 -20.935 1.00 97.38 417 ASP A O 1
ATOM 3294 N N . MET A 1 418 ? 9.319 -1.860 -19.895 1.00 97.12 418 MET A N 1
ATOM 3295 C CA . MET A 1 418 ? 9.499 -1.251 -18.583 1.00 97.12 418 MET A CA 1
ATOM 3296 C C . MET A 1 418 ? 10.934 -0.726 -18.473 1.00 97.12 418 MET A C 1
ATOM 3298 O O . MET A 1 418 ? 11.878 -1.511 -18.395 1.00 97.12 418 MET A O 1
ATOM 3302 N N . VAL A 1 419 ? 11.095 0.594 -18.447 1.00 97.88 419 VAL A N 1
ATOM 3303 C CA . VAL A 1 419 ? 12.386 1.275 -18.291 1.00 97.88 419 VAL A CA 1
ATOM 3304 C C . VAL A 1 419 ? 12.480 1.846 -16.882 1.00 97.88 419 VAL A C 1
ATOM 3306 O O . VAL A 1 419 ? 11.510 2.420 -16.383 1.00 97.88 419 VAL A O 1
ATOM 3309 N N . ILE A 1 420 ? 13.635 1.688 -16.234 1.00 97.00 420 ILE A N 1
ATOM 3310 C CA . ILE A 1 420 ? 13.903 2.238 -14.902 1.00 97.00 420 ILE A CA 1
ATOM 3311 C C . ILE A 1 420 ? 15.239 2.982 -14.851 1.00 97.00 420 ILE A C 1
ATOM 3313 O O . ILE A 1 420 ? 16.286 2.458 -15.235 1.00 97.00 420 ILE A O 1
ATOM 3317 N N . ASP A 1 421 ? 15.186 4.186 -14.292 1.00 97.06 421 ASP A N 1
ATOM 3318 C CA . ASP A 1 421 ? 16.319 4.939 -13.766 1.00 97.06 421 ASP A CA 1
ATOM 3319 C C . ASP A 1 421 ? 16.322 4.819 -12.235 1.00 97.06 421 ASP A C 1
ATOM 3321 O O . ASP A 1 421 ? 15.289 5.015 -11.595 1.00 97.06 421 ASP A O 1
ATOM 3325 N N . ARG A 1 422 ? 17.473 4.461 -11.653 1.00 94.88 422 ARG A N 1
ATOM 3326 C CA . ARG A 1 422 ? 17.682 4.272 -10.203 1.00 94.88 422 ARG A CA 1
ATOM 3327 C C . ARG A 1 422 ? 18.576 5.346 -9.580 1.00 94.88 422 ARG A C 1
ATOM 3329 O O . ARG A 1 422 ? 19.089 5.153 -8.480 1.00 94.88 422 ARG A O 1
ATOM 3336 N N . ARG A 1 423 ? 18.819 6.450 -10.289 1.00 94.50 423 ARG A N 1
ATOM 3337 C CA . ARG A 1 423 ? 19.567 7.577 -9.733 1.00 94.50 423 ARG A CA 1
ATOM 3338 C C . ARG A 1 423 ? 18.837 8.127 -8.514 1.00 94.50 423 ARG A C 1
ATOM 3340 O O . ARG A 1 423 ? 17.638 8.398 -8.560 1.00 94.50 423 ARG A O 1
ATOM 3347 N N . HIS A 1 424 ? 19.605 8.396 -7.464 1.00 94.56 424 HIS A N 1
ATOM 3348 C CA . HIS A 1 424 ? 19.165 9.266 -6.382 1.00 94.56 424 HIS A CA 1
ATOM 3349 C C . HIS A 1 424 ? 19.209 10.709 -6.878 1.00 94.56 424 HIS A C 1
ATOM 3351 O O . HIS A 1 424 ? 20.261 11.349 -6.886 1.00 94.56 424 HIS A O 1
ATOM 3357 N N . TYR A 1 425 ? 18.073 11.207 -7.356 1.00 95.62 425 TYR A N 1
ATOM 3358 C CA . TYR A 1 425 ? 18.011 12.475 -8.071 1.00 95.62 425 TYR A CA 1
ATOM 3359 C C . TYR A 1 425 ? 16.752 13.260 -7.703 1.00 95.62 425 TYR A C 1
ATOM 3361 O O . TYR A 1 425 ? 15.649 12.717 -7.676 1.00 95.62 425 TYR A O 1
ATOM 3369 N N . LYS A 1 426 ? 16.930 14.547 -7.367 1.00 95.44 426 LYS A N 1
ATOM 3370 C CA . LYS A 1 426 ? 15.856 15.495 -6.999 1.00 95.44 426 LYS A CA 1
ATOM 3371 C C . LYS A 1 426 ? 14.843 14.951 -5.974 1.00 95.44 426 LYS A C 1
ATOM 3373 O O . LYS A 1 426 ? 13.651 15.211 -6.068 1.00 95.44 426 LYS A O 1
ATOM 3378 N N . GLY A 1 427 ? 15.320 14.199 -4.979 1.00 94.44 427 GLY A N 1
ATOM 3379 C CA . GLY A 1 427 ? 14.474 13.650 -3.912 1.00 94.44 427 GLY A CA 1
ATOM 3380 C C . GLY A 1 427 ? 13.771 12.332 -4.251 1.00 94.44 427 GLY A C 1
ATOM 3381 O O . GLY A 1 427 ? 12.948 11.877 -3.458 1.00 94.44 427 GLY A O 1
ATOM 3382 N N . PHE A 1 428 ? 14.112 11.693 -5.373 1.00 96.44 428 PHE A N 1
ATOM 3383 C CA . PHE A 1 428 ? 13.606 10.382 -5.785 1.00 96.44 428 PHE A CA 1
ATOM 3384 C C . PHE A 1 428 ? 14.738 9.354 -5.842 1.00 96.44 428 PHE A C 1
ATOM 3386 O O . PHE A 1 428 ? 15.879 9.704 -6.130 1.00 96.44 428 PHE A O 1
ATOM 3393 N N . SER A 1 429 ? 14.418 8.093 -5.545 1.00 94.44 429 SER A N 1
ATOM 3394 C CA . SER A 1 429 ? 15.340 6.944 -5.616 1.00 94.44 429 SER A CA 1
ATOM 3395 C C . SER A 1 429 ? 15.192 6.148 -6.914 1.00 94.44 429 SER A C 1
ATOM 3397 O O . SER A 1 429 ? 16.080 5.383 -7.284 1.00 94.44 429 SER A O 1
ATOM 3399 N N . ALA A 1 430 ? 14.060 6.300 -7.605 1.00 95.31 430 ALA A N 1
ATOM 3400 C CA . ALA A 1 430 ? 13.852 5.714 -8.918 1.00 95.31 430 ALA A CA 1
ATOM 3401 C C . ALA A 1 430 ? 12.745 6.429 -9.694 1.00 95.31 430 ALA A C 1
ATOM 3403 O O . ALA A 1 430 ? 11.767 6.893 -9.106 1.00 95.31 430 ALA A O 1
ATOM 3404 N N . VAL A 1 431 ? 12.852 6.419 -11.020 1.00 97.81 431 VAL A N 1
ATOM 3405 C CA . VAL A 1 431 ? 11.802 6.821 -11.963 1.00 97.81 431 VAL A CA 1
ATOM 3406 C C . VAL A 1 431 ? 11.654 5.710 -12.988 1.00 97.81 431 VAL A C 1
ATOM 3408 O O . VAL A 1 431 ? 12.638 5.257 -13.568 1.00 97.81 431 VAL A O 1
ATOM 3411 N N . TYR A 1 432 ? 10.433 5.229 -13.189 1.00 97.50 432 TYR A N 1
ATOM 3412 C CA . TYR A 1 432 ? 10.192 4.081 -14.053 1.00 97.50 432 TYR A CA 1
ATOM 3413 C C . TYR A 1 432 ? 8.823 4.121 -14.704 1.00 97.50 432 TYR A C 1
ATOM 3415 O O . TYR A 1 432 ? 7.880 4.732 -14.198 1.00 97.50 432 TYR A O 1
ATOM 3423 N N . GLY A 1 433 ? 8.696 3.429 -15.827 1.00 97.19 433 GLY A N 1
ATOM 3424 C CA . GLY A 1 433 ? 7.418 3.248 -16.491 1.00 97.19 433 GLY A CA 1
ATOM 3425 C C . GLY A 1 433 ? 7.522 2.390 -17.733 1.00 97.19 433 GLY A C 1
ATOM 3426 O O . GLY A 1 433 ? 8.602 1.983 -18.147 1.00 97.19 433 GLY A O 1
ATOM 3427 N N . GLN A 1 434 ? 6.362 2.116 -18.306 1.00 96.75 434 GLN A N 1
ATOM 3428 C CA . GLN A 1 434 ? 6.184 1.262 -19.471 1.00 96.75 434 GLN A CA 1
ATOM 3429 C C . GLN A 1 434 ? 5.072 1.817 -20.352 1.00 96.75 434 GLN A C 1
ATOM 3431 O O . GLN A 1 434 ? 4.271 2.647 -19.912 1.00 96.75 434 GLN A O 1
ATOM 3436 N N . GLN A 1 435 ? 4.969 1.315 -21.576 1.00 96.88 435 GLN A N 1
ATOM 3437 C CA . GLN A 1 435 ? 3.832 1.598 -22.438 1.00 96.88 435 GLN A CA 1
ATOM 3438 C C . GLN A 1 435 ? 2.844 0.429 -22.433 1.00 96.88 435 GLN A C 1
ATOM 3440 O O . GLN A 1 435 ? 3.204 -0.737 -22.610 1.00 96.88 435 GLN A O 1
ATOM 3445 N N . PHE A 1 436 ? 1.564 0.739 -22.240 1.00 94.25 436 PHE A N 1
ATOM 3446 C CA . PHE A 1 436 ? 0.507 -0.258 -22.322 1.00 94.25 436 PHE A CA 1
ATOM 3447 C C . PHE A 1 436 ? 0.248 -0.663 -23.765 1.00 94.25 436 PHE A C 1
ATOM 3449 O O . PHE A 1 436 ? -0.084 0.175 -24.605 1.00 94.25 436 PHE A O 1
ATOM 3456 N N . LEU A 1 437 ? 0.293 -1.969 -24.028 1.00 88.00 437 LEU A N 1
ATOM 3457 C CA . LEU A 1 437 ? 0.062 -2.516 -25.366 1.00 88.00 437 LEU A CA 1
ATOM 3458 C C . LEU A 1 437 ? -1.315 -2.138 -25.917 1.00 88.00 437 LEU A C 1
ATOM 3460 O O . LEU A 1 437 ? -1.463 -1.784 -27.076 1.00 88.00 437 LEU A O 1
ATOM 3464 N N . LYS A 1 438 ? -2.348 -2.194 -25.078 1.00 86.25 438 LYS A N 1
ATOM 3465 C CA . LYS A 1 438 ? -3.733 -2.030 -25.531 1.00 86.25 438 LYS A CA 1
ATOM 3466 C C . LYS A 1 438 ? -4.096 -0.595 -25.900 1.00 86.25 438 LYS A C 1
ATOM 3468 O O . LYS A 1 438 ? -4.980 -0.376 -26.724 1.00 86.25 438 LYS A O 1
ATOM 3473 N N . THR A 1 439 ? -3.485 0.386 -25.240 1.00 91.19 439 THR A N 1
ATOM 3474 C CA . THR A 1 439 ? -3.879 1.797 -25.370 1.00 91.19 439 THR A CA 1
ATOM 3475 C C . THR A 1 439 ? -2.777 2.687 -25.924 1.00 91.19 439 THR A C 1
ATOM 3477 O O . THR A 1 439 ? -3.060 3.832 -26.275 1.00 91.19 439 THR A O 1
ATOM 3480 N N . GLY A 1 440 ? -1.537 2.194 -25.982 1.00 94.31 440 GLY A N 1
ATOM 3481 C CA . GLY A 1 440 ? -0.361 2.968 -26.361 1.00 94.31 440 GLY A CA 1
ATOM 3482 C C . GLY A 1 440 ? 0.025 4.036 -25.338 1.00 94.31 440 GLY A C 1
ATOM 3483 O O . GLY A 1 440 ? 0.919 4.825 -25.600 1.00 94.31 440 GLY A O 1
ATOM 3484 N N . GLN A 1 441 ? -0.628 4.111 -24.177 1.00 97.12 441 GLN A N 1
ATOM 3485 C CA . GLN A 1 441 ? -0.309 5.115 -23.158 1.00 97.12 441 GLN A CA 1
ATOM 3486 C C . GLN A 1 441 ? 0.946 4.715 -22.388 1.00 97.12 441 GLN A C 1
ATOM 3488 O O . GLN A 1 441 ? 1.124 3.541 -22.069 1.00 97.12 441 GLN A O 1
ATOM 3493 N N . ILE A 1 442 ? 1.771 5.695 -22.031 1.00 97.88 442 ILE A N 1
ATOM 3494 C CA . ILE A 1 442 ? 2.844 5.501 -21.057 1.00 97.88 442 ILE A CA 1
ATOM 3495 C C . ILE A 1 442 ? 2.242 5.623 -19.669 1.00 97.88 442 ILE A C 1
ATOM 3497 O O . ILE A 1 442 ? 1.537 6.591 -19.386 1.00 97.88 442 ILE A O 1
ATOM 3501 N N . ILE A 1 443 ? 2.546 4.653 -18.818 1.00 97.88 443 ILE A N 1
ATOM 3502 C CA . ILE A 1 443 ? 2.231 4.654 -17.398 1.00 97.88 443 ILE A CA 1
ATOM 3503 C C . ILE A 1 443 ? 3.531 4.542 -16.605 1.00 97.88 443 ILE A C 1
ATOM 3505 O O . ILE A 1 443 ? 4.386 3.711 -16.913 1.00 97.88 443 ILE A O 1
ATOM 3509 N N . GLY A 1 444 ? 3.692 5.373 -15.583 1.00 97.19 444 GLY A N 1
ATOM 3510 C CA . GLY A 1 444 ? 4.929 5.418 -14.812 1.00 97.19 444 GLY A CA 1
ATOM 3511 C C . GLY A 1 444 ? 4.727 5.882 -13.382 1.00 97.19 444 GLY A C 1
ATOM 3512 O O . GLY A 1 444 ? 3.646 6.331 -13.001 1.00 97.19 444 GLY A O 1
ATOM 3513 N N . CYS A 1 445 ? 5.777 5.736 -12.584 1.00 96.62 445 CYS A N 1
ATOM 3514 C CA . CYS A 1 445 ? 5.830 6.067 -11.168 1.00 96.62 445 CYS A CA 1
ATOM 3515 C C . CYS A 1 445 ? 7.239 6.559 -10.816 1.00 96.62 445 CYS A C 1
ATOM 3517 O O . CYS A 1 445 ? 8.211 6.258 -11.511 1.00 96.62 445 CYS A O 1
ATOM 3519 N N . ALA A 1 446 ? 7.352 7.287 -9.709 1.00 95.56 446 ALA A N 1
ATOM 3520 C CA . ALA A 1 446 ? 8.635 7.603 -9.096 1.00 95.56 446 ALA A CA 1
ATOM 3521 C C . ALA A 1 446 ? 8.624 7.160 -7.632 1.00 95.56 446 ALA A C 1
ATOM 3523 O O . ALA A 1 446 ? 7.629 7.353 -6.925 1.00 95.56 446 ALA A O 1
ATOM 3524 N N . SER A 1 447 ? 9.713 6.536 -7.198 1.00 93.62 447 SER A N 1
ATOM 3525 C CA . SER A 1 447 ? 9.915 6.131 -5.809 1.00 93.62 447 SER A CA 1
ATOM 3526 C C . SER A 1 447 ? 10.554 7.284 -5.039 1.00 93.62 447 SER A C 1
ATOM 3528 O O . SER A 1 447 ? 11.547 7.842 -5.517 1.00 93.62 447 SER A O 1
ATOM 3530 N N . PRO A 1 448 ? 10.027 7.664 -3.864 1.00 93.62 448 PRO A N 1
ATOM 3531 C CA . PRO A 1 448 ? 10.628 8.721 -3.069 1.00 93.62 448 PRO A CA 1
ATOM 3532 C C . PRO A 1 448 ? 12.029 8.318 -2.599 1.00 93.62 448 PRO A C 1
ATOM 3534 O O . PRO A 1 448 ? 12.334 7.142 -2.403 1.00 93.62 448 PRO A O 1
ATOM 3537 N N . GLY A 1 449 ? 12.901 9.304 -2.423 1.00 92.12 449 GLY A N 1
ATOM 3538 C CA . GLY A 1 449 ? 14.233 9.107 -1.849 1.00 92.12 449 GLY A CA 1
ATOM 3539 C C . GLY A 1 449 ? 14.213 8.960 -0.325 1.00 92.12 449 GLY A C 1
ATOM 3540 O O . GLY A 1 449 ? 15.200 8.531 0.257 1.00 92.12 449 GLY A O 1
ATOM 3541 N N . CYS A 1 450 ? 13.103 9.319 0.332 1.00 90.81 450 CYS A N 1
ATOM 3542 C CA . CYS A 1 450 ? 12.949 9.260 1.784 1.00 90.81 450 CYS A CA 1
ATOM 3543 C C . CYS A 1 450 ? 11.518 8.845 2.169 1.00 90.81 450 CYS A C 1
ATOM 3545 O O . CYS A 1 450 ? 10.609 9.677 2.221 1.00 90.81 450 CYS A O 1
ATOM 3547 N N . ASP A 1 451 ? 11.325 7.560 2.470 1.00 89.62 451 ASP A N 1
ATOM 3548 C CA . ASP A 1 451 ? 10.031 6.989 2.874 1.00 89.62 451 ASP A CA 1
ATOM 3549 C C . ASP A 1 451 ? 9.355 7.715 4.059 1.00 89.62 451 ASP A C 1
ATOM 3551 O O . ASP A 1 451 ? 8.140 7.940 4.001 1.00 89.62 451 ASP A O 1
ATOM 3555 N N . PRO A 1 452 ? 10.076 8.125 5.131 1.00 90.75 452 PRO A N 1
ATOM 3556 C CA . PRO A 1 452 ? 9.474 8.880 6.230 1.00 90.75 452 PRO A CA 1
ATOM 3557 C C . PRO A 1 452 ? 8.751 10.159 5.795 1.00 90.75 452 PRO A C 1
ATOM 3559 O O . PRO A 1 452 ? 7.671 10.445 6.309 1.00 90.75 452 PRO A O 1
ATOM 3562 N N . ASN A 1 453 ? 9.290 10.893 4.816 1.00 91.44 453 ASN A N 1
ATOM 3563 C CA . ASN A 1 453 ? 8.677 12.137 4.339 1.00 91.44 453 ASN A CA 1
ATOM 3564 C C . ASN A 1 453 ? 7.332 11.880 3.641 1.00 91.44 453 ASN A C 1
ATOM 3566 O O . ASN A 1 453 ? 6.407 12.687 3.745 1.00 91.44 453 ASN A O 1
ATOM 3570 N N . GLU A 1 454 ? 7.203 10.723 2.991 1.00 93.94 454 GLU A N 1
ATOM 3571 C CA . GLU A 1 454 ? 6.000 10.302 2.268 1.00 93.94 454 GLU A CA 1
ATOM 3572 C C . GLU A 1 454 ? 5.051 9.428 3.107 1.00 93.94 454 GLU A C 1
ATOM 3574 O O . GLU A 1 454 ? 4.017 8.953 2.622 1.00 93.94 454 GLU A O 1
ATOM 3579 N N . THR A 1 455 ? 5.354 9.219 4.391 1.00 94.19 455 THR A N 1
ATOM 3580 C CA . THR A 1 455 ? 4.543 8.366 5.261 1.00 94.19 455 THR A CA 1
ATOM 3581 C C . THR A 1 455 ? 3.195 9.017 5.580 1.00 94.19 455 THR A C 1
ATOM 3583 O O . THR A 1 455 ? 3.129 10.131 6.092 1.00 94.19 455 THR A O 1
ATOM 3586 N N . ARG A 1 456 ? 2.095 8.301 5.297 1.00 92.50 456 ARG A N 1
ATOM 3587 C CA . ARG A 1 456 ? 0.696 8.739 5.522 1.00 92.50 456 ARG A CA 1
ATOM 3588 C C . ARG A 1 456 ? 0.321 10.075 4.855 1.00 92.50 456 ARG A C 1
ATOM 3590 O O . ARG A 1 456 ? -0.668 10.699 5.247 1.00 92.50 456 ARG A O 1
ATOM 3597 N N . GLN A 1 457 ? 1.069 10.504 3.838 1.00 94.06 457 GLN A N 1
ATOM 3598 C CA . GLN A 1 457 ? 0.759 11.722 3.093 1.00 94.06 457 GLN A CA 1
ATOM 3599 C C . GLN A 1 457 ? -0.553 11.594 2.315 1.00 94.06 457 GLN A C 1
ATOM 3601 O O . GLN A 1 457 ? -0.847 10.565 1.712 1.00 94.06 457 GLN A O 1
ATOM 3606 N N . ASN A 1 458 ? -1.332 12.676 2.269 1.00 93.25 458 ASN A N 1
ATOM 3607 C CA . ASN A 1 458 ? -2.650 12.675 1.635 1.00 93.25 458 ASN A CA 1
ATOM 3608 C C . ASN A 1 458 ? -2.572 12.286 0.144 1.00 93.25 458 ASN A C 1
ATOM 3610 O O . ASN A 1 458 ? -1.822 12.890 -0.629 1.00 93.25 458 ASN A O 1
ATOM 3614 N N . LEU A 1 459 ? -3.394 11.312 -0.263 1.00 93.62 459 LEU A N 1
ATOM 3615 C CA . LEU A 1 459 ? -3.424 10.790 -1.631 1.00 93.62 459 LEU A CA 1
ATOM 3616 C C . LEU A 1 459 ? -4.150 11.698 -2.644 1.00 93.62 459 LEU A C 1
ATOM 3618 O O . LEU A 1 459 ? -4.066 11.465 -3.848 1.00 93.62 459 LEU A O 1
ATOM 3622 N N . LYS A 1 460 ? -4.900 12.708 -2.182 1.00 92.25 460 LYS A N 1
ATOM 3623 C CA . LYS A 1 460 ? -5.724 13.568 -3.056 1.00 92.25 460 LYS A CA 1
ATOM 3624 C C . LYS A 1 460 ? -4.915 14.491 -3.964 1.00 92.25 460 LYS A C 1
ATOM 3626 O O . LYS A 1 460 ? -5.434 14.922 -4.986 1.00 92.25 460 LYS A O 1
ATOM 3631 N N . TYR A 1 461 ? -3.688 14.816 -3.577 1.00 91.69 461 TYR A N 1
ATOM 3632 C CA . TYR A 1 461 ? -2.846 15.765 -4.296 1.00 91.69 461 TYR A CA 1
ATOM 3633 C C . TYR A 1 461 ? -1.553 15.089 -4.711 1.00 91.69 461 TYR A C 1
ATOM 3635 O O . TYR A 1 461 ? -1.028 14.260 -3.968 1.00 91.69 461 TYR A O 1
ATOM 3643 N N . ASN A 1 462 ? -1.015 15.479 -5.857 1.00 95.00 462 ASN A N 1
ATOM 3644 C CA . ASN A 1 462 ? 0.318 15.086 -6.283 1.00 95.00 462 ASN A CA 1
ATOM 3645 C C . ASN A 1 462 ? 1.301 16.249 -6.097 1.00 95.00 462 ASN A C 1
ATOM 3647 O O . ASN A 1 462 ? 0.892 17.409 -6.149 1.00 95.00 462 ASN A O 1
ATOM 3651 N N . SER A 1 463 ? 2.575 15.953 -5.830 1.00 95.69 463 SER A N 1
ATOM 3652 C CA . SER A 1 463 ? 3.599 16.986 -5.650 1.00 95.69 463 SER A CA 1
ATOM 3653 C C . SER A 1 463 ? 4.055 17.562 -6.990 1.00 95.69 463 SER A C 1
ATOM 3655 O O . SER A 1 463 ? 4.091 16.865 -8.006 1.00 95.69 463 SER A O 1
ATOM 3657 N N . LYS A 1 464 ? 4.432 18.846 -6.978 1.00 96.62 464 LYS A N 1
ATOM 3658 C CA . LYS A 1 464 ? 5.065 19.516 -8.122 1.00 96.62 464 LYS A CA 1
ATOM 3659 C C . LYS A 1 464 ? 6.353 18.796 -8.521 1.00 96.62 464 LYS A C 1
ATOM 3661 O O . LYS A 1 464 ? 6.499 18.439 -9.682 1.00 96.62 464 LYS A O 1
ATOM 3666 N N . ASP A 1 465 ? 7.194 18.480 -7.538 1.00 96.81 465 ASP A N 1
ATOM 3667 C CA . ASP A 1 465 ? 8.468 17.780 -7.731 1.00 96.81 465 ASP A CA 1
ATOM 3668 C C . ASP A 1 465 ? 8.293 16.442 -8.459 1.00 96.81 465 ASP A C 1
ATOM 3670 O O . ASP A 1 465 ? 9.100 16.090 -9.314 1.00 96.81 465 ASP A O 1
ATOM 3674 N N . PHE A 1 466 ? 7.203 15.713 -8.179 1.00 97.75 466 PHE A N 1
ATOM 3675 C CA . PHE A 1 466 ? 6.885 14.479 -8.894 1.00 97.75 466 PHE A CA 1
ATOM 3676 C C . PHE A 1 466 ? 6.551 14.721 -10.365 1.00 97.75 466 PHE A C 1
ATOM 3678 O O . PHE A 1 466 ? 7.019 13.985 -11.228 1.00 97.75 466 PHE A O 1
ATOM 3685 N N . LEU A 1 467 ? 5.744 15.740 -10.665 1.00 97.75 467 LEU A N 1
ATOM 3686 C CA . LEU A 1 467 ? 5.415 16.083 -12.048 1.00 97.75 467 LEU A CA 1
ATOM 3687 C C . LEU A 1 467 ? 6.655 16.545 -12.814 1.00 97.75 467 LEU A C 1
ATOM 3689 O O . LEU A 1 467 ? 6.830 16.163 -13.968 1.00 97.75 467 LEU A O 1
ATOM 3693 N N . GLU A 1 468 ? 7.517 17.333 -12.173 1.00 97.69 468 GLU A N 1
ATOM 3694 C CA . GLU A 1 468 ? 8.761 17.822 -12.765 1.00 97.69 468 GLU A CA 1
ATOM 3695 C C . GLU A 1 468 ? 9.716 16.665 -13.068 1.00 97.69 468 GLU A C 1
ATOM 3697 O O . GLU A 1 468 ? 10.152 16.542 -14.211 1.00 97.69 468 GLU A O 1
ATOM 3702 N N . ILE A 1 469 ? 9.957 15.756 -12.112 1.00 97.88 469 ILE A N 1
ATOM 3703 C CA . ILE A 1 469 ? 10.907 14.659 -12.326 1.00 97.88 469 ILE A CA 1
ATOM 3704 C C . ILE A 1 469 ? 10.447 13.683 -13.414 1.00 97.88 469 ILE A C 1
ATOM 3706 O O . ILE A 1 469 ? 11.255 13.282 -14.250 1.00 97.88 469 ILE A O 1
ATOM 3710 N N . VAL A 1 470 ? 9.161 13.303 -13.449 1.00 98.06 470 VAL A N 1
ATOM 3711 C CA . VAL A 1 470 ? 8.683 12.367 -14.480 1.00 98.06 470 VAL A CA 1
ATOM 3712 C C . VAL A 1 470 ? 8.629 13.034 -15.849 1.00 98.06 470 VAL A C 1
ATOM 3714 O O . VAL A 1 470 ? 8.921 12.379 -16.843 1.00 98.06 470 VAL A O 1
ATOM 3717 N N . SER A 1 471 ? 8.313 14.332 -15.919 1.00 97.62 471 SER A N 1
ATOM 3718 C CA . SER A 1 471 ? 8.341 15.073 -17.186 1.00 97.62 471 SER A CA 1
ATOM 3719 C C . SER A 1 471 ? 9.764 15.182 -17.726 1.00 97.62 471 SER A C 1
ATOM 3721 O O . SER A 1 471 ? 9.984 14.948 -18.912 1.00 97.62 471 SER A O 1
ATOM 3723 N N . GLU A 1 472 ? 10.724 15.501 -16.858 1.00 97.75 472 GLU A N 1
ATOM 3724 C CA . GLU A 1 472 ? 12.141 15.619 -17.190 1.00 97.75 472 GLU A CA 1
ATOM 3725 C C . GLU A 1 472 ? 12.710 14.288 -17.676 1.00 97.75 472 GLU A C 1
ATOM 3727 O O . GLU A 1 472 ? 13.118 14.188 -18.829 1.00 97.75 472 GLU A O 1
ATOM 3732 N N . VAL A 1 473 ? 12.652 13.238 -16.851 1.00 98.12 473 VAL A N 1
ATOM 3733 C CA . VAL A 1 473 ? 13.291 11.950 -17.159 1.00 98.12 473 VAL A CA 1
ATOM 3734 C C . VAL A 1 473 ? 12.711 11.308 -18.421 1.00 98.12 473 VAL A C 1
ATOM 3736 O O . VAL A 1 473 ? 13.465 10.870 -19.289 1.00 98.12 473 VAL A O 1
ATOM 3739 N N . PHE A 1 474 ? 11.382 11.279 -18.577 1.00 98.19 474 PHE A N 1
ATOM 3740 C CA . PHE A 1 474 ? 10.777 10.679 -19.771 1.00 98.19 474 PHE A CA 1
ATOM 3741 C C . PHE A 1 474 ? 11.059 11.504 -21.036 1.00 98.19 474 PHE A C 1
ATOM 3743 O O . PHE A 1 474 ? 11.283 10.916 -22.095 1.00 98.19 474 PHE A O 1
ATOM 3750 N N . SER A 1 475 ? 11.097 12.840 -20.943 1.00 97.88 475 SER A N 1
ATOM 3751 C CA . SER A 1 475 ? 11.448 13.696 -22.088 1.00 97.88 475 SER A CA 1
ATOM 3752 C C . SER A 1 475 ? 12.934 13.616 -22.439 1.00 97.88 475 SER A C 1
ATOM 3754 O O . SER A 1 475 ? 13.290 13.715 -23.609 1.00 97.88 475 SER A O 1
ATOM 3756 N N . GLU A 1 476 ? 13.815 13.405 -21.461 1.00 97.62 476 GLU A N 1
ATOM 3757 C CA . GLU A 1 476 ? 15.235 13.160 -21.715 1.00 97.62 476 GLU A CA 1
ATOM 3758 C C . GLU A 1 476 ? 15.458 11.831 -22.436 1.00 97.62 476 GLU A C 1
ATOM 3760 O O . GLU A 1 476 ? 16.246 11.792 -23.384 1.00 97.62 476 GLU A O 1
ATOM 3765 N N . TRP A 1 477 ? 14.763 10.763 -22.016 1.00 98.19 477 TRP A N 1
ATOM 3766 C CA . TRP A 1 477 ? 14.814 9.455 -22.676 1.00 98.19 477 TRP A CA 1
ATOM 3767 C C . TRP A 1 477 ? 14.322 9.534 -24.123 1.00 98.19 477 TRP A C 1
ATOM 3769 O O . TRP A 1 477 ? 15.004 9.056 -25.029 1.00 98.19 477 TRP A O 1
ATOM 3779 N N . ILE A 1 478 ? 13.144 10.130 -24.337 1.00 98.12 478 ILE A N 1
ATOM 3780 C CA . ILE A 1 478 ? 12.489 10.247 -25.645 1.00 98.12 478 ILE A CA 1
ATOM 3781 C C . ILE A 1 478 ? 11.974 11.692 -25.809 1.00 98.12 478 ILE A C 1
ATOM 3783 O O . ILE A 1 478 ? 10.880 12.008 -25.331 1.00 98.12 478 ILE A O 1
ATOM 3787 N N . PRO A 1 479 ? 12.697 12.576 -26.528 1.00 97.56 479 PRO A N 1
ATOM 3788 C CA . PRO A 1 479 ? 12.366 14.002 -26.645 1.00 97.56 479 PRO A CA 1
ATOM 3789 C C . PRO A 1 479 ? 10.973 14.282 -27.212 1.00 97.56 479 PRO A C 1
ATOM 3791 O O . PRO A 1 479 ? 10.339 15.277 -26.857 1.00 97.56 479 PRO A O 1
ATOM 3794 N N . ASN A 1 480 ? 10.448 13.376 -28.042 1.00 95.06 480 ASN A N 1
ATOM 3795 C CA . ASN A 1 480 ? 9.091 13.448 -28.587 1.00 95.06 480 ASN A CA 1
ATOM 3796 C C . ASN A 1 480 ? 8.005 13.481 -27.492 1.00 95.06 480 ASN A C 1
ATOM 3798 O O . ASN A 1 480 ? 6.924 14.032 -27.724 1.00 95.06 480 ASN A O 1
ATOM 3802 N N . LEU A 1 481 ? 8.285 12.942 -26.298 1.00 96.56 481 LEU A N 1
ATOM 3803 C CA . LEU A 1 481 ? 7.357 12.947 -25.165 1.00 96.56 481 LEU A CA 1
ATOM 3804 C C . LEU A 1 481 ? 7.145 14.336 -24.558 1.00 96.56 481 LEU A C 1
ATOM 3806 O O . LEU A 1 481 ? 6.117 14.544 -23.926 1.00 96.56 481 LEU A O 1
ATOM 3810 N N . SER A 1 482 ? 8.013 15.315 -24.825 1.00 95.88 482 SER A N 1
ATOM 3811 C CA . SER A 1 482 ? 7.822 16.704 -24.364 1.00 95.88 482 SER A CA 1
ATOM 3812 C C . SER A 1 482 ? 6.514 17.347 -24.854 1.00 95.88 482 SER A C 1
ATOM 3814 O O . SER A 1 482 ? 6.037 18.319 -24.271 1.00 95.88 482 SER A O 1
ATOM 3816 N N . SER A 1 483 ? 5.909 16.793 -25.910 1.00 93.62 483 SER A N 1
ATOM 3817 C CA . SER A 1 483 ? 4.659 17.277 -26.503 1.00 93.62 483 SER A CA 1
ATOM 3818 C C . SER A 1 483 ? 3.398 16.554 -26.008 1.00 93.62 483 SER A C 1
ATOM 3820 O O . SER A 1 483 ? 2.286 16.972 -26.346 1.00 93.62 483 SER A O 1
ATOM 3822 N N . ILE A 1 484 ? 3.523 15.477 -25.215 1.00 95.19 484 ILE A N 1
ATOM 3823 C CA . ILE A 1 484 ? 2.356 14.716 -24.752 1.00 95.19 484 ILE A CA 1
ATOM 3824 C C . ILE A 1 484 ? 1.791 15.269 -23.443 1.00 95.19 484 ILE A C 1
ATOM 3826 O O . ILE A 1 484 ? 2.499 15.513 -22.473 1.00 95.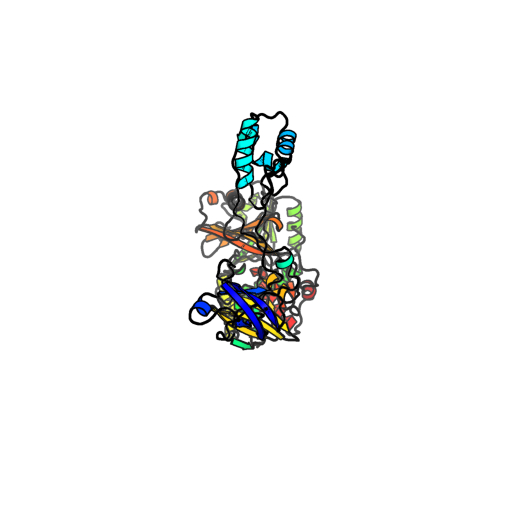19 484 ILE A O 1
ATOM 3830 N N . GLY A 1 485 ? 0.466 15.393 -23.381 1.00 95.75 485 GLY A N 1
ATOM 3831 C CA . GLY A 1 485 ? -0.229 15.686 -22.132 1.00 95.75 485 GLY A CA 1
ATOM 3832 C C . GLY A 1 485 ? -0.364 14.462 -21.221 1.00 95.75 485 GLY A C 1
ATOM 3833 O O . GLY A 1 485 ? -0.628 13.342 -21.680 1.00 95.75 485 GLY A O 1
ATOM 3834 N N . PHE A 1 486 ? -0.311 14.700 -19.910 1.00 96.75 486 PHE A N 1
ATOM 3835 C CA . PHE A 1 486 ? -0.850 13.768 -18.924 1.00 96.75 486 PHE A CA 1
ATOM 3836 C C . PHE A 1 486 ? -2.353 13.565 -19.168 1.00 96.75 486 PHE A C 1
ATOM 3838 O O . PHE A 1 486 ? -3.101 14.517 -19.402 1.00 96.75 486 PHE A O 1
ATOM 3845 N N . HIS A 1 487 ? -2.803 12.315 -19.133 1.00 97.31 487 HIS A N 1
ATOM 3846 C CA . HIS A 1 487 ? -4.224 11.980 -19.097 1.00 97.31 487 HIS A CA 1
ATOM 3847 C C . HIS A 1 487 ? -4.731 11.943 -17.656 1.00 97.31 487 HIS A C 1
ATOM 3849 O O . HIS A 1 487 ? -5.796 12.482 -17.368 1.00 97.31 487 HIS A O 1
ATOM 3855 N N . ALA A 1 488 ? -3.956 11.343 -16.751 1.00 96.81 488 ALA A N 1
ATOM 3856 C CA . ALA A 1 488 ? -4.243 11.353 -15.326 1.00 96.81 488 ALA A CA 1
ATOM 3857 C C . ALA A 1 488 ? -2.959 11.244 -14.502 1.00 96.81 488 ALA A C 1
ATOM 3859 O O . ALA A 1 488 ? -1.959 10.675 -14.944 1.00 96.81 488 ALA A O 1
ATOM 3860 N N . VAL A 1 489 ? -3.033 11.760 -13.280 1.00 97.50 489 VAL A N 1
ATOM 3861 C CA . VAL A 1 489 ? -2.009 11.625 -12.248 1.00 97.50 489 VAL A CA 1
ATOM 3862 C C . VAL A 1 489 ? -2.719 11.240 -10.959 1.00 97.50 489 VAL A C 1
ATOM 3864 O O . VAL A 1 489 ? -3.799 11.755 -10.668 1.00 97.50 489 VAL A O 1
ATOM 3867 N N . TRP A 1 490 ? -2.164 10.285 -10.224 1.00 97.00 490 TRP A N 1
ATOM 3868 C CA . TRP A 1 490 ? -2.744 9.815 -8.972 1.00 97.00 490 TRP A CA 1
ATOM 3869 C C . TRP A 1 490 ? -1.655 9.392 -7.994 1.00 97.00 490 TRP A C 1
ATOM 3871 O O . TRP A 1 490 ? -0.457 9.431 -8.281 1.00 97.00 490 TRP A O 1
ATOM 3881 N N . SER A 1 491 ? -2.073 8.986 -6.802 1.00 96.31 491 SER A N 1
ATOM 3882 C CA . SER A 1 491 ? -1.176 8.397 -5.820 1.00 96.31 491 SER A CA 1
ATOM 3883 C C . SER A 1 491 ? -1.844 7.254 -5.068 1.00 96.31 491 SER A C 1
ATOM 3885 O O . SER A 1 491 ? -3.074 7.150 -5.008 1.00 96.31 491 SER A O 1
ATOM 3887 N N . GLY A 1 492 ? -1.017 6.366 -4.526 1.00 95.38 492 GLY A N 1
ATOM 3888 C CA . GLY A 1 492 ? -1.409 5.240 -3.690 1.00 95.38 492 GLY A CA 1
ATOM 3889 C C . GLY A 1 492 ? -0.381 4.997 -2.593 1.00 95.38 492 GLY A C 1
ATOM 3890 O O . GLY A 1 492 ? 0.666 5.634 -2.562 1.00 95.38 492 GLY A O 1
ATOM 3891 N N . TYR A 1 493 ? -0.681 4.068 -1.691 1.00 95.56 493 TYR A N 1
ATOM 3892 C CA . TYR A 1 493 ? 0.246 3.682 -0.633 1.00 95.56 493 TYR A CA 1
ATOM 3893 C C . TYR A 1 493 ? 0.905 2.343 -0.935 1.00 95.56 493 TYR A C 1
ATOM 3895 O O . TYR A 1 493 ? 0.209 1.361 -1.201 1.00 95.56 493 TYR A O 1
ATOM 3903 N N . TYR A 1 494 ? 2.225 2.290 -0.800 1.00 94.12 494 TYR A N 1
ATOM 3904 C CA . TYR A 1 494 ? 2.955 1.045 -0.577 1.00 94.12 494 TYR A CA 1
ATOM 3905 C C . TYR A 1 494 ? 3.121 0.837 0.923 1.00 94.12 494 TYR A C 1
ATOM 3907 O O . TYR A 1 494 ? 3.279 1.796 1.673 1.00 94.12 494 TYR A O 1
ATOM 3915 N N . THR A 1 495 ? 3.001 -0.406 1.384 1.00 94.00 495 THR A N 1
ATOM 3916 C CA . THR A 1 495 ? 3.118 -0.730 2.810 1.00 94.00 495 THR A CA 1
ATOM 3917 C C . THR A 1 495 ? 4.502 -1.297 3.082 1.00 94.00 495 THR A C 1
ATOM 3919 O O . THR A 1 495 ? 4.819 -2.392 2.620 1.00 94.00 495 THR A O 1
ATOM 3922 N N . GLU A 1 496 ? 5.289 -0.530 3.824 1.00 92.69 496 GLU A N 1
ATOM 3923 C CA . GLU A 1 496 ? 6.667 -0.800 4.240 1.00 92.69 496 GLU A CA 1
ATOM 3924 C C . GLU A 1 496 ? 6.692 -1.343 5.687 1.00 92.69 496 GLU A C 1
ATOM 3926 O O . GLU A 1 496 ? 5.665 -1.277 6.372 1.00 92.69 496 GLU A O 1
ATOM 3931 N N . PRO A 1 497 ? 7.818 -1.896 6.187 1.00 91.19 497 PRO A N 1
ATOM 3932 C CA . PRO A 1 497 ? 9.117 -2.057 5.514 1.00 91.19 497 PRO A CA 1
ATOM 3933 C C . PRO A 1 497 ? 9.332 -3.416 4.833 1.00 91.19 497 PRO A C 1
ATOM 3935 O O . PRO A 1 497 ? 10.342 -3.619 4.157 1.00 91.19 497 PRO A O 1
ATOM 3938 N N . ARG A 1 498 ? 8.436 -4.386 5.044 1.00 92.38 498 ARG A N 1
ATOM 3939 C CA . ARG A 1 498 ? 8.646 -5.775 4.612 1.00 92.38 498 ARG A CA 1
ATOM 3940 C C . ARG A 1 498 ? 7.343 -6.526 4.388 1.00 92.38 498 ARG A C 1
ATOM 3942 O O . ARG A 1 498 ? 6.322 -6.184 4.981 1.00 92.38 498 ARG A O 1
ATOM 3949 N N . TYR A 1 499 ? 7.438 -7.608 3.623 1.00 95.62 499 TYR A N 1
ATOM 3950 C CA . TYR A 1 499 ? 6.377 -8.599 3.465 1.00 95.62 499 TYR A CA 1
ATOM 3951 C C . TYR A 1 499 ? 6.133 -9.330 4.786 1.00 95.62 499 TYR A C 1
ATOM 3953 O O . TYR A 1 499 ? 7.092 -9.751 5.435 1.00 95.62 499 TYR A O 1
ATOM 3961 N N . ILE A 1 500 ? 4.865 -9.502 5.158 1.00 97.81 500 ILE A N 1
ATOM 3962 C CA . ILE A 1 500 ? 4.456 -10.326 6.298 1.00 97.81 500 ILE A CA 1
ATOM 3963 C C . ILE A 1 500 ? 3.425 -11.336 5.800 1.00 97.81 500 ILE A C 1
ATOM 3965 O O . ILE A 1 500 ? 2.356 -10.948 5.321 1.00 97.81 500 ILE A O 1
ATOM 3969 N N . VAL A 1 501 ? 3.760 -12.620 5.920 1.00 98.44 501 VAL A N 1
ATOM 3970 C CA . VAL A 1 501 ? 2.917 -13.766 5.562 1.00 98.44 501 VAL A CA 1
ATOM 3971 C C . VAL A 1 501 ? 2.880 -14.712 6.754 1.00 98.44 501 VAL A C 1
ATOM 3973 O O . VAL A 1 501 ? 3.773 -15.531 6.955 1.00 98.44 501 VAL A O 1
ATOM 3976 N N . ASP A 1 502 ? 1.846 -14.569 7.573 1.00 98.31 502 ASP A N 1
ATOM 3977 C CA . ASP A 1 502 ? 1.743 -15.228 8.869 1.00 98.31 502 ASP A CA 1
ATOM 3978 C C . ASP A 1 502 ? 0.323 -15.778 9.086 1.00 98.31 502 ASP A C 1
ATOM 3980 O O . ASP A 1 502 ? -0.575 -15.049 9.525 1.00 98.31 502 ASP A O 1
ATOM 3984 N N . PRO A 1 503 ? 0.090 -17.061 8.750 1.00 98.06 503 PRO A N 1
ATOM 3985 C CA . PRO A 1 503 ? -1.191 -17.711 8.984 1.00 98.06 503 PRO A CA 1
ATOM 3986 C C . PRO A 1 503 ? -1.606 -17.799 10.446 1.00 98.06 503 PRO A C 1
ATOM 3988 O O . PRO A 1 503 ? -2.797 -17.730 10.708 1.00 98.06 503 PRO A O 1
ATOM 3991 N N . GLU A 1 504 ? -0.677 -17.891 11.396 1.00 96.31 504 GLU A N 1
ATOM 3992 C CA . GLU A 1 504 ? -1.017 -18.013 12.822 1.00 96.31 504 GLU A CA 1
ATOM 3993 C C . GLU A 1 504 ? -1.619 -16.714 13.362 1.00 96.31 504 GLU A C 1
ATOM 3995 O O . GLU A 1 504 ? -2.593 -16.723 14.115 1.00 96.31 504 GLU A O 1
ATOM 4000 N N . ASN A 1 505 ? -1.063 -15.581 12.926 1.00 97.00 505 ASN A N 1
ATOM 4001 C CA . ASN A 1 505 ? -1.533 -14.251 13.306 1.00 97.00 505 ASN A CA 1
ATOM 4002 C C . ASN A 1 505 ? -2.580 -13.669 12.346 1.00 97.00 505 ASN A C 1
ATOM 4004 O O . ASN A 1 505 ? -3.049 -12.550 12.558 1.00 97.00 505 ASN A O 1
ATOM 4008 N N . GLY A 1 506 ? -2.957 -14.397 11.292 1.00 98.12 506 GLY A N 1
ATOM 4009 C CA . GLY A 1 506 ? -3.958 -13.911 10.351 1.00 98.12 506 GLY A CA 1
ATOM 4010 C C . GLY A 1 506 ? -3.456 -12.789 9.436 1.00 98.12 506 GLY A C 1
ATOM 4011 O O . GLY A 1 506 ? -4.240 -11.914 9.095 1.00 98.12 506 GLY A O 1
ATOM 4012 N N . LEU A 1 507 ? -2.172 -12.737 9.062 1.00 98.62 507 LEU A N 1
ATOM 4013 C CA . LEU A 1 507 ? -1.589 -11.590 8.344 1.00 98.62 507 LEU A CA 1
ATOM 4014 C C . LEU A 1 507 ? -1.093 -11.954 6.938 1.00 98.62 507 LEU A C 1
ATOM 4016 O O . LEU A 1 507 ? -0.222 -12.807 6.784 1.00 98.62 507 LEU A O 1
ATOM 4020 N N . LEU A 1 508 ? -1.578 -11.239 5.919 1.00 98.44 508 LEU A N 1
ATOM 4021 C CA . LEU A 1 508 ? -0.947 -11.166 4.594 1.00 98.44 508 LEU A CA 1
ATOM 4022 C C . LEU A 1 508 ? -0.859 -9.697 4.167 1.00 98.44 508 LEU A C 1
ATOM 4024 O O . LEU A 1 508 ? -1.760 -9.154 3.524 1.00 98.44 508 LEU A O 1
ATOM 4028 N N . ILE A 1 509 ? 0.209 -9.028 4.599 1.00 97.12 509 ILE A N 1
ATOM 4029 C CA . ILE A 1 509 ? 0.344 -7.564 4.546 1.00 97.12 509 ILE A CA 1
ATOM 4030 C C . ILE A 1 509 ? 1.768 -7.149 4.158 1.00 97.12 509 ILE A C 1
ATOM 4032 O O . ILE A 1 509 ? 2.647 -7.986 3.964 1.00 97.12 509 ILE A O 1
ATOM 4036 N N . GLY A 1 510 ? 2.005 -5.839 4.029 1.00 94.88 510 GLY A N 1
ATOM 4037 C CA . GLY A 1 510 ? 3.359 -5.323 3.804 1.00 94.88 510 GLY A CA 1
ATOM 4038 C C . GLY A 1 510 ? 3.925 -5.661 2.424 1.00 94.88 510 GLY A C 1
ATOM 4039 O O . GLY A 1 510 ? 5.127 -5.824 2.260 1.00 94.88 510 GLY A O 1
ATOM 4040 N N . LEU A 1 511 ? 3.066 -5.792 1.405 1.00 94.75 511 LEU A N 1
ATOM 4041 C CA . LEU A 1 511 ? 3.490 -6.226 0.069 1.00 94.75 511 LEU A CA 1
ATOM 4042 C C . LEU A 1 511 ? 4.297 -5.189 -0.734 1.00 94.75 511 LEU A C 1
ATOM 4044 O O . LEU A 1 511 ? 4.602 -5.435 -1.905 1.00 94.75 511 LEU A O 1
ATOM 4048 N N . ARG A 1 512 ? 4.656 -4.052 -0.119 1.00 92.31 512 ARG A N 1
ATOM 4049 C CA . ARG A 1 512 ? 5.459 -2.978 -0.724 1.00 92.31 512 ARG A CA 1
ATOM 4050 C C . ARG A 1 512 ? 4.892 -2.571 -2.096 1.00 92.31 512 ARG A C 1
ATOM 4052 O O . ARG A 1 512 ? 3.673 -2.583 -2.289 1.00 92.31 512 ARG A O 1
ATOM 4059 N N . GLY A 1 513 ? 5.760 -2.267 -3.060 1.00 91.25 513 GLY A N 1
ATOM 4060 C CA . GLY A 1 513 ? 5.407 -2.079 -4.473 1.00 91.25 513 GLY A CA 1
ATOM 4061 C C . GLY A 1 513 ? 5.227 -3.373 -5.279 1.00 91.25 513 GLY A C 1
ATOM 4062 O O . GLY A 1 513 ? 5.066 -3.314 -6.495 1.00 91.25 513 GLY A O 1
ATOM 4063 N N . HIS A 1 514 ? 5.259 -4.551 -4.644 1.00 94.94 514 HIS A N 1
ATOM 4064 C CA . HIS A 1 514 ? 5.336 -5.847 -5.336 1.00 94.94 514 HIS A CA 1
ATOM 4065 C C . HIS A 1 514 ? 4.068 -6.701 -5.216 1.00 94.94 514 HIS A C 1
ATOM 4067 O O . HIS A 1 514 ? 4.026 -7.829 -5.704 1.00 94.94 514 HIS A O 1
ATOM 4073 N N . GLY A 1 515 ? 2.998 -6.173 -4.614 1.00 95.88 515 GLY A N 1
ATOM 4074 C CA . GLY A 1 515 ? 1.771 -6.937 -4.379 1.00 95.88 515 GLY A CA 1
ATOM 4075 C C . GLY A 1 515 ? 1.187 -7.597 -5.631 1.00 95.88 515 GLY A C 1
ATOM 4076 O O . GLY A 1 515 ? 0.756 -8.742 -5.555 1.00 95.88 515 GLY A O 1
ATOM 4077 N N . PHE A 1 516 ? 1.216 -6.934 -6.791 1.00 96.88 516 PHE A N 1
ATOM 4078 C CA . PHE A 1 516 ? 0.687 -7.501 -8.040 1.00 96.88 516 PHE A CA 1
ATOM 4079 C C . PHE A 1 516 ? 1.515 -8.675 -8.575 1.00 96.88 516 PHE A C 1
ATOM 4081 O O . PHE A 1 516 ? 0.952 -9.673 -9.023 1.00 96.88 516 PHE A O 1
ATOM 4088 N N . MET A 1 517 ? 2.840 -8.597 -8.448 1.00 96.44 517 MET A N 1
ATOM 4089 C CA . MET A 1 517 ? 3.760 -9.607 -8.973 1.00 96.44 517 MET A CA 1
ATOM 4090 C C . MET A 1 517 ? 4.116 -10.723 -7.982 1.00 96.44 517 MET A C 1
ATOM 4092 O O . MET A 1 517 ? 4.733 -11.692 -8.404 1.00 96.44 517 MET A O 1
ATOM 4096 N N . LEU A 1 518 ? 3.717 -10.623 -6.706 1.00 97.75 518 LEU A N 1
ATOM 4097 C CA . LEU A 1 518 ? 3.973 -11.653 -5.680 1.00 97.75 518 LEU A CA 1
ATOM 4098 C C . LEU A 1 518 ? 2.697 -12.183 -5.001 1.00 97.75 518 LEU A C 1
ATOM 4100 O O . LEU A 1 518 ? 2.682 -13.286 -4.459 1.00 97.75 518 LEU A O 1
ATOM 4104 N N . GLY A 1 519 ? 1.629 -11.381 -4.969 1.00 97.69 519 GLY A N 1
ATOM 4105 C CA . GLY A 1 519 ? 0.533 -11.553 -4.016 1.00 97.69 519 GLY A CA 1
ATOM 4106 C C . GLY A 1 519 ? -0.295 -12.823 -4.189 1.00 97.69 519 GLY A C 1
ATOM 4107 O O . GLY A 1 519 ? -0.802 -13.330 -3.191 1.00 97.69 519 GLY A O 1
ATOM 4108 N N . GLN A 1 520 ? -0.426 -13.358 -5.410 1.00 98.62 520 GLN A N 1
ATOM 4109 C CA . GLN A 1 520 ? -1.204 -14.582 -5.620 1.00 98.62 520 GLN A CA 1
ATOM 4110 C C . GLN A 1 520 ? -0.453 -15.799 -5.086 1.00 98.62 520 GLN A C 1
ATOM 4112 O O . GLN A 1 520 ? -1.029 -16.601 -4.358 1.00 98.62 520 GLN A O 1
ATOM 4117 N N . TYR A 1 521 ? 0.838 -15.926 -5.385 1.00 98.75 521 TYR A N 1
ATOM 4118 C CA . TYR A 1 521 ? 1.615 -17.053 -4.881 1.00 98.75 521 TYR A CA 1
ATOM 4119 C C . TYR A 1 521 ? 1.844 -16.971 -3.366 1.00 98.75 521 TYR A C 1
ATOM 4121 O O . TYR A 1 521 ? 1.694 -17.977 -2.679 1.00 98.75 521 TYR A O 1
ATOM 4129 N N . LEU A 1 522 ? 2.075 -15.776 -2.807 1.00 98.75 522 LEU A N 1
ATOM 4130 C CA . LEU A 1 522 ? 2.137 -15.602 -1.348 1.00 98.75 522 LEU A CA 1
ATOM 4131 C C . LEU A 1 522 ? 0.830 -16.013 -0.653 1.00 98.75 522 LEU A C 1
ATOM 4133 O O . LEU A 1 522 ? 0.869 -16.648 0.398 1.00 98.75 522 LEU A O 1
ATOM 4137 N N . ALA A 1 523 ? -0.326 -15.701 -1.247 1.00 98.81 523 ALA A N 1
ATOM 4138 C CA . ALA A 1 523 ? -1.614 -16.171 -0.743 1.00 98.81 523 ALA A CA 1
ATOM 4139 C C . ALA A 1 523 ? -1.755 -17.697 -0.836 1.00 98.81 523 ALA A C 1
ATOM 4141 O O . ALA A 1 523 ? -2.294 -18.311 0.082 1.00 98.81 523 ALA A O 1
ATOM 4142 N N . LYS A 1 524 ? -1.236 -18.320 -1.902 1.00 98.75 524 LYS A N 1
ATOM 4143 C CA . LYS A 1 524 ? -1.197 -19.781 -2.018 1.00 98.75 524 LYS A CA 1
ATOM 4144 C C . LYS A 1 524 ? -0.384 -20.399 -0.878 1.00 98.75 524 LYS A C 1
ATOM 4146 O O . LYS A 1 524 ? -0.892 -21.264 -0.176 1.00 98.75 524 LYS A O 1
ATOM 4151 N N . LEU A 1 525 ? 0.837 -19.906 -0.651 1.00 98.75 525 LEU A N 1
ATOM 4152 C CA . LEU A 1 525 ? 1.714 -20.381 0.424 1.00 98.75 525 LEU A CA 1
ATOM 4153 C C . LEU A 1 525 ? 1.103 -20.163 1.813 1.00 98.75 525 LEU A C 1
ATOM 4155 O O . LEU A 1 525 ? 1.245 -21.008 2.694 1.00 98.75 525 LEU A O 1
ATOM 4159 N N . TYR A 1 526 ? 0.401 -19.045 2.007 1.00 98.81 526 TYR A N 1
ATOM 4160 C CA . TYR A 1 526 ? -0.350 -18.777 3.229 1.00 98.81 526 TYR A CA 1
ATOM 4161 C C . TYR A 1 526 ? -1.398 -19.868 3.492 1.00 98.81 526 TYR A C 1
ATOM 4163 O O . TYR A 1 526 ? -1.433 -20.432 4.586 1.00 98.81 526 TYR A O 1
ATOM 4171 N N . VAL A 1 527 ? -2.238 -20.180 2.497 1.00 98.75 527 VAL A N 1
ATOM 4172 C CA . VAL A 1 527 ? -3.302 -21.190 2.631 1.00 98.75 527 VAL A CA 1
ATOM 4173 C C . VAL A 1 527 ? -2.717 -22.593 2.770 1.00 98.75 527 VAL A C 1
ATOM 4175 O O . VAL A 1 527 ? -3.159 -23.344 3.633 1.00 98.75 527 VAL A O 1
ATOM 4178 N N . ASP A 1 528 ? -1.685 -22.929 1.993 1.00 98.62 528 ASP A N 1
ATOM 4179 C CA . ASP A 1 528 ? -0.985 -24.211 2.099 1.00 98.62 528 ASP A CA 1
ATOM 4180 C C . ASP A 1 528 ? -0.460 -24.426 3.523 1.00 98.62 528 ASP A C 1
ATOM 4182 O O . ASP A 1 528 ? -0.746 -25.453 4.137 1.00 98.62 528 ASP A O 1
ATOM 4186 N N . LYS A 1 529 ? 0.226 -23.429 4.094 1.00 98.44 529 LYS A N 1
ATOM 4187 C CA . LYS A 1 529 ? 0.724 -23.507 5.470 1.00 98.44 529 LYS A CA 1
ATOM 4188 C C . LYS A 1 529 ? -0.412 -23.618 6.491 1.00 98.44 529 LYS A C 1
ATOM 4190 O O . LYS A 1 529 ? -0.302 -24.420 7.412 1.00 98.44 529 LYS A O 1
ATOM 4195 N N . TYR A 1 530 ? -1.500 -22.860 6.326 1.00 98.38 530 TYR A N 1
ATOM 4196 C CA . TYR A 1 530 ? -2.678 -22.951 7.200 1.00 98.38 530 TYR A CA 1
ATOM 4197 C C . TYR A 1 530 ? -3.288 -24.363 7.214 1.00 98.38 530 TYR A C 1
ATOM 4199 O O . TYR A 1 530 ? -3.715 -24.844 8.259 1.00 98.38 530 TYR A O 1
ATOM 4207 N N . LEU A 1 531 ? -3.310 -25.042 6.065 1.00 98.19 531 LEU A N 1
ATOM 4208 C CA . LEU A 1 531 ? -3.841 -26.401 5.923 1.00 98.19 531 LEU A CA 1
ATOM 4209 C C . LEU A 1 531 ? -2.847 -27.499 6.341 1.00 98.19 531 LEU A C 1
ATOM 4211 O O . LEU A 1 531 ? -3.193 -28.676 6.285 1.00 98.19 531 LEU A O 1
ATOM 4215 N N . GLY A 1 532 ? -1.626 -27.139 6.751 1.00 97.62 532 GLY A N 1
ATOM 4216 C CA . GLY A 1 532 ? -0.573 -28.096 7.099 1.00 97.62 532 GLY A CA 1
ATOM 4217 C C . GLY A 1 532 ? 0.156 -28.700 5.893 1.00 97.62 532 GLY A C 1
ATOM 4218 O O . GLY A 1 532 ? 0.887 -29.679 6.047 1.00 97.62 532 GLY A O 1
ATOM 4219 N N . ASN A 1 533 ? -0.008 -28.127 4.698 1.00 98.00 533 ASN A N 1
ATOM 4220 C CA . ASN A 1 533 ? 0.731 -28.540 3.509 1.00 98.00 533 ASN A CA 1
ATOM 4221 C C . ASN A 1 533 ? 2.189 -28.060 3.577 1.00 98.00 533 ASN A C 1
ATOM 4223 O O . ASN A 1 533 ? 2.530 -27.069 4.228 1.00 98.00 533 ASN A O 1
ATOM 4227 N N . LYS A 1 534 ? 3.070 -28.753 2.848 1.00 97.25 534 LYS A N 1
ATOM 4228 C CA . LYS A 1 534 ? 4.484 -28.380 2.747 1.00 97.25 534 LYS A CA 1
ATOM 4229 C C . LYS A 1 534 ? 4.634 -27.033 2.037 1.00 97.25 534 LYS A C 1
ATOM 4231 O O . LYS A 1 534 ? 4.116 -26.848 0.940 1.00 97.25 534 LYS A O 1
ATOM 4236 N N . VAL A 1 535 ? 5.419 -26.140 2.633 1.00 97.88 535 VAL A N 1
ATOM 4237 C CA . VAL A 1 535 ? 5.784 -24.838 2.062 1.00 97.88 535 VAL A CA 1
ATOM 4238 C C . VAL A 1 535 ? 7.307 -24.654 2.034 1.00 97.88 535 VAL A C 1
ATOM 4240 O O . VAL A 1 535 ? 8.013 -25.355 2.767 1.00 97.88 535 VAL A O 1
ATOM 4243 N N . PRO A 1 536 ? 7.840 -23.743 1.200 1.00 97.50 536 PRO A N 1
ATOM 4244 C CA . PRO A 1 536 ? 9.267 -23.428 1.179 1.00 97.50 536 PRO A CA 1
ATOM 4245 C C . PRO A 1 536 ? 9.788 -22.952 2.541 1.00 97.50 536 PRO A C 1
ATOM 4247 O O . PRO A 1 536 ? 9.069 -22.305 3.304 1.00 97.50 536 PRO A O 1
ATOM 4250 N N . SER A 1 537 ? 11.060 -23.230 2.837 1.00 96.12 537 SER A N 1
ATOM 4251 C CA . SER A 1 537 ? 11.687 -22.896 4.126 1.00 96.12 537 SER A CA 1
ATOM 4252 C C . SER A 1 537 ? 11.690 -21.393 4.426 1.00 96.12 537 SER A C 1
ATOM 4254 O O . SER A 1 537 ? 11.528 -21.007 5.586 1.00 96.12 537 SER A O 1
ATOM 4256 N N . TYR A 1 538 ? 11.791 -20.545 3.396 1.00 95.38 538 TYR A N 1
ATOM 4257 C CA . TYR A 1 538 ? 11.763 -19.086 3.535 1.00 95.38 538 TYR A CA 1
ATOM 4258 C C . TYR A 1 538 ? 10.420 -18.544 4.057 1.00 95.38 538 TYR A C 1
ATOM 4260 O O . TYR A 1 538 ? 10.349 -17.391 4.478 1.00 95.38 538 TYR A O 1
ATOM 4268 N N . MET A 1 539 ? 9.344 -19.348 4.096 1.00 96.88 539 MET A N 1
ATOM 4269 C CA . MET A 1 539 ? 8.075 -18.925 4.709 1.00 96.88 539 MET A CA 1
ATOM 4270 C C . MET A 1 539 ? 8.226 -18.572 6.190 1.00 96.88 539 MET A C 1
ATOM 4272 O O . MET A 1 539 ? 7.500 -17.711 6.673 1.00 96.88 539 MET A O 1
ATOM 4276 N N . LYS A 1 540 ? 9.184 -19.184 6.899 1.00 96.38 540 LYS A N 1
ATOM 4277 C CA . LYS A 1 540 ? 9.503 -18.821 8.288 1.00 96.38 540 LYS A CA 1
ATOM 4278 C C . LYS A 1 540 ? 10.052 -17.396 8.393 1.00 96.38 540 LYS A C 1
ATOM 4280 O O . LYS A 1 540 ? 9.773 -16.683 9.351 1.00 96.38 540 LYS A O 1
ATOM 4285 N N . ASP A 1 541 ? 10.805 -16.957 7.388 1.00 96.62 541 ASP A N 1
ATOM 4286 C CA . ASP A 1 541 ? 11.382 -15.615 7.366 1.00 96.62 541 ASP A CA 1
ATOM 4287 C C . ASP A 1 541 ? 10.327 -14.538 7.088 1.00 96.62 541 ASP A C 1
ATOM 4289 O O . ASP A 1 541 ? 10.509 -13.397 7.506 1.00 96.62 541 ASP A O 1
ATOM 4293 N N . LEU A 1 542 ? 9.219 -14.896 6.432 1.00 96.94 542 LEU A N 1
ATOM 4294 C CA . LEU A 1 542 ? 8.089 -14.008 6.141 1.00 96.94 542 LEU A CA 1
ATOM 4295 C C . LEU A 1 542 ? 7.104 -13.844 7.311 1.00 96.94 542 LEU A C 1
ATOM 4297 O O . LEU A 1 542 ? 6.241 -12.970 7.249 1.00 96.94 542 LEU A O 1
ATOM 4301 N N . GLU A 1 543 ? 7.203 -14.653 8.365 1.00 97.00 543 GLU A N 1
ATOM 4302 C CA . GLU A 1 543 ? 6.351 -14.524 9.554 1.00 97.00 543 GLU A CA 1
ATOM 4303 C C . GLU A 1 543 ? 6.580 -13.191 10.279 1.00 97.00 543 GLU A C 1
ATOM 4305 O O . GLU A 1 543 ? 7.633 -12.560 10.153 1.00 97.00 543 GLU A O 1
ATOM 4310 N N . LEU A 1 544 ? 5.636 -12.784 11.136 1.00 95.88 544 LEU A N 1
ATOM 4311 C CA . LEU A 1 544 ? 5.780 -11.556 11.922 1.00 95.88 544 LEU A CA 1
ATOM 4312 C C . LEU A 1 544 ? 7.051 -11.562 12.793 1.00 95.88 544 LEU A C 1
ATOM 4314 O O . LEU A 1 544 ? 7.680 -10.522 12.980 1.00 95.88 544 LEU A O 1
ATOM 4318 N N . LYS A 1 545 ? 7.458 -12.728 13.300 1.00 94.56 545 LYS A N 1
ATOM 4319 C CA . LYS A 1 545 ? 8.694 -12.898 14.085 1.00 94.56 545 LYS A CA 1
ATOM 4320 C C . LYS A 1 545 ? 9.917 -13.255 13.231 1.00 94.56 545 LYS A C 1
ATOM 4322 O O . LYS A 1 545 ? 11.023 -13.309 13.763 1.00 94.56 545 LYS A O 1
ATOM 4327 N N . GLY A 1 546 ? 9.730 -13.504 11.935 1.00 93.88 546 GLY A N 1
ATOM 4328 C CA . GLY A 1 546 ? 10.806 -13.803 10.995 1.00 93.88 546 GLY A CA 1
ATOM 4329 C C . GLY A 1 546 ? 11.695 -12.586 10.734 1.00 93.88 546 GLY A C 1
ATOM 4330 O O . GLY A 1 546 ? 11.366 -11.462 11.116 1.00 93.88 546 GLY A O 1
ATOM 4331 N N . LYS A 1 547 ? 12.836 -12.785 10.066 1.00 91.69 547 LYS A N 1
ATOM 4332 C CA . LYS A 1 547 ? 13.762 -11.691 9.701 1.00 91.69 547 LYS A CA 1
ATOM 4333 C C . LYS A 1 547 ? 13.259 -10.819 8.538 1.00 91.69 547 LYS A C 1
ATOM 4335 O O . LYS A 1 547 ? 13.711 -9.689 8.379 1.00 91.69 547 LYS A O 1
ATOM 4340 N N . GLY A 1 548 ? 12.276 -11.289 7.773 1.00 90.56 548 GLY A N 1
ATOM 4341 C CA . GLY A 1 548 ? 11.795 -10.674 6.538 1.00 90.56 548 GLY A CA 1
ATOM 4342 C C . GLY A 1 548 ? 12.685 -10.980 5.331 1.00 90.56 548 GLY A C 1
ATOM 4343 O O . GLY A 1 548 ? 13.852 -11.343 5.467 1.00 90.56 548 GLY A O 1
ATOM 4344 N N . LEU A 1 549 ? 12.129 -10.789 4.133 1.00 90.38 549 LEU A N 1
ATOM 4345 C CA . LEU A 1 549 ? 12.881 -10.814 2.876 1.00 90.38 549 LEU A CA 1
ATOM 4346 C C . LEU A 1 549 ? 13.080 -9.380 2.371 1.00 90.38 549 LEU A C 1
ATOM 4348 O O . LEU A 1 549 ? 12.129 -8.597 2.320 1.00 90.38 549 LEU A O 1
ATOM 4352 N N . SER A 1 550 ? 14.302 -9.036 1.972 1.00 81.75 550 SER A N 1
ATOM 4353 C CA . SER A 1 550 ? 14.655 -7.722 1.427 1.00 81.75 550 SER A CA 1
ATOM 4354 C C . SER A 1 550 ? 15.537 -7.851 0.185 1.00 81.75 550 SER A C 1
ATOM 4356 O O . SER A 1 550 ? 16.270 -8.827 0.022 1.00 81.75 550 SER A O 1
ATOM 4358 N N . GLU A 1 551 ? 15.447 -6.858 -0.701 1.00 74.25 551 GLU A N 1
ATOM 4359 C CA . GLU A 1 551 ? 16.444 -6.654 -1.754 1.00 74.25 551 GLU A CA 1
ATOM 4360 C C . GLU A 1 551 ? 17.670 -5.966 -1.149 1.00 74.25 551 GLU A C 1
ATOM 4362 O O . GLU A 1 551 ? 17.530 -4.986 -0.413 1.00 74.25 551 GLU A O 1
ATOM 4367 N N . THR A 1 552 ? 18.857 -6.484 -1.455 1.00 59.47 552 THR A N 1
ATOM 4368 C CA . THR A 1 552 ? 20.141 -6.004 -0.921 1.00 59.47 552 THR A CA 1
ATOM 4369 C C . THR A 1 552 ? 20.942 -5.189 -1.934 1.00 59.47 552 THR A C 1
ATOM 4371 O O . THR A 1 552 ? 21.779 -4.393 -1.531 1.00 59.47 552 THR A O 1
ATOM 4374 N N . ALA A 1 553 ? 20.690 -5.356 -3.236 1.00 52.16 553 ALA A N 1
ATOM 4375 C CA . ALA A 1 553 ? 21.584 -4.850 -4.284 1.00 52.16 553 ALA A CA 1
ATOM 4376 C C . ALA A 1 553 ? 21.382 -3.374 -4.686 1.00 52.16 553 ALA A C 1
ATOM 4378 O O . ALA A 1 553 ? 22.174 -2.866 -5.470 1.00 52.16 553 ALA A O 1
ATOM 4379 N N . PHE A 1 554 ? 20.338 -2.690 -4.198 1.00 51.00 554 PHE A N 1
ATOM 4380 C CA . PHE A 1 554 ? 19.951 -1.354 -4.693 1.00 51.00 554 PHE A CA 1
ATOM 4381 C C . PHE A 1 554 ? 19.349 -0.438 -3.610 1.00 51.00 554 PHE A C 1
ATOM 4383 O O . PHE A 1 554 ? 18.464 0.360 -3.918 1.00 51.00 554 PHE A O 1
ATOM 4390 N N . LYS A 1 555 ? 19.752 -0.614 -2.346 1.00 44.16 555 LYS A N 1
ATOM 4391 C CA . LYS A 1 555 ? 19.372 0.279 -1.241 1.00 44.16 555 LYS A CA 1
ATOM 4392 C C . LYS A 1 555 ? 20.441 1.319 -0.972 1.00 44.16 555 LYS A C 1
ATOM 4394 O O . LYS A 1 555 ? 21.629 0.938 -1.049 1.00 44.16 555 LYS A O 1
#

Secondary structure (DSSP, 8-state):
-EEE-S---TT-EEEEE-TT--EEEEEEEEEEE--TTS-EEEEEEESS--GGGGGG--EEEEGGGPPPPP---PPPP---PPEEETTTTEEHHHHHHHHTT-SEEEHHHHHHHH-TT-STTTTTTHHHHHHHHHHTTT-EEES-------------HHHH--TT--------TTS--EEEEEEEEEE--SHHHHHHHHHHHHTT--EEEE----TGGGTS--EE-S--SSHHHHHHHHHHHHHHHHHHHHS----EEEEEEEEE-SHHHHHHHHHHTTSSSEEEEEGGGHHHHT-TT--TT--S-SEEEEEEEEEE--HHHHHHHHHHHHHTTT-EEETT-EEEEEEEETTEEEEEEE-TTS-EEEEEEEEEEE--GGGHHHHHHHTT-----EEEEEEEEEEPP----SGGGPPPPEEEE---BTTEEEEEEEE-TTT--EEEEEEES-TTTTBT--TT---HHHHHHHHHHHHHH-GGGGGPPEEEEEEEEEEES--EEETTTTEEE--GGGHHHHHHHHHHHHHHHHTT----GGGGTTSTTS------TT-

Solvent-accessible surface area (backbone atoms only — not comparable to full-atom values): 30176 Å² total; per-residue (Å²): 112,37,78,44,93,68,94,80,57,69,70,41,55,26,31,28,12,33,94,85,66,48,82,72,32,35,27,33,28,72,38,73,48,82,41,97,86,67,69,20,35,31,36,58,48,59,75,73,45,59,78,77,58,51,73,58,49,68,40,68,42,48,61,92,68,60,81,75,85,87,83,89,75,88,85,78,92,74,94,73,89,59,64,49,21,84,70,60,72,28,32,54,66,60,50,50,64,72,58,54,92,52,54,58,47,42,45,69,55,49,25,71,79,56,42,47,35,70,32,95,66,33,16,74,64,28,47,64,47,44,44,59,55,35,46,78,70,62,24,46,60,40,80,70,73,76,58,71,83,67,77,86,73,85,67,52,73,67,76,70,61,57,97,78,75,66,96,75,89,83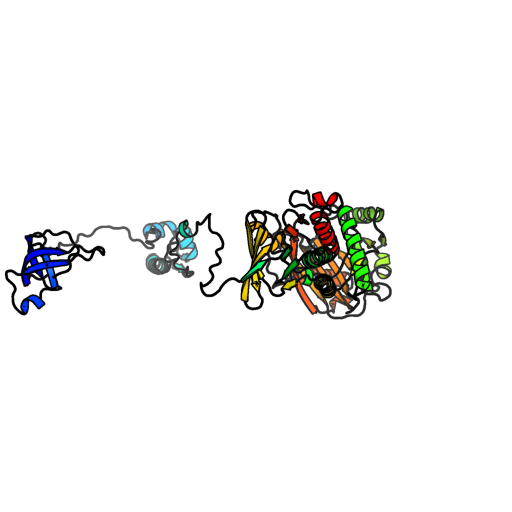,68,56,93,85,55,74,66,43,77,49,78,45,48,32,40,35,37,21,59,31,48,34,29,23,27,33,43,18,50,40,6,72,72,70,40,52,33,39,38,32,16,58,74,63,67,42,54,74,60,62,84,36,61,36,59,30,80,55,79,29,65,68,61,16,52,41,13,44,57,22,47,53,54,54,55,58,42,40,77,80,44,82,24,70,65,41,84,36,36,36,36,43,50,18,68,50,71,68,53,40,54,51,54,60,58,47,41,82,84,42,72,48,49,80,41,54,50,92,44,36,38,70,71,49,13,71,59,38,42,88,83,56,73,71,39,63,33,30,41,40,28,65,70,16,31,35,36,42,48,69,51,46,44,50,54,37,39,49,54,6,44,78,46,68,24,45,76,39,68,50,20,38,82,76,47,50,42,72,60,88,80,32,32,40,37,34,32,34,40,70,86,69,48,48,36,37,35,38,22,63,40,58,33,43,23,40,49,70,57,30,50,67,54,33,48,58,66,74,41,86,76,83,57,47,28,27,47,37,42,36,40,29,36,48,71,45,77,51,53,9,38,96,66,35,48,27,42,39,38,36,44,62,59,80,48,97,67,22,36,26,44,34,34,30,32,41,76,91,60,28,21,44,33,33,39,42,42,62,54,50,58,78,81,27,45,75,49,72,55,92,61,81,58,68,68,57,55,49,51,55,53,49,54,51,21,55,48,25,56,77,51,70,76,61,54,74,63,47,73,51,46,34,52,28,17,32,90,37,44,31,48,21,61,91,80,18,35,51,33,22,46,39,93,44,34,83,31,31,17,50,37,54,20,44,49,37,48,34,48,67,73,70,42,91,65,68,77,66,51,58,29,21,23,85,89,31,88,42,69,69,71,73,79,85,118

Radius of gyration: 38.91 Å; Cα contacts (8 Å, |Δi|>4): 1123; chains: 1; bounding box: 87×87×104 Å

Foldseek 3Di:
DAWDQDDDDFQFKKFFAAPVRDGLAIWGFHDWAQDPVRRIDTDTDTDGADDPSVVRGHHIDGPVPRDDDDDDDDDDDDDDFAALAPQQRHTPVNLDVQCDPALEDEPVRSCVRRVQLVGPNNNVRSVVSCCVVVVVVNYHYDDDRPPPDDPPCPDDPVNVPDPPDDDDDDDDPVQDAAEAEAAEEEEALAQQSLLLLLQCLVVVGAYEYEHADPAVLQVFFFKADLAFLDVVSSVLLVVLVVVVVVCCVPFNQLKDFFKEKEFAQDPLSVVLLVVSVVPFQKDKAALCCCCAAFFVQFDNPQPRGGIIIIGRGMMGGHSVRVSVSSNVSSVVSVYHYAYNKAWDAWEDDPQKIWTWIQGPVRRIHIYIYNAYAQAHAQCSQVHCVRHVHHLVKFWFKKKKFKWAFDFAGTHPRAWGGWYKDQDPPLQFRIKIWTARRVRRIIMIITHGNDRVVRTPDDFPDDDPSRVVVNLVVVCNGRVVCVPIGIPDMTMHIQMDDAAAQARVSNYGYRCGSCSSSRSSSSSNQSVCVNVVHDDDPCNQLRHSPHVGDDRDSRD

Sequence (555 aa):
FLPIEYKAEEGAEVFLVDNNGQKLGEGVIEKILIKKNKTNVARVKATTLSGEDLIKARGFILKSNYPKPIDFKPAKEVESETYVCHCEDVSIESLLQTIGKRSFISTDELKHITRLGMGPCRGKRCIPRAKQILRGYSIEVTGDSTPRAPLSNQVTLGDLYNSKAKETFVFSANDNVKKESVDILIAGGGIAGSALFRYFAEAGKQCLLVNFDRGASWRNIGGGRPTFSNPDISDIAKHNLEIFKEIQKVYNIDYKPTRYVNLVHDEATYRALDASRAWSDAYMVDRKDFQKEVSPLWNPGLTTYSHALIANDCWQATPGRTIEFVRAKGLDKGGMIMEDCQLLNVKKQGDKYYVLVQTHTKQYIEYNCNHFVNALGYNAEKFAKMLGIETGSYPVKHQAFITRRMPFLGKNGDALDMVIDRRHYKGFSAVYGQQFLKTGQIIGCASPGCDPNETRQNLKYNSKDFLEIVSEVFSEWIPNLSSIGFHAVWSGYYTEPRYIVDPENGLLIGLRGHGFMLGQYLAKLYVDKYLGNKVPSYMKDLELKGKGLSETAFK

Nearest PDB structures (foldseek):
  8w7f-assembly1_D  TM=7.204E-01  e=1.903E-14  Drosophila melanogaster
  6g2p-assembly1_A  TM=5.734E-01  e=1.538E-12  Chromobacterium violaceum ATCC 12472
  5g3s-assembly1_A  TM=5.479E-01  e=1.826E-12  Chromobacterium violaceum
  5g3t-assembly1_A  TM=5.480E-01  e=1.453E-12  Chromobacterium violaceum
  6fw8-assembly1_A  TM=5.516E-01  e=8.518E-12  Chromobacterium violaceum ATCC 12472

Mean predicted aligned error: 12.49 Å